Protein AF-A0A8X7X235-F1 (afdb_monomer_lite)

Organism: Polypterus senegalus (NCBI:txid55291)

InterPro domains:
  IPR032013 Domain of unknown function DUF4795 [PF16043] (378-542)

Foldseek 3Di:
DDDDDDLVVLVCVQQVDPDHPDGDVVSVVVSVVVVCVVVVCVPVDDPPDPPPVPPPPDPDDDDCPVVVVVVVVVVVVVVVVVVVVPQDDPVVLVVCVVPDDPPDDSVVSVVVVVVVVVVVVVVVVVVVVVVVVVVVVVVVVVVVVVVVVVVVVVVVVVVVVVVVPPPVVVVVVVVVVVVVVVVVVVVVVVVVVVVVVVVPDDDPVVVVVPDDVVVVVVVVVVVVVVVVVVVVVVVVVPPPPPDDDDDDDDDDDDDDDDDDDDDDDDDDDDDDDDDDDDDDDDDDDDDDDDDDDYDDDDDDDDDDDDDDDDDPPDVVPPVVVVVVVVVVVVVVVVVVVVVVVVVVVVVVVVVVVVDPPVVVVVVVVVVVVVVVVVVVVVVVVVVVVVVVVVVVVVVVVVVVVVVVVVVVVVVVVVVVVVVVVVVVVVVVVCVVPDDDPVVVVVVCCVVVPVVVVCVVCVVVVVVVVVVVVVVVVVVVVVVVVVVVVVVVVVVVVVVVVVVVCVVPPPPPVVVVVVVVVVVVVVVVVVVVPDDDDDDDDDDDDD

pLDDT: mean 71.97, std 21.66, range [25.14, 98.19]

Radius of gyration: 76.47 Å; chains: 1; bounding box: 161×83×245 Å

Sequence (542 aa):
MPAPVSLSDLLRLSIGTPEVGSVNFGALRALLHGILSHLQIQEVTAELRDEDSDLHDRGAHPQPATFHYMERKVADIEKQVAALSGLPSAAELLERSKTASPGDSPVNDMWQLIVMKKKIEANEDGVSKAMALLQEMLCEINELKKSTKRLEQESQRISGQLSQIDLMELKDKLAGVDKCLKQVDGLGTSLNSLQDRMGRYPSPEELDGFINWDVLQETLVNESNKLHEKLKLSTQQTSETQLRAQSSESEASTKGPAPSNETSAIQQQQLPSPPPRPETWESVGQAEVSVSSPFKPQSPLVPSRPVSSAASSGMERYPETVDALRHIGQLKERHESLEERVKRLEDIAADFAEFDTAAVLQQLAKLKEQLKTINDEKHKDGEFLGRIRRDIQQLQAECERLNTTGKRMMDERDQQEQRLKHIYEAVQKLEEKKADKVHVEMEIDVKADKDALEGKVSRMQFDATTEQLNGMFQDLMSKISGQEQDWQKVVEKISNEMECKLNRIELEPVKRQLEERWNAIRKKLQETTVPYNSDDAAGIRK

Secondary structure (DSSP, 8-state):
------HHHHHHHHH--SSTT---HHHHHHHHHHHHHHT-GGG---------GGGSS-SS---HHHHHHHHHHHHHHHHHHHHHHTPPPHHHHHHHTTT--TT--HHHHHHHHHHHHHHHHHHHHHHHHHHHHHHHHHHHHHHHHHHHHHHHHHHHHHHHHHHHS-HHHHHHHHHHHHHHHHHHHHHHHHHHHHHHHHHTSPPHHHHHHH--HHHHHHHHHHHHHHHHHHHHHHHHGGGSS-S-----------------------------PPPP--------------------------------------TTT-HHHHHHHHHHHHHHHHHHHHHHHHHHHHHHHHHHHHS-HHHHHHHHHHHHHHHHHHHHHHHHHHHHHHHHHHHHHHHHHHHHHHHHHHHHHHHHHHHHHHHHHHHHHHHHHHHTT---HHHHHHHHHHHH-SHHHHTTS-HHHHHHHHHHHHHHHHHHHHHHHHHHHHHHHHHHHHHHHHHHHIIIIIHHHHHHHHHHHHHHHHHHHHHH--------------

Structure (mmCIF, N/CA/C/O backbone):
data_AF-A0A8X7X235-F1
#
_entry.id   AF-A0A8X7X235-F1
#
loop_
_atom_site.group_PDB
_atom_site.id
_atom_site.type_symbol
_atom_site.label_atom_id
_atom_site.label_alt_id
_atom_site.label_comp_id
_atom_site.label_asym_id
_atom_site.label_entity_id
_atom_site.label_seq_id
_atom_site.pdbx_PDB_ins_code
_atom_site.Cartn_x
_atom_site.Cartn_y
_atom_site.Cartn_z
_atom_site.occupancy
_atom_site.B_iso_or_equiv
_atom_site.auth_seq_id
_atom_site.auth_comp_id
_atom_site.auth_asym_id
_atom_site.auth_atom_id
_atom_site.pdbx_PDB_model_num
ATOM 1 N N . MET A 1 1 ? -63.347 27.228 9.772 1.00 37.88 1 MET A N 1
ATOM 2 C CA . MET A 1 1 ? -63.192 26.401 8.558 1.00 37.88 1 MET A CA 1
ATOM 3 C C . MET A 1 1 ? -61.997 25.485 8.760 1.00 37.88 1 MET A C 1
ATOM 5 O O . MET A 1 1 ? -60.932 26.028 9.035 1.00 37.88 1 MET A O 1
ATOM 9 N N . PRO A 1 2 ? -62.137 24.152 8.692 1.00 50.38 2 PRO A N 1
ATOM 10 C CA . PRO A 1 2 ? -60.978 23.268 8.582 1.00 50.38 2 PRO A CA 1
ATOM 11 C C . PRO A 1 2 ? -60.320 23.467 7.208 1.00 50.38 2 PRO A C 1
ATOM 13 O O . PRO A 1 2 ? -61.020 23.608 6.205 1.00 50.38 2 PRO A O 1
ATOM 16 N N . ALA A 1 3 ? -58.989 23.511 7.158 1.00 51.84 3 ALA A N 1
ATOM 17 C CA . ALA A 1 3 ? -58.256 23.565 5.895 1.00 51.84 3 ALA A CA 1
ATOM 18 C C . ALA A 1 3 ? -58.160 22.156 5.272 1.00 51.84 3 ALA A C 1
ATOM 20 O O . ALA A 1 3 ? -58.014 21.186 6.018 1.00 51.84 3 ALA A O 1
ATOM 21 N N . PRO A 1 4 ? -58.213 22.015 3.934 1.00 61.31 4 PRO A N 1
ATOM 22 C CA . PRO A 1 4 ? -57.966 20.736 3.276 1.00 61.31 4 PRO A CA 1
ATOM 23 C C . PRO A 1 4 ? -56.475 20.377 3.376 1.00 61.31 4 PRO A C 1
ATOM 25 O O . PRO A 1 4 ? -55.636 20.971 2.702 1.00 61.31 4 PRO A O 1
ATOM 28 N N . VAL A 1 5 ? -56.150 19.408 4.232 1.00 69.88 5 VAL A N 1
ATOM 29 C CA . VAL A 1 5 ? -54.802 18.835 4.389 1.00 69.88 5 VAL A CA 1
ATOM 30 C C . VAL A 1 5 ? -54.692 17.591 3.504 1.00 69.88 5 VAL A C 1
ATOM 32 O O . VAL A 1 5 ? -55.632 16.795 3.458 1.00 69.88 5 VAL A O 1
ATOM 35 N N . SER A 1 6 ? -53.577 17.404 2.789 1.00 77.31 6 SER A N 1
ATOM 36 C CA . SER A 1 6 ? -53.419 16.228 1.923 1.00 77.31 6 SER A CA 1
ATOM 37 C C . SER A 1 6 ? -53.117 14.956 2.728 1.00 77.31 6 SER A C 1
ATOM 39 O O . SER A 1 6 ? -52.574 15.013 3.833 1.00 77.31 6 SER A O 1
ATOM 41 N N . LEU A 1 7 ? -53.410 13.781 2.156 1.00 75.00 7 LEU A N 1
ATOM 42 C CA . LEU A 1 7 ? -53.035 12.496 2.766 1.00 75.00 7 LEU A CA 1
ATOM 43 C C . LEU A 1 7 ? -51.507 12.377 2.942 1.00 75.00 7 LEU A C 1
ATOM 45 O O . LEU A 1 7 ? -51.044 11.837 3.942 1.00 75.00 7 LEU A O 1
ATOM 49 N N . SER A 1 8 ? -50.714 12.951 2.033 1.00 74.44 8 SER A N 1
ATOM 50 C CA . SER A 1 8 ? -49.249 13.001 2.146 1.00 74.44 8 SER A CA 1
ATOM 51 C C . SER A 1 8 ? -48.779 13.820 3.354 1.00 74.44 8 SER A C 1
ATOM 53 O O . SER A 1 8 ? -47.802 13.454 4.009 1.00 74.44 8 SER A O 1
ATOM 55 N N . ASP A 1 9 ? -49.483 14.906 3.677 1.00 77.38 9 ASP A N 1
ATOM 56 C CA . ASP A 1 9 ? -49.179 15.745 4.839 1.00 77.38 9 ASP A CA 1
ATOM 57 C C . ASP A 1 9 ? -49.662 15.092 6.139 1.00 77.38 9 ASP A C 1
ATOM 59 O O . ASP A 1 9 ? -48.952 15.139 7.139 1.00 77.38 9 ASP A O 1
ATOM 63 N N . LEU A 1 10 ? -50.809 14.400 6.122 1.00 77.44 10 LEU A N 1
ATOM 64 C CA . LEU A 1 10 ? -51.266 13.578 7.248 1.00 77.44 10 LEU A CA 1
ATOM 65 C C . LEU A 1 10 ? -50.300 12.425 7.552 1.00 77.44 10 LEU A C 1
ATOM 67 O O . LEU A 1 10 ? -50.001 12.188 8.719 1.00 77.44 10 LEU A O 1
ATOM 71 N N . LEU A 1 11 ? -49.753 11.748 6.537 1.00 75.06 11 LEU A N 1
ATOM 72 C CA . LEU A 1 11 ? -48.720 10.719 6.714 1.00 75.06 11 LEU A CA 1
ATOM 73 C C . LEU A 1 11 ? -47.455 11.302 7.362 1.00 75.06 11 LEU A C 1
ATOM 75 O O . LEU A 1 11 ? -46.932 10.739 8.325 1.00 75.06 11 LEU A O 1
ATOM 79 N N . ARG A 1 12 ? -47.005 12.471 6.893 1.00 75.19 12 ARG A N 1
ATOM 80 C CA . ARG A 1 12 ? -45.878 13.201 7.495 1.00 75.19 12 ARG A CA 1
ATOM 81 C C . ARG A 1 12 ? -46.173 13.656 8.924 1.00 75.19 12 ARG A C 1
ATOM 83 O O . ARG A 1 12 ? -45.293 13.554 9.765 1.00 75.19 12 ARG A O 1
ATOM 90 N N . LEU A 1 13 ? -47.398 14.077 9.232 1.00 77.88 13 LEU A N 1
ATOM 91 C CA . LEU A 1 13 ? -47.818 14.439 10.590 1.00 77.88 13 LEU A CA 1
ATOM 92 C C . LEU A 1 13 ? -47.969 13.214 11.515 1.00 77.88 13 LEU A C 1
ATOM 94 O O . LEU A 1 13 ? -47.874 13.353 12.730 1.00 77.88 13 LEU A O 1
ATOM 98 N N . SER A 1 14 ? -48.194 12.025 10.945 1.00 76.75 14 SER A N 1
ATOM 99 C CA . SER A 1 14 ? -48.341 10.756 11.674 1.00 76.75 14 SER A CA 1
ATOM 100 C C . SER A 1 14 ? -47.006 10.176 12.139 1.00 76.75 14 SER A C 1
ATOM 102 O O . SER A 1 14 ? -46.938 9.638 13.239 1.00 76.75 14 SER A O 1
ATOM 104 N N . ILE A 1 15 ? -45.971 10.267 11.295 1.00 74.06 15 ILE A N 1
ATOM 105 C CA . ILE A 1 15 ? -44.674 9.581 11.472 1.00 74.06 15 ILE A CA 1
ATOM 106 C C . ILE A 1 15 ? -43.515 10.576 11.698 1.00 74.06 15 ILE A C 1
ATOM 108 O O . ILE A 1 15 ? -42.482 10.222 12.251 1.00 74.06 15 ILE A O 1
ATOM 112 N N . GLY A 1 16 ? -43.662 11.831 11.264 1.00 61.91 16 GLY A N 1
ATOM 113 C CA . GLY A 1 16 ? -42.590 12.829 11.176 1.00 61.91 16 GLY A CA 1
ATOM 114 C C . GLY A 1 16 ? -42.401 13.728 12.399 1.00 61.91 16 GLY A C 1
ATOM 115 O O . GLY A 1 16 ? -42.052 14.897 12.234 1.00 61.91 16 GLY A O 1
ATOM 116 N N . THR A 1 17 ? -42.623 13.227 13.614 1.00 56.44 17 THR A N 1
ATOM 117 C CA . THR A 1 17 ? -42.091 13.877 14.825 1.00 56.44 17 THR A CA 1
ATOM 118 C C . THR A 1 17 ? -40.588 13.592 14.966 1.00 56.44 17 THR A C 1
ATOM 120 O O . THR A 1 17 ? -40.146 12.508 14.592 1.00 56.44 17 THR A O 1
ATOM 123 N N . PRO A 1 18 ? -39.774 14.523 15.503 1.00 54.91 18 PRO A N 1
ATOM 124 C CA . PRO A 1 18 ? -38.314 14.370 15.555 1.00 54.91 18 PRO A CA 1
ATOM 125 C C . PRO A 1 18 ? -37.814 13.329 16.575 1.00 54.91 18 PRO A C 1
ATOM 127 O O . PRO A 1 18 ? -36.618 13.048 16.616 1.00 54.91 18 PRO A O 1
ATOM 130 N N . GLU A 1 19 ? -38.701 12.758 17.393 1.00 52.44 19 GLU A N 1
ATOM 131 C CA . GLU A 1 19 ? -38.388 11.691 18.346 1.00 52.44 19 GLU A CA 1
ATOM 132 C C . GLU A 1 19 ? -38.700 10.318 17.736 1.00 52.44 19 GLU A C 1
ATOM 134 O O . GLU A 1 19 ? -39.846 10.012 17.395 1.00 52.44 19 GLU A O 1
ATOM 139 N N . VAL A 1 20 ? -37.666 9.483 17.603 1.00 50.34 20 VAL A N 1
ATOM 140 C CA . VAL A 1 20 ? -37.760 8.149 16.993 1.00 50.34 20 VAL A CA 1
ATOM 141 C C . VAL A 1 20 ? -38.675 7.251 17.829 1.00 50.34 20 VAL A C 1
ATOM 143 O O . VAL A 1 20 ? -38.355 6.921 18.967 1.00 50.34 20 VAL A O 1
ATOM 146 N N . GLY A 1 21 ? -39.800 6.835 17.243 1.00 61.19 21 GLY A N 1
ATOM 147 C CA . GLY A 1 21 ? -40.791 5.952 17.872 1.00 61.19 21 GLY A CA 1
ATOM 148 C C . GLY A 1 21 ? -42.072 6.649 18.342 1.00 61.19 21 GLY A C 1
ATOM 149 O O . GLY A 1 21 ? -43.048 5.962 18.636 1.00 61.19 21 GLY A O 1
ATOM 150 N N . SER A 1 22 ? -42.123 7.985 18.357 1.00 60.81 22 SER A N 1
ATOM 151 C CA . SER A 1 22 ? -43.374 8.709 18.609 1.00 60.81 22 SER A CA 1
ATOM 152 C C . SER A 1 22 ? -44.245 8.717 17.347 1.00 60.81 22 SER A C 1
ATOM 154 O O . SER A 1 22 ? -43.786 9.101 16.272 1.00 60.81 22 SER A O 1
ATOM 156 N N . VAL A 1 23 ? -45.497 8.263 17.464 1.00 73.94 23 VAL A N 1
ATOM 157 C CA . VAL A 1 23 ? -46.468 8.186 16.359 1.00 73.94 23 VAL A CA 1
ATOM 158 C C . VAL A 1 23 ? -47.721 8.960 16.744 1.00 73.94 23 VAL A C 1
ATOM 160 O O . VAL A 1 23 ? -48.367 8.673 17.753 1.00 73.94 23 VAL A O 1
ATOM 163 N N . ASN A 1 24 ? -48.113 9.933 15.922 1.00 75.06 24 ASN A N 1
ATOM 164 C CA . ASN A 1 24 ? -49.330 10.700 16.161 1.00 75.06 24 ASN A CA 1
ATOM 165 C C . ASN A 1 24 ? -50.556 9.890 15.713 1.00 75.06 24 ASN A C 1
ATOM 167 O O . ASN A 1 24 ? -51.030 10.014 14.582 1.00 75.06 24 ASN A O 1
ATOM 171 N N . PHE A 1 25 ? -51.093 9.073 16.622 1.00 76.81 25 PHE A N 1
ATOM 172 C CA . PHE A 1 25 ? -52.275 8.239 16.379 1.00 76.81 25 PHE A CA 1
ATOM 173 C C . PHE A 1 25 ? -53.517 9.027 15.927 1.00 76.81 25 PHE A C 1
ATOM 175 O O . PHE A 1 25 ? -54.360 8.474 15.224 1.00 76.81 25 PHE A O 1
ATOM 182 N N . GLY A 1 26 ? -53.632 10.316 16.272 1.00 76.94 26 GLY A N 1
ATOM 183 C CA . GLY A 1 26 ? -54.704 11.184 15.776 1.00 76.94 26 GLY A CA 1
ATOM 184 C C . GLY A 1 26 ? -54.573 11.461 14.276 1.00 76.94 26 GLY A C 1
ATOM 185 O O . GLY A 1 26 ? -55.526 11.262 13.522 1.00 76.94 26 GLY A O 1
ATOM 186 N N . ALA A 1 27 ? -53.372 11.845 13.834 1.00 78.56 27 ALA A N 1
ATOM 187 C CA . ALA A 1 27 ? -53.058 12.015 12.416 1.00 78.56 27 ALA A CA 1
ATOM 188 C C . ALA A 1 27 ? -53.126 10.681 11.651 1.00 78.56 27 ALA A C 1
ATOM 190 O O . ALA A 1 27 ? -53.699 10.636 10.563 1.00 78.56 27 ALA A O 1
ATOM 191 N N . LEU A 1 28 ? -52.640 9.584 12.247 1.00 81.44 28 LEU A N 1
ATOM 192 C CA . LEU A 1 28 ? -52.645 8.256 11.627 1.00 81.44 28 LEU A CA 1
ATOM 193 C C . LEU A 1 28 ? -54.070 7.724 11.441 1.00 81.44 28 LEU A C 1
ATOM 195 O O . LEU A 1 28 ? -54.404 7.202 10.379 1.00 81.44 28 LEU A O 1
ATOM 199 N N . ARG A 1 29 ? -54.947 7.908 12.436 1.00 79.44 29 ARG A N 1
ATOM 200 C CA . ARG A 1 29 ? -56.369 7.560 12.321 1.00 79.44 29 ARG A CA 1
ATOM 201 C C . ARG A 1 29 ? -57.066 8.401 11.252 1.00 79.44 29 ARG A C 1
ATOM 203 O O . ARG A 1 29 ? -57.872 7.854 10.505 1.00 79.44 29 ARG A O 1
ATOM 210 N N . ALA A 1 30 ? -56.749 9.693 11.142 1.00 80.44 30 ALA A N 1
ATOM 211 C CA . ALA A 1 30 ? -57.287 10.553 10.088 1.00 80.44 30 ALA A CA 1
ATOM 212 C C . ALA A 1 30 ? -56.787 10.145 8.687 1.00 80.44 30 ALA A C 1
ATOM 214 O O . ALA A 1 30 ? -57.579 10.112 7.747 1.00 80.44 30 ALA A O 1
ATOM 215 N N . LEU A 1 31 ? -55.511 9.764 8.556 1.00 82.31 31 LEU A N 1
ATOM 216 C CA . LEU A 1 31 ? -54.937 9.209 7.329 1.00 82.31 31 LEU A CA 1
ATOM 217 C C . LEU A 1 31 ? -55.649 7.916 6.913 1.00 82.31 31 LEU A C 1
ATOM 219 O O . LEU A 1 31 ? -56.139 7.821 5.790 1.00 82.31 31 LEU A O 1
ATOM 223 N N . LEU A 1 32 ? -55.723 6.936 7.818 1.00 80.56 32 LEU A N 1
ATOM 224 C CA . LEU A 1 32 ? -56.350 5.639 7.562 1.00 80.56 32 LEU A CA 1
ATOM 225 C C . LEU A 1 32 ? -57.831 5.800 7.215 1.00 80.56 32 LEU A C 1
ATOM 227 O O . LEU A 1 32 ? -58.289 5.221 6.235 1.00 80.56 32 LEU A O 1
ATOM 231 N N . HIS A 1 33 ? -58.565 6.647 7.941 1.00 78.75 33 HIS A N 1
ATOM 232 C CA . HIS A 1 33 ? -59.956 6.955 7.612 1.00 78.75 33 HIS A CA 1
ATOM 233 C C . HIS A 1 33 ? -60.083 7.620 6.234 1.00 78.75 33 HIS A C 1
ATOM 235 O O . HIS A 1 33 ? -60.983 7.272 5.478 1.00 78.75 33 HIS A O 1
ATOM 241 N N . GLY A 1 34 ? -59.169 8.524 5.866 1.00 80.88 34 GLY A N 1
ATOM 242 C CA . GLY A 1 34 ? -59.121 9.120 4.530 1.00 80.88 34 GLY A CA 1
ATOM 243 C C . GLY A 1 34 ? -58.856 8.098 3.419 1.00 80.88 34 GLY A C 1
ATOM 244 O O . GLY A 1 34 ? -59.498 8.158 2.372 1.00 80.88 34 GLY A O 1
ATOM 245 N N . ILE A 1 35 ? -57.974 7.122 3.657 1.00 80.75 35 ILE A N 1
ATOM 246 C CA . ILE A 1 35 ? -57.683 6.021 2.724 1.00 80.75 35 ILE A CA 1
ATOM 247 C C . ILE A 1 35 ? -58.899 5.091 2.579 1.00 80.75 35 ILE A C 1
ATOM 249 O O . ILE A 1 35 ? -59.326 4.830 1.456 1.00 80.75 35 ILE A O 1
ATOM 253 N N . LEU A 1 36 ? -59.507 4.656 3.691 1.00 78.94 36 LEU A N 1
ATOM 254 C CA . LEU A 1 36 ? -60.738 3.851 3.697 1.00 78.94 36 LEU A CA 1
ATOM 255 C C . LEU A 1 36 ? -61.888 4.566 2.965 1.00 78.94 36 LEU A C 1
ATOM 257 O O . LEU A 1 36 ? -62.606 3.944 2.181 1.00 78.94 36 LEU A O 1
ATOM 261 N N . SER A 1 37 ? -62.039 5.880 3.170 1.00 76.88 37 SER A N 1
ATOM 262 C CA . SER A 1 37 ? -63.034 6.696 2.469 1.00 76.88 37 SER A CA 1
ATOM 263 C C . SER A 1 37 ? -62.749 6.809 0.968 1.00 76.88 37 SER A C 1
ATOM 265 O O . SER A 1 37 ? -63.666 6.640 0.167 1.00 76.88 37 SER A O 1
ATOM 267 N N . HIS A 1 38 ? -61.498 7.058 0.565 1.00 74.38 38 HIS A N 1
ATOM 268 C CA . HIS A 1 38 ? -61.144 7.251 -0.847 1.00 74.38 38 HIS A CA 1
ATOM 269 C C . HIS A 1 38 ? -61.181 5.943 -1.659 1.00 74.38 38 HIS A C 1
ATOM 271 O O . HIS A 1 38 ? -61.515 5.974 -2.844 1.00 74.38 38 HIS A O 1
ATOM 277 N N . LEU A 1 39 ? -60.876 4.803 -1.029 1.00 78.38 39 LEU A N 1
ATOM 278 C CA . LEU A 1 39 ? -60.936 3.468 -1.638 1.00 78.38 39 LEU A CA 1
ATOM 279 C C . LEU A 1 39 ? -62.310 2.785 -1.497 1.00 78.38 39 LEU A C 1
ATOM 281 O O . LEU A 1 39 ? -62.488 1.683 -2.003 1.00 78.38 39 LEU A O 1
ATOM 285 N N . GLN A 1 40 ? -63.271 3.409 -0.805 1.00 73.94 40 GLN A N 1
ATOM 286 C CA . GLN A 1 40 ? -64.632 2.903 -0.549 1.00 73.94 40 GLN A CA 1
ATOM 287 C C . GLN A 1 40 ? -64.741 1.554 0.199 1.00 73.94 40 GLN A C 1
ATOM 289 O O . GLN A 1 40 ? -65.845 1.071 0.431 1.00 73.94 40 GLN A O 1
ATOM 294 N N . ILE A 1 41 ? -63.636 0.998 0.699 1.00 74.50 41 ILE A N 1
ATOM 295 C CA . ILE A 1 41 ? -63.557 -0.279 1.442 1.00 74.50 41 ILE A CA 1
ATOM 296 C C . ILE A 1 41 ? -64.066 -0.206 2.901 1.00 74.50 41 ILE A C 1
ATOM 298 O O . ILE A 1 41 ? -63.612 -0.949 3.764 1.00 74.50 41 ILE A O 1
ATOM 302 N N . GLN A 1 42 ? -65.004 0.697 3.198 1.00 71.94 42 GLN A N 1
ATOM 303 C CA . GLN A 1 42 ? -65.507 0.964 4.557 1.00 71.94 42 GLN A CA 1
ATOM 304 C C . GLN A 1 42 ? -66.357 -0.178 5.138 1.00 71.94 42 GLN A C 1
ATOM 306 O O . GLN A 1 42 ? -66.396 -0.340 6.353 1.00 71.94 42 GLN A O 1
ATOM 311 N N . GLU A 1 43 ? -67.009 -0.969 4.282 1.00 63.47 43 GLU A N 1
ATOM 312 C CA . GLU A 1 43 ? -67.876 -2.094 4.676 1.00 63.47 43 GLU A CA 1
ATOM 313 C C . GLU A 1 43 ? -67.221 -3.469 4.428 1.00 63.47 43 GLU A C 1
ATOM 315 O O . GLU A 1 43 ? -67.873 -4.506 4.534 1.00 63.47 43 GLU A O 1
ATOM 320 N N . VAL A 1 44 ? -65.921 -3.506 4.105 1.00 58.81 44 VAL A N 1
ATOM 321 C CA . VAL A 1 44 ? -65.184 -4.764 3.904 1.00 58.81 44 VAL A CA 1
ATOM 322 C C . VAL A 1 44 ? -64.816 -5.353 5.265 1.00 58.81 44 VAL A C 1
ATOM 324 O O . VAL A 1 44 ? -63.832 -4.955 5.888 1.00 58.81 44 VAL A O 1
ATOM 327 N N . THR A 1 45 ? -65.605 -6.319 5.733 1.00 53.66 45 THR A N 1
ATOM 328 C CA . THR A 1 45 ? -65.309 -7.078 6.952 1.00 53.66 45 THR A CA 1
ATOM 329 C C . THR A 1 45 ? -64.091 -7.970 6.742 1.00 53.66 45 THR A C 1
ATOM 331 O O . THR A 1 45 ? -64.160 -8.967 6.024 1.00 53.66 45 THR A O 1
ATOM 334 N N . ALA A 1 46 ? -62.981 -7.631 7.392 1.00 51.22 46 ALA A N 1
ATOM 335 C CA . ALA A 1 46 ? -61.853 -8.539 7.529 1.00 51.22 46 ALA A CA 1
ATOM 336 C C . ALA A 1 46 ? -62.208 -9.642 8.538 1.00 51.22 46 ALA A C 1
ATOM 338 O O . ALA A 1 46 ? -62.432 -9.357 9.715 1.00 51.22 46 ALA A O 1
ATOM 339 N N . GLU A 1 47 ? -62.242 -10.895 8.084 1.00 42.72 47 GLU A N 1
ATOM 340 C CA . GLU A 1 47 ? -62.311 -12.056 8.971 1.00 42.72 47 GLU A CA 1
ATOM 341 C C . GLU A 1 47 ? -60.978 -12.180 9.724 1.00 42.72 47 GLU A C 1
ATOM 343 O O . GLU A 1 47 ? -59.993 -12.714 9.208 1.00 42.72 47 GLU A O 1
ATOM 348 N N . LEU A 1 48 ? -60.935 -11.650 10.950 1.00 45.91 48 LEU A N 1
ATOM 349 C CA . LEU A 1 48 ? -59.885 -11.979 11.909 1.00 45.91 48 LEU A CA 1
ATOM 350 C C . LEU A 1 48 ? -60.050 -13.455 12.271 1.00 45.91 48 LEU A C 1
ATOM 352 O O . LEU A 1 48 ? -60.965 -13.837 12.993 1.00 45.91 48 LEU A O 1
ATOM 356 N N . ARG A 1 49 ? -59.197 -14.292 11.684 1.00 35.75 49 ARG A N 1
ATOM 357 C CA . ARG A 1 49 ? -59.224 -15.738 11.877 1.00 35.75 49 ARG A CA 1
ATOM 358 C C . ARG A 1 49 ? -58.600 -16.077 13.231 1.00 35.75 49 ARG A C 1
ATOM 360 O O . ARG A 1 49 ? -57.380 -16.030 13.369 1.00 35.75 49 ARG A O 1
ATOM 367 N N . ASP A 1 50 ? -59.447 -16.423 14.197 1.00 43.97 50 ASP A N 1
ATOM 368 C CA . ASP A 1 50 ? -59.080 -16.820 15.562 1.00 43.97 50 ASP A CA 1
ATOM 369 C C . ASP A 1 50 ? -58.312 -18.164 15.598 1.00 43.97 50 ASP A C 1
ATOM 371 O O . ASP A 1 50 ? -58.857 -19.207 15.947 1.00 43.97 50 ASP A O 1
ATOM 375 N N . GLU A 1 51 ? -57.028 -18.147 15.225 1.00 44.59 51 GLU A N 1
ATOM 376 C CA . GLU A 1 51 ? -56.094 -19.290 15.344 1.00 44.59 51 GLU A CA 1
ATOM 377 C C . GLU A 1 51 ? -55.010 -19.044 16.421 1.00 44.59 51 GLU A C 1
ATOM 379 O O . GLU A 1 51 ? -54.009 -19.749 16.466 1.00 44.59 51 GLU A O 1
ATOM 384 N N . ASP A 1 52 ? -55.233 -18.070 17.315 1.00 40.25 52 ASP A N 1
ATOM 385 C CA . ASP A 1 52 ? -54.396 -17.746 18.491 1.00 40.25 52 ASP A CA 1
ATOM 386 C C . ASP A 1 52 ? -55.239 -17.675 19.795 1.00 40.25 52 ASP A C 1
ATOM 388 O O . ASP A 1 52 ? -54.948 -16.937 20.741 1.00 40.25 52 ASP A O 1
ATOM 392 N N . SER A 1 53 ? -56.332 -18.448 19.876 1.00 41.84 53 SER A N 1
ATOM 393 C CA . SER A 1 53 ? -57.257 -18.427 21.028 1.00 41.84 53 SER A CA 1
ATOM 394 C C . SER A 1 53 ? -56.697 -19.017 22.337 1.00 41.84 53 SER A C 1
ATOM 396 O O . SER A 1 53 ? -57.345 -18.887 23.374 1.00 41.84 53 SER A O 1
ATOM 398 N N . ASP A 1 54 ? -55.493 -19.600 22.333 1.00 42.72 54 ASP A N 1
ATOM 399 C CA . ASP A 1 54 ? -54.834 -20.175 23.523 1.00 42.72 54 ASP A CA 1
ATOM 400 C C . ASP A 1 54 ? -54.172 -19.125 24.451 1.00 42.72 54 ASP A C 1
ATOM 402 O O . ASP A 1 54 ? -53.535 -19.472 25.447 1.00 42.72 54 ASP A O 1
ATOM 406 N N . LEU A 1 55 ? -54.344 -17.823 24.175 1.00 39.31 55 LEU A N 1
ATOM 407 C CA . LEU A 1 55 ? -53.809 -16.716 24.989 1.00 39.31 55 LEU A CA 1
ATOM 408 C C . LEU A 1 55 ? -54.863 -15.943 25.811 1.00 39.31 55 LEU A C 1
ATOM 410 O O . LEU A 1 55 ? -54.574 -14.854 26.306 1.00 39.31 55 LEU A O 1
ATOM 414 N N . HIS A 1 56 ? -56.066 -16.499 26.006 1.00 44.59 56 HIS A N 1
ATOM 415 C CA . HIS A 1 56 ? -57.185 -15.816 26.681 1.00 44.59 56 HIS A CA 1
ATOM 416 C C . HIS A 1 56 ? -57.704 -16.451 27.993 1.00 44.59 56 HIS A C 1
ATOM 418 O O . HIS A 1 56 ? -58.855 -16.232 28.364 1.00 44.59 56 HIS A O 1
ATOM 424 N N . ASP A 1 57 ? -56.843 -17.113 28.780 1.00 42.28 57 ASP A N 1
ATOM 425 C CA . ASP A 1 57 ? -56.996 -17.101 30.252 1.00 42.28 57 ASP A CA 1
ATOM 426 C C . ASP A 1 57 ? -55.662 -17.181 31.020 1.00 42.28 57 ASP A C 1
ATOM 428 O O . ASP A 1 57 ? -55.204 -18.258 31.410 1.00 42.28 57 ASP A O 1
ATOM 432 N N . ARG A 1 58 ? -55.062 -16.012 31.303 1.00 36.72 58 ARG A N 1
ATOM 433 C CA . ARG A 1 58 ? -54.355 -15.790 32.585 1.00 36.72 58 ARG A CA 1
ATOM 434 C C . ARG A 1 58 ? -54.155 -14.333 33.012 1.00 36.72 58 ARG A C 1
ATOM 436 O O . ARG A 1 58 ? -53.259 -14.022 33.795 1.00 36.72 58 ARG A O 1
ATOM 443 N N . GLY A 1 59 ? -55.035 -13.439 32.565 1.00 40.72 59 GLY A N 1
ATOM 444 C CA . GLY A 1 59 ? -55.022 -12.008 32.902 1.00 40.72 59 GLY A CA 1
ATOM 445 C C . GLY A 1 59 ? -55.398 -11.651 34.352 1.00 40.72 59 GLY A C 1
ATOM 446 O O . GLY A 1 59 ? -55.792 -10.515 34.594 1.00 40.72 59 GLY A O 1
ATOM 447 N N . ALA A 1 60 ? -55.314 -12.584 35.311 1.00 46.69 60 ALA A N 1
ATOM 448 C CA . ALA A 1 60 ? -55.523 -12.330 36.739 1.00 46.69 60 ALA A CA 1
ATOM 449 C C . ALA A 1 60 ? -54.835 -13.394 37.628 1.00 46.69 60 ALA A C 1
ATOM 451 O O . ALA A 1 60 ? -55.123 -14.580 37.515 1.00 46.69 60 ALA A O 1
ATOM 452 N N . HIS A 1 61 ? -54.002 -12.930 38.573 1.00 36.28 61 HIS A N 1
ATOM 453 C CA . HIS A 1 61 ? -53.246 -13.661 39.617 1.00 36.28 61 HIS A CA 1
ATOM 454 C C . HIS A 1 61 ? -51.858 -14.251 39.271 1.00 36.28 61 HIS A C 1
ATOM 456 O O . HIS A 1 61 ? -51.739 -15.404 38.851 1.00 36.28 61 HIS A O 1
ATOM 462 N N . PRO A 1 62 ? -50.774 -13.548 39.664 1.00 42.31 62 PRO A N 1
ATOM 463 C CA . PRO A 1 62 ? -49.510 -14.186 40.032 1.00 42.31 62 PRO A CA 1
ATOM 464 C C . PRO A 1 62 ? -49.720 -15.126 41.231 1.00 42.31 62 PRO A C 1
ATOM 466 O O . PRO A 1 62 ? -50.343 -14.746 42.224 1.00 42.31 62 PRO A O 1
ATOM 469 N N . GLN A 1 63 ? -49.191 -16.351 41.172 1.00 44.34 63 GLN A N 1
ATOM 470 C CA . GLN A 1 63 ? -49.290 -17.294 42.293 1.00 44.34 63 GLN A CA 1
ATOM 471 C C . GLN A 1 63 ? -48.340 -16.894 43.446 1.00 44.34 63 GLN A C 1
ATOM 473 O O . GLN A 1 63 ? -47.173 -16.592 43.179 1.00 44.34 63 GLN A O 1
ATOM 478 N N . PRO A 1 64 ? -48.765 -16.959 44.730 1.00 54.91 64 PRO A N 1
ATOM 479 C CA . PRO A 1 64 ? -47.957 -16.480 45.864 1.00 54.91 64 PRO A CA 1
ATOM 480 C C . PRO A 1 64 ? -46.580 -17.140 46.028 1.00 54.91 64 PRO A C 1
ATOM 482 O O . PRO A 1 64 ? -45.669 -16.535 46.588 1.00 54.91 64 PRO A O 1
ATOM 485 N N . ALA A 1 65 ? -46.401 -18.371 45.536 1.00 57.84 65 ALA A N 1
ATOM 486 C CA . ALA A 1 65 ? -45.174 -19.149 45.716 1.00 57.84 65 ALA A CA 1
ATOM 487 C C . ALA A 1 65 ? -43.919 -18.453 45.153 1.00 57.84 65 ALA A C 1
ATOM 489 O O . ALA A 1 65 ? -42.872 -18.455 45.803 1.00 57.84 65 ALA A O 1
ATOM 490 N N . THR A 1 66 ? -44.023 -17.823 43.979 1.00 54.44 66 THR A N 1
ATOM 491 C CA . THR A 1 66 ? -42.899 -17.113 43.346 1.00 54.44 66 THR A CA 1
ATOM 492 C C . THR A 1 66 ? -42.542 -15.844 44.117 1.00 54.44 66 THR A C 1
ATOM 494 O O . THR A 1 66 ? -41.362 -15.545 44.307 1.00 54.44 66 THR A O 1
ATOM 497 N N . PHE A 1 67 ? -43.554 -15.132 44.625 1.00 54.16 67 PHE A N 1
ATOM 498 C CA . PHE A 1 67 ? -43.353 -13.912 45.402 1.00 54.16 67 PHE A CA 1
ATOM 499 C C . PHE A 1 67 ? -42.696 -14.221 46.750 1.00 54.16 67 PHE A C 1
ATOM 501 O O . PHE A 1 67 ? -41.639 -13.676 47.046 1.00 54.16 67 PHE A O 1
ATOM 508 N N . HIS A 1 68 ? -43.210 -15.209 47.492 1.00 67.56 68 HIS A N 1
ATOM 509 C CA . HIS A 1 68 ? -42.617 -15.675 48.751 1.00 67.56 68 HIS A CA 1
ATOM 510 C C . HIS A 1 68 ? -41.198 -16.258 48.607 1.00 67.56 68 HIS A C 1
ATOM 512 O O . HIS A 1 68 ? -40.485 -16.380 49.605 1.00 67.56 68 HIS A O 1
ATOM 518 N N . TYR A 1 69 ? -40.759 -16.648 47.404 1.00 72.38 69 TYR A N 1
ATOM 519 C CA . TYR A 1 69 ? -39.357 -17.005 47.161 1.00 72.38 69 TYR A CA 1
ATOM 520 C C . TYR A 1 69 ? -38.466 -15.759 47.072 1.00 72.38 69 TYR A C 1
ATOM 522 O O . TYR A 1 69 ? -37.413 -15.719 47.707 1.00 72.38 69 TYR A O 1
ATOM 530 N N . MET A 1 70 ? -38.895 -14.733 46.330 1.00 66.88 70 MET A N 1
ATOM 531 C CA . MET A 1 70 ? -38.154 -13.474 46.185 1.00 66.88 70 MET A CA 1
ATOM 532 C C . MET A 1 70 ? -38.162 -12.657 47.480 1.00 66.88 70 MET A C 1
ATOM 534 O O . MET A 1 70 ? -37.103 -12.249 47.934 1.00 66.88 70 MET A O 1
ATOM 538 N N . GLU A 1 71 ? -39.319 -12.514 48.123 1.00 79.31 71 GLU A N 1
ATOM 539 C CA . GLU A 1 71 ? -39.519 -11.877 49.430 1.00 79.31 71 GLU A CA 1
ATOM 540 C C . GLU A 1 71 ? -38.631 -12.509 50.514 1.00 79.31 71 GLU A C 1
ATOM 542 O O . GLU A 1 71 ? -37.909 -11.806 51.219 1.00 79.31 71 GLU A O 1
ATOM 547 N N . ARG A 1 72 ? -38.582 -13.848 50.586 1.00 84.62 72 ARG A N 1
ATOM 548 C CA . ARG A 1 72 ? -37.676 -14.563 51.499 1.00 84.62 72 ARG A CA 1
ATOM 549 C C . ARG A 1 72 ? -36.205 -14.332 51.150 1.00 84.62 72 ARG A C 1
ATOM 551 O O . ARG A 1 72 ? -35.413 -14.105 52.056 1.00 84.62 72 ARG A O 1
ATOM 558 N N . LYS A 1 73 ? -35.841 -14.311 49.861 1.00 80.62 73 LYS A N 1
ATOM 559 C CA . LYS A 1 73 ? -34.480 -13.959 49.421 1.00 80.62 73 LYS A CA 1
ATOM 560 C C . LYS A 1 73 ? -34.095 -12.522 49.775 1.00 80.62 73 LYS A C 1
ATOM 562 O O . LYS A 1 73 ? -32.950 -12.293 50.143 1.00 80.62 73 LYS A O 1
ATOM 567 N N . VAL A 1 74 ? -35.023 -11.572 49.663 1.00 81.56 74 VAL A N 1
ATOM 568 C CA . VAL A 1 74 ? -34.810 -10.171 50.046 1.00 81.56 74 VAL A CA 1
ATOM 569 C C . VAL A 1 74 ? -34.630 -10.071 51.557 1.00 81.56 74 VAL A C 1
ATOM 571 O O . VAL A 1 74 ? -33.643 -9.485 51.978 1.00 81.56 74 VAL A O 1
ATOM 574 N N . ALA A 1 75 ? -35.465 -10.735 52.360 1.00 85.12 75 ALA A N 1
ATOM 575 C CA . ALA A 1 75 ? -35.292 -10.800 53.813 1.00 85.12 75 ALA A CA 1
ATOM 576 C C . ALA A 1 75 ? -33.968 -11.481 54.231 1.00 85.12 75 ALA A C 1
ATOM 578 O O . ALA A 1 75 ? -33.310 -11.035 55.169 1.00 85.12 75 ALA A O 1
ATOM 579 N N . ASP A 1 76 ? -33.529 -12.529 53.524 1.00 81.75 76 ASP A N 1
ATOM 580 C CA . ASP A 1 76 ? -32.227 -13.173 53.756 1.00 81.75 76 ASP A CA 1
ATOM 581 C C . ASP A 1 76 ? -31.046 -12.255 53.377 1.00 81.75 76 ASP A C 1
ATOM 583 O O . ASP A 1 76 ? -30.024 -12.256 54.067 1.00 81.75 76 ASP A O 1
ATOM 587 N N . ILE A 1 77 ? -31.173 -11.450 52.313 1.00 78.94 77 ILE A N 1
ATOM 588 C CA . ILE A 1 77 ? -30.174 -10.444 51.905 1.00 78.94 77 ILE A CA 1
ATOM 589 C C . ILE A 1 77 ? -30.158 -9.264 52.883 1.00 78.94 77 ILE A C 1
ATOM 591 O O . ILE A 1 77 ? -29.087 -8.861 53.322 1.00 78.94 77 ILE A O 1
ATOM 595 N N . GLU A 1 78 ? -31.317 -8.742 53.275 1.00 81.62 78 GLU A N 1
ATOM 596 C CA . GLU A 1 78 ? -31.468 -7.672 54.266 1.00 81.62 78 GLU A CA 1
ATOM 597 C C . GLU A 1 78 ? -30.855 -8.089 55.606 1.00 81.62 78 GLU A C 1
ATOM 599 O O . GLU A 1 78 ? -30.062 -7.352 56.185 1.00 81.62 78 GLU A O 1
ATOM 604 N N . LYS A 1 79 ? -31.108 -9.325 56.047 1.00 78.81 79 LYS A N 1
ATOM 605 C CA . LYS A 1 79 ? -30.489 -9.917 57.238 1.00 78.81 79 LYS A CA 1
ATOM 606 C C . LYS A 1 79 ? -28.968 -10.066 57.111 1.00 78.81 79 LYS A C 1
ATOM 608 O O . LYS A 1 79 ? -28.262 -9.883 58.103 1.00 78.81 79 LYS A O 1
ATOM 613 N N . GLN A 1 80 ? -28.445 -10.366 55.919 1.00 79.94 80 GLN A N 1
ATOM 614 C CA . GLN A 1 80 ? -26.999 -10.366 55.662 1.00 79.94 80 GLN A CA 1
ATOM 615 C C . GLN A 1 80 ? -26.417 -8.946 55.686 1.00 79.94 80 GLN A C 1
ATOM 617 O O . GLN A 1 80 ? -25.384 -8.736 56.315 1.00 79.94 80 GLN A O 1
ATOM 622 N N . VAL A 1 81 ? -27.079 -7.959 55.078 1.00 73.94 81 VAL A N 1
ATOM 623 C CA . VAL A 1 81 ? -26.652 -6.549 55.097 1.00 73.94 81 VAL A CA 1
ATOM 624 C C . VAL A 1 81 ? -26.687 -5.984 56.519 1.00 73.94 81 VAL A C 1
ATOM 626 O O . VAL A 1 81 ? -25.710 -5.373 56.945 1.00 73.94 81 VAL A O 1
ATOM 629 N N . ALA A 1 82 ? -27.737 -6.268 57.292 1.00 72.75 82 ALA A N 1
ATOM 630 C CA . ALA A 1 82 ? -27.839 -5.895 58.700 1.00 72.75 82 ALA A CA 1
ATOM 631 C C . ALA A 1 82 ? -26.685 -6.490 59.530 1.00 72.75 82 ALA A C 1
ATOM 633 O O . ALA A 1 82 ? -26.035 -5.771 60.291 1.00 72.75 82 ALA A O 1
ATOM 634 N N . ALA A 1 83 ? -26.363 -7.774 59.328 1.00 63.88 83 ALA A N 1
ATOM 635 C CA . ALA A 1 83 ? -25.224 -8.425 59.979 1.00 63.88 83 ALA A CA 1
ATOM 636 C C . ALA A 1 83 ? -23.865 -7.826 59.560 1.00 63.88 83 ALA A C 1
ATOM 638 O O . ALA A 1 83 ? -22.973 -7.710 60.396 1.00 63.88 83 ALA A O 1
ATOM 639 N N . LEU A 1 84 ? -23.713 -7.396 58.302 1.00 54.06 84 LEU A N 1
ATOM 640 C CA . LEU A 1 84 ? -22.515 -6.699 57.817 1.00 54.06 84 LEU A CA 1
ATOM 641 C C . LEU A 1 84 ? -22.385 -5.285 58.406 1.00 54.06 84 LEU A C 1
ATOM 643 O O . LEU A 1 84 ? -21.279 -4.871 58.744 1.00 54.06 84 LEU A O 1
ATOM 647 N N . SER A 1 85 ? -23.495 -4.561 58.584 1.00 62.44 85 SER A N 1
ATOM 648 C CA . SER A 1 85 ? -23.509 -3.253 59.258 1.00 62.44 85 SER A CA 1
ATOM 649 C C . SER A 1 85 ? -23.330 -3.334 60.780 1.00 62.44 85 SER A C 1
ATOM 651 O O . SER A 1 85 ? -22.988 -2.336 61.404 1.00 62.44 85 SER A O 1
ATOM 653 N N . GLY A 1 86 ? -23.538 -4.514 61.373 1.00 58.34 86 GLY A N 1
ATOM 654 C CA . GLY A 1 86 ? -23.343 -4.794 62.799 1.00 58.34 86 GLY A CA 1
ATOM 655 C C . GLY A 1 86 ? -21.959 -5.347 63.162 1.00 58.34 86 GLY A C 1
ATOM 656 O O . GLY A 1 86 ? -21.791 -5.856 64.271 1.00 58.34 86 GLY A O 1
ATOM 657 N N . LEU A 1 87 ? -20.983 -5.305 62.246 1.00 56.91 87 LEU A N 1
ATOM 658 C CA . LEU A 1 87 ? -19.614 -5.745 62.525 1.00 56.91 87 LEU A CA 1
ATOM 659 C C . LEU A 1 87 ? -18.933 -4.790 63.526 1.00 56.91 87 LEU A C 1
ATOM 661 O O . LEU A 1 87 ? -18.854 -3.592 63.247 1.00 56.91 87 LEU A O 1
ATOM 665 N N . PRO A 1 88 ? -18.411 -5.290 64.664 1.00 54.41 88 PRO A N 1
ATOM 666 C CA . PRO A 1 88 ? -17.804 -4.442 65.683 1.00 54.41 88 PRO A CA 1
ATOM 667 C C . PRO A 1 88 ? -16.517 -3.782 65.179 1.00 54.41 88 PRO A C 1
ATOM 669 O O . PRO A 1 88 ? -15.689 -4.396 64.499 1.00 54.41 88 PRO A O 1
ATOM 672 N N . SER A 1 89 ? -16.326 -2.526 65.569 1.00 58.41 89 SER A N 1
ATOM 673 C CA . SER A 1 89 ? -15.124 -1.748 65.292 1.00 58.41 89 SER A CA 1
ATOM 674 C C . SER A 1 89 ? -13.876 -2.412 65.885 1.00 58.41 89 SER A C 1
ATOM 676 O O . SER A 1 89 ? -13.920 -3.072 66.926 1.00 58.41 89 SER A O 1
ATOM 678 N N . ALA A 1 90 ? -12.712 -2.170 65.274 1.00 48.97 90 ALA A N 1
ATOM 679 C CA . ALA A 1 90 ? -11.429 -2.652 65.790 1.00 48.97 90 ALA A CA 1
ATOM 680 C C . ALA A 1 90 ? -11.135 -2.158 67.226 1.00 48.97 90 ALA A C 1
ATOM 682 O O . ALA A 1 90 ? -10.420 -2.829 67.970 1.00 48.97 90 ALA A O 1
ATOM 683 N N . ALA A 1 91 ? -11.716 -1.023 67.636 1.00 57.66 91 ALA A N 1
ATOM 684 C CA . ALA A 1 91 ? -11.680 -0.553 69.022 1.00 57.66 91 ALA A CA 1
ATOM 685 C C . ALA A 1 91 ? -12.551 -1.420 69.956 1.00 57.66 91 ALA A C 1
ATOM 687 O O . ALA A 1 91 ? -12.092 -1.855 71.009 1.00 57.66 91 ALA A O 1
ATOM 688 N N . GLU A 1 92 ? -13.780 -1.732 69.540 1.00 60.88 92 GLU A N 1
ATOM 689 C CA . GLU A 1 92 ? -14.768 -2.492 70.319 1.00 60.88 92 GLU A CA 1
ATOM 690 C C . GLU A 1 92 ? -14.343 -3.957 70.514 1.00 60.88 92 GLU A C 1
ATOM 692 O O . GLU A 1 92 ? -14.559 -4.536 71.580 1.00 60.88 92 GLU A O 1
ATOM 697 N N . LEU A 1 93 ? -13.661 -4.553 69.527 1.00 57.31 93 LEU A N 1
ATOM 698 C CA . LEU A 1 93 ? -13.058 -5.885 69.658 1.00 57.31 93 LEU A CA 1
ATOM 699 C C . LEU A 1 93 ? -11.910 -5.922 70.683 1.00 57.31 93 LEU A C 1
ATOM 701 O O . LEU A 1 93 ? -11.816 -6.880 71.453 1.00 57.31 93 LEU A O 1
ATOM 705 N N . LEU A 1 94 ? -11.078 -4.874 70.749 1.00 61.09 94 LEU A N 1
ATOM 706 C CA . LEU A 1 94 ? -10.011 -4.733 71.755 1.00 61.09 94 LEU A CA 1
ATOM 707 C C . LEU A 1 94 ? -10.542 -4.433 73.169 1.00 61.09 94 LEU A C 1
ATOM 709 O O . LEU A 1 94 ? -9.829 -4.633 74.155 1.00 61.09 94 LEU A O 1
ATOM 713 N N . GLU A 1 95 ? -11.774 -3.941 73.282 1.00 61.12 95 GLU A N 1
ATOM 714 C CA . GLU A 1 95 ? -12.479 -3.737 74.551 1.00 61.12 95 GLU A CA 1
ATOM 715 C C . GLU A 1 95 ? -13.154 -5.041 75.020 1.00 61.12 95 GLU A C 1
ATOM 717 O O . GLU A 1 95 ? -12.999 -5.456 76.174 1.00 61.12 95 GLU A O 1
ATOM 722 N N . ARG A 1 96 ? -13.795 -5.772 74.095 1.00 59.06 96 ARG A N 1
ATOM 723 C CA . ARG A 1 96 ? -14.331 -7.125 74.329 1.00 59.06 96 ARG A CA 1
ATOM 724 C C . ARG A 1 96 ? -13.251 -8.127 74.738 1.00 59.06 96 ARG A C 1
ATOM 726 O O . ARG A 1 96 ? -13.457 -8.892 75.677 1.00 59.06 96 ARG A O 1
ATOM 733 N N . SER A 1 97 ? -12.066 -8.099 74.122 1.00 57.22 97 SER A N 1
ATOM 734 C CA . SER A 1 97 ? -10.980 -9.030 74.477 1.00 57.22 97 SER A CA 1
ATOM 735 C C . SER A 1 97 ? -10.413 -8.826 75.891 1.00 57.22 97 SER A C 1
ATOM 737 O O . SER A 1 97 ? -9.693 -9.691 76.380 1.00 57.22 97 SER A O 1
ATOM 739 N N . LYS A 1 98 ? -10.716 -7.699 76.554 1.00 57.59 98 LYS A N 1
ATOM 740 C CA . LYS A 1 98 ? -10.341 -7.421 77.956 1.00 57.59 98 LYS A CA 1
ATOM 741 C C . LYS A 1 98 ? -11.423 -7.821 78.967 1.00 57.59 98 LYS A C 1
ATOM 743 O O . LYS A 1 98 ? -11.168 -7.762 80.166 1.00 57.59 98 LYS A O 1
ATOM 748 N N . THR A 1 99 ? -12.623 -8.170 78.502 1.00 56.84 99 THR A N 1
ATOM 749 C CA . THR A 1 99 ? -13.832 -8.314 79.337 1.00 56.84 99 THR A CA 1
ATOM 750 C C . THR A 1 99 ? -14.556 -9.658 79.172 1.00 56.84 99 THR A C 1
ATOM 752 O O . THR A 1 99 ? -15.449 -9.966 79.959 1.00 56.84 99 THR A O 1
ATOM 755 N N . ALA A 1 100 ? -14.173 -10.479 78.189 1.00 50.31 100 ALA A N 1
ATOM 756 C CA . ALA A 1 100 ? -14.840 -11.741 77.871 1.00 50.31 100 ALA A CA 1
ATOM 757 C C . ALA A 1 100 ? -14.618 -12.869 78.904 1.00 50.31 100 ALA A C 1
ATOM 759 O O . ALA A 1 100 ? -13.516 -13.086 79.410 1.00 50.31 100 ALA A O 1
ATOM 760 N N . SER A 1 101 ? -15.678 -13.648 79.145 1.00 53.28 101 SER A N 1
ATOM 761 C CA . SER A 1 101 ? -15.615 -14.972 79.788 1.00 53.28 101 SER A CA 1
ATOM 762 C C . SER A 1 101 ? -15.276 -16.078 78.766 1.00 53.28 101 SER A C 1
ATOM 764 O O . SER A 1 101 ? -15.369 -15.823 77.566 1.00 53.28 101 SER A O 1
ATOM 766 N N . PRO A 1 102 ? -14.917 -17.314 79.186 1.00 50.38 102 PRO A N 1
ATOM 767 C CA . PRO A 1 102 ? -14.248 -18.317 78.332 1.00 50.38 102 PRO A CA 1
ATOM 768 C C . PRO A 1 102 ? -15.026 -18.926 77.140 1.00 50.38 102 PRO A C 1
ATOM 770 O O . PRO A 1 102 ? -14.615 -19.972 76.643 1.00 50.38 102 PRO A O 1
ATOM 773 N N . GLY A 1 103 ? -16.152 -18.342 76.713 1.00 54.69 103 GLY A N 1
ATOM 774 C CA . GLY A 1 103 ? -17.019 -18.868 75.647 1.00 54.69 103 GLY A CA 1
ATOM 775 C C . GLY A 1 103 ? -16.992 -18.080 74.332 1.00 54.69 103 GLY A C 1
ATOM 776 O O . GLY A 1 103 ? -16.998 -18.690 73.264 1.00 54.69 103 GLY A O 1
ATOM 777 N N . ASP A 1 104 ? -16.926 -16.746 74.390 1.00 54.03 104 ASP A N 1
ATOM 778 C CA . ASP A 1 104 ? -16.955 -15.892 73.196 1.00 54.03 104 ASP A CA 1
ATOM 779 C C . ASP A 1 104 ? -15.537 -15.685 72.643 1.00 54.03 104 ASP A C 1
ATOM 781 O O . ASP A 1 104 ? -14.638 -15.234 73.354 1.00 54.03 104 ASP A O 1
ATOM 785 N N . SER A 1 105 ? -15.323 -16.013 71.364 1.00 61.22 105 SER A N 1
ATOM 786 C CA . SER A 1 105 ? -13.988 -16.040 70.747 1.00 61.22 105 SER A CA 1
ATOM 787 C C . SER A 1 105 ? -13.744 -14.845 69.808 1.00 61.22 105 SER A C 1
ATOM 789 O O . SER A 1 105 ? -14.081 -14.926 68.622 1.00 61.22 105 SER A O 1
ATOM 791 N N . PRO A 1 106 ? -13.089 -13.753 70.263 1.00 63.19 106 PRO A N 1
ATOM 792 C CA . PRO A 1 106 ? -12.813 -12.574 69.426 1.00 63.19 106 PRO A CA 1
ATOM 793 C C . PRO A 1 106 ? -11.855 -12.852 68.250 1.00 63.19 106 PRO A C 1
ATOM 795 O O . PRO A 1 106 ? -11.711 -12.024 67.351 1.00 63.19 106 PRO A O 1
ATOM 798 N N . VAL A 1 107 ? -11.214 -14.028 68.217 1.00 64.94 107 VAL A N 1
ATOM 799 C CA . VAL A 1 107 ? -10.380 -14.482 67.092 1.00 64.94 107 VAL A CA 1
ATOM 800 C C . VAL A 1 107 ? -11.217 -14.697 65.825 1.00 64.94 107 VAL A C 1
ATOM 802 O O . VAL A 1 107 ? -10.735 -14.415 64.729 1.00 64.94 107 VAL A O 1
ATOM 805 N N . ASN A 1 108 ? -12.470 -15.150 65.958 1.00 71.56 108 ASN A N 1
ATOM 806 C CA . ASN A 1 108 ? -13.377 -15.346 64.824 1.00 71.56 108 ASN A CA 1
ATOM 807 C C . ASN A 1 108 ? -13.693 -14.019 64.116 1.00 71.56 108 ASN A C 1
ATOM 809 O O . ASN A 1 108 ? -13.603 -13.928 62.893 1.00 71.56 108 ASN A O 1
ATOM 813 N N . ASP A 1 109 ? -14.002 -12.981 64.887 1.00 71.38 109 ASP A N 1
ATOM 814 C CA . ASP A 1 109 ? -14.412 -11.679 64.356 1.00 71.38 109 ASP A CA 1
ATOM 815 C C . ASP A 1 109 ? -13.219 -10.960 63.709 1.00 71.38 109 ASP A C 1
ATOM 817 O O . ASP A 1 109 ? -13.331 -10.411 62.611 1.00 71.38 109 ASP A O 1
ATOM 821 N N . MET A 1 110 ? -12.031 -11.067 64.319 1.00 73.56 110 MET A N 1
ATOM 822 C CA . MET A 1 110 ? -10.778 -10.602 63.716 1.00 73.56 110 MET A CA 1
ATOM 823 C C . MET A 1 110 ? -10.446 -11.352 62.413 1.00 73.56 110 MET A C 1
ATOM 825 O O . MET A 1 110 ? -9.981 -10.736 61.452 1.00 73.56 110 MET A O 1
ATOM 829 N N . TRP A 1 111 ? -10.721 -12.659 62.333 1.00 74.62 111 TRP A N 1
ATOM 830 C CA . TRP A 1 111 ? -10.567 -13.425 61.093 1.00 74.62 111 TRP A CA 1
ATOM 831 C C . TRP A 1 111 ? -11.563 -12.983 60.013 1.00 74.62 111 TRP A C 1
ATOM 833 O O . TRP A 1 111 ? -11.163 -12.797 58.861 1.00 74.62 111 TRP A O 1
ATOM 843 N N . GLN A 1 112 ? -12.830 -12.733 60.365 1.00 79.38 112 GLN A N 1
ATOM 844 C CA . GLN A 1 112 ? -13.799 -12.177 59.416 1.00 79.38 112 GLN A CA 1
ATOM 845 C C . GLN A 1 112 ? -13.373 -10.795 58.911 1.00 79.38 112 GLN A C 1
ATOM 847 O O . GLN A 1 112 ? -13.424 -10.566 57.705 1.00 79.38 112 GLN A O 1
ATOM 852 N N . LEU A 1 113 ? -12.869 -9.911 59.778 1.00 78.94 113 LEU A N 1
ATOM 853 C CA . LEU A 1 113 ? -12.354 -8.600 59.372 1.00 78.94 113 LEU A CA 1
ATOM 854 C C . LEU A 1 113 ? -11.178 -8.719 58.383 1.00 78.94 113 LEU A C 1
ATOM 856 O O . LEU A 1 113 ? -11.136 -7.993 57.391 1.00 78.94 113 LEU A O 1
ATOM 860 N N . ILE A 1 114 ? -10.261 -9.671 58.595 1.00 77.19 114 ILE A N 1
ATOM 861 C CA . ILE A 1 114 ? -9.151 -9.955 57.666 1.00 77.19 114 ILE A CA 1
ATOM 862 C C . ILE A 1 114 ? -9.673 -10.481 56.317 1.00 77.19 114 ILE A C 1
ATOM 864 O O . ILE A 1 114 ? -9.204 -10.044 55.265 1.00 77.19 114 ILE A O 1
ATOM 868 N N . VAL A 1 115 ? -10.668 -11.375 56.319 1.00 81.69 115 VAL A N 1
ATOM 869 C CA . VAL A 1 115 ? -11.293 -11.895 55.088 1.00 81.69 115 VAL A CA 1
ATOM 870 C C . VAL A 1 115 ? -12.066 -10.802 54.339 1.00 81.69 115 VAL A C 1
ATOM 872 O O . VAL A 1 115 ? -11.970 -10.729 53.113 1.00 81.69 115 VAL A O 1
ATOM 875 N N . MET A 1 116 ? -12.783 -9.924 55.048 1.00 81.12 116 MET A N 1
ATOM 876 C CA . MET A 1 116 ? -13.455 -8.755 54.466 1.00 81.12 116 MET A CA 1
ATOM 877 C C . MET A 1 116 ? -12.442 -7.795 53.846 1.00 81.12 116 MET A C 1
ATOM 879 O O . MET A 1 116 ? -12.571 -7.458 52.672 1.00 81.12 116 MET A O 1
ATOM 883 N N . LYS A 1 117 ? -11.389 -7.424 54.585 1.00 80.75 117 LYS A N 1
ATOM 884 C CA . LYS A 1 117 ? -10.321 -6.546 54.090 1.00 80.75 117 LYS A CA 1
ATOM 885 C C . LYS A 1 117 ? -9.664 -7.118 52.832 1.00 80.75 117 LYS A C 1
ATOM 887 O O . LYS A 1 117 ? -9.548 -6.405 51.845 1.00 80.75 117 LYS A O 1
ATOM 892 N N . LYS A 1 118 ? -9.351 -8.418 52.813 1.00 85.69 118 LYS A N 1
ATOM 893 C CA . LYS A 1 118 ? -8.761 -9.085 51.642 1.00 85.69 118 LYS A CA 1
ATOM 894 C C . LYS A 1 118 ? -9.710 -9.172 50.436 1.00 85.69 118 LYS A C 1
ATOM 896 O O . LYS A 1 118 ? -9.249 -9.153 49.297 1.00 85.69 118 LYS A O 1
ATOM 901 N N . LYS A 1 119 ? -11.030 -9.242 50.656 1.00 82.69 119 LYS A N 1
ATOM 902 C CA . LYS A 1 119 ? -12.034 -9.104 49.583 1.00 82.69 119 LYS A CA 1
ATOM 903 C C . LYS A 1 119 ? -12.132 -7.668 49.062 1.00 82.69 119 LYS A C 1
ATOM 905 O O . LYS A 1 119 ? -12.273 -7.487 47.859 1.00 82.69 119 LYS A O 1
ATOM 910 N N . ILE A 1 120 ? -12.048 -6.669 49.940 1.00 86.69 120 ILE A N 1
ATOM 911 C CA . ILE A 1 120 ? -12.050 -5.248 49.560 1.00 86.69 120 ILE A CA 1
ATOM 912 C C . ILE A 1 120 ? -10.800 -4.929 48.732 1.00 86.69 120 ILE A C 1
ATOM 914 O O . ILE A 1 120 ? -10.940 -4.403 47.636 1.00 86.69 120 ILE A O 1
ATOM 918 N N . GLU A 1 121 ? -9.617 -5.355 49.185 1.00 88.12 121 GLU A N 1
ATOM 919 C CA . GLU A 1 121 ? -8.353 -5.247 48.441 1.00 88.12 121 GLU A CA 1
ATOM 920 C C . GLU A 1 121 ? -8.463 -5.890 47.049 1.00 88.12 121 GLU A C 1
ATOM 922 O O . GLU A 1 121 ? -8.141 -5.257 46.050 1.00 88.12 121 GLU A O 1
ATOM 927 N N . ALA A 1 122 ? -8.990 -7.117 46.947 1.00 89.25 122 ALA A N 1
ATOM 928 C CA . ALA A 1 122 ? -9.181 -7.788 45.658 1.00 89.25 122 ALA A CA 1
ATOM 929 C C . ALA A 1 122 ? -10.202 -7.082 44.738 1.00 89.25 122 ALA A C 1
ATOM 931 O O . ALA A 1 122 ? -10.037 -7.094 43.517 1.00 89.25 122 ALA A O 1
ATOM 932 N N . ASN A 1 123 ? -11.238 -6.455 45.304 1.00 89.88 123 ASN A N 1
ATOM 933 C CA . ASN A 1 123 ? -12.203 -5.656 44.548 1.00 89.88 123 ASN A CA 1
ATOM 934 C C . ASN A 1 123 ? -11.594 -4.329 44.069 1.00 89.88 123 ASN A C 1
ATOM 936 O O . ASN A 1 123 ? -11.822 -3.950 42.926 1.00 89.88 123 ASN A O 1
ATOM 940 N N . GLU A 1 124 ? -10.809 -3.641 44.899 1.00 92.62 124 GLU A N 1
ATOM 941 C CA . GLU A 1 124 ? -10.089 -2.409 44.544 1.00 92.62 124 GLU A CA 1
ATOM 942 C C . GLU A 1 124 ? -9.073 -2.666 43.419 1.00 92.62 124 GLU A C 1
ATOM 944 O O . GLU A 1 124 ? -9.015 -1.927 42.433 1.00 92.62 124 GLU A O 1
ATOM 949 N N . ASP A 1 125 ? -8.357 -3.787 43.501 1.00 93.56 125 ASP A N 1
ATOM 950 C CA . ASP A 1 125 ? -7.421 -4.274 42.484 1.00 93.56 125 ASP A CA 1
ATOM 951 C C . ASP A 1 125 ? -8.142 -4.653 41.168 1.00 93.56 125 ASP A C 1
ATOM 953 O O . ASP A 1 125 ? -7.617 -4.454 40.069 1.00 93.56 125 ASP A O 1
ATOM 957 N N . GLY A 1 126 ? -9.377 -5.163 41.258 1.00 94.06 126 GLY A N 1
ATOM 958 C CA . GLY A 1 126 ? -10.256 -5.443 40.117 1.00 94.06 126 GLY A CA 1
ATOM 959 C C . GLY A 1 126 ? -10.824 -4.181 39.457 1.00 94.06 126 GLY A C 1
ATOM 960 O O . GLY A 1 126 ? -10.759 -4.042 38.235 1.00 94.06 126 GLY A O 1
ATOM 961 N N . VAL A 1 127 ? -11.318 -3.229 40.254 1.00 95.31 127 VAL A N 1
ATOM 962 C CA . VAL A 1 127 ? -11.809 -1.918 39.791 1.00 95.31 127 VAL A CA 1
ATOM 963 C C . VAL A 1 127 ? -10.681 -1.119 39.140 1.00 95.31 127 VAL A C 1
ATOM 965 O O . VAL A 1 127 ? -10.892 -0.525 38.086 1.00 95.31 127 VAL A O 1
ATOM 968 N N . SER A 1 128 ? -9.468 -1.169 39.692 1.00 96.88 128 SER A N 1
ATOM 969 C CA . SER A 1 128 ? -8.286 -0.516 39.113 1.00 96.88 128 SER A CA 1
ATOM 970 C C . SER A 1 128 ? -7.942 -1.066 37.723 1.00 96.88 128 SER A C 1
ATOM 972 O O . SER A 1 128 ? -7.647 -0.296 36.809 1.00 96.88 128 SER A O 1
ATOM 974 N N . LYS A 1 129 ? -8.050 -2.387 37.520 1.00 96.94 129 LYS A N 1
ATOM 975 C CA . LYS A 1 129 ? -7.850 -3.028 36.206 1.00 96.94 129 LYS A CA 1
ATOM 976 C C . LYS A 1 129 ? -8.973 -2.691 35.224 1.00 96.94 129 LYS A C 1
ATOM 978 O O . LYS A 1 129 ? -8.689 -2.393 34.069 1.00 96.94 129 LYS A O 1
ATOM 983 N N . ALA A 1 130 ? -10.227 -2.671 35.678 1.00 93.81 130 ALA A N 1
ATOM 984 C CA . ALA A 1 130 ? -11.356 -2.238 34.855 1.00 93.81 130 ALA A CA 1
ATOM 985 C C . ALA A 1 130 ? -11.219 -0.765 34.422 1.00 93.81 130 ALA A C 1
ATOM 987 O O . ALA A 1 130 ? -11.441 -0.444 33.258 1.00 93.81 130 ALA A O 1
ATOM 988 N N . MET A 1 131 ? -10.779 0.116 35.326 1.00 93.44 131 MET A N 1
ATOM 989 C CA . MET A 1 131 ? -10.502 1.523 35.025 1.00 93.44 131 MET A CA 1
ATOM 990 C C . MET A 1 131 ? -9.350 1.678 34.021 1.00 93.44 131 MET A C 1
ATOM 992 O O . MET A 1 131 ? -9.455 2.485 33.102 1.00 93.44 131 MET A O 1
ATOM 996 N N . ALA A 1 132 ? -8.281 0.883 34.144 1.00 95.62 132 ALA A N 1
ATOM 997 C CA . ALA A 1 132 ? -7.181 0.881 33.179 1.00 95.62 132 ALA A CA 1
ATOM 998 C C . ALA A 1 132 ? -7.642 0.462 31.769 1.00 95.62 132 ALA A C 1
ATOM 1000 O O . ALA A 1 132 ? -7.328 1.152 30.802 1.00 95.62 132 ALA A O 1
ATOM 1001 N N . LEU A 1 133 ? -8.451 -0.598 31.657 1.00 97.06 133 LEU A N 1
ATOM 1002 C CA . LEU A 1 133 ? -9.021 -1.049 30.379 1.00 97.06 133 LEU A CA 1
ATOM 1003 C C . LEU A 1 133 ? -9.987 -0.015 29.774 1.00 97.06 133 LEU A C 1
ATOM 1005 O O . LEU A 1 133 ? -9.953 0.230 28.571 1.00 97.06 133 LEU A O 1
ATOM 1009 N N . LEU A 1 134 ? -10.811 0.650 30.593 1.00 95.88 134 LEU A N 1
ATOM 1010 C CA . LEU A 1 134 ? -11.657 1.760 30.136 1.00 95.88 134 LEU A CA 1
ATOM 1011 C C . LEU A 1 134 ? -10.819 2.941 29.624 1.00 95.88 134 LEU A C 1
ATOM 1013 O O . LEU A 1 134 ? -11.155 3.536 28.600 1.00 95.88 134 LEU A O 1
ATOM 1017 N N . GLN A 1 135 ? -9.714 3.265 30.301 1.00 96.69 135 GLN A N 1
ATOM 1018 C CA . GLN A 1 135 ? -8.782 4.308 29.875 1.00 96.69 135 GLN A CA 1
ATOM 1019 C C . GLN A 1 135 ? -8.111 3.951 28.534 1.00 96.69 135 GLN A C 1
ATOM 1021 O O . GLN A 1 135 ? -7.996 4.812 27.663 1.00 96.69 135 GLN A O 1
ATOM 1026 N N . GLU A 1 136 ? -7.725 2.687 28.348 1.00 97.00 136 GLU A N 1
ATOM 1027 C CA . GLU A 1 136 ? -7.144 2.154 27.109 1.00 97.00 136 GLU A CA 1
ATOM 1028 C C . GLU A 1 136 ? -8.146 2.214 25.943 1.00 97.00 136 GLU A C 1
ATOM 1030 O O . GLU A 1 136 ? -7.850 2.826 24.914 1.00 97.00 136 GLU A O 1
ATOM 1035 N N . MET A 1 137 ? -9.379 1.730 26.135 1.00 96.25 137 MET A N 1
ATOM 1036 C CA . MET A 1 137 ? -10.456 1.844 25.138 1.00 96.25 137 MET A CA 1
ATOM 1037 C C . MET A 1 137 ? -10.769 3.304 24.767 1.00 96.25 137 MET A C 1
ATOM 1039 O O . MET A 1 137 ? -10.988 3.616 23.596 1.00 96.25 137 MET A O 1
ATOM 1043 N N . LEU A 1 138 ? -10.770 4.230 25.734 1.00 94.81 138 LEU A N 1
ATOM 1044 C CA . LEU A 1 138 ? -10.969 5.661 25.466 1.00 94.81 138 LEU A CA 1
ATOM 1045 C C . LEU A 1 138 ? -9.820 6.268 24.642 1.00 94.81 138 LEU A C 1
ATOM 1047 O O . LEU A 1 138 ? -10.062 7.139 23.798 1.00 94.81 138 LEU A O 1
ATOM 1051 N N . CYS A 1 139 ? -8.585 5.797 24.837 1.00 95.94 139 CYS A N 1
ATOM 1052 C CA . CYS A 1 139 ? -7.445 6.154 23.996 1.00 95.94 139 CYS A CA 1
ATOM 1053 C C . CYS A 1 139 ? -7.598 5.603 22.567 1.00 95.94 139 CYS A C 1
ATOM 1055 O O . CYS A 1 139 ? -7.459 6.374 21.613 1.00 95.94 139 CYS A O 1
ATOM 1057 N N . GLU A 1 140 ? -7.954 4.324 22.404 1.00 96.12 140 GLU A N 1
ATOM 1058 C CA . GLU A 1 140 ? -8.193 3.710 21.088 1.00 96.12 140 GLU A CA 1
ATOM 1059 C C . GLU A 1 140 ? -9.304 4.425 20.310 1.00 96.12 140 GLU A C 1
ATOM 1061 O O . GLU A 1 140 ? -9.105 4.800 19.155 1.00 96.12 140 GLU A O 1
ATOM 1066 N N . ILE A 1 141 ? -10.447 4.705 20.948 1.00 95.88 141 ILE A N 1
ATOM 1067 C CA . ILE A 1 141 ? -11.566 5.447 20.343 1.00 95.88 141 ILE A CA 1
ATOM 1068 C C . ILE A 1 141 ? -11.110 6.829 19.846 1.00 95.88 141 ILE A C 1
ATOM 1070 O O . ILE A 1 141 ? -11.547 7.288 18.786 1.00 95.88 141 ILE A O 1
ATOM 1074 N N . ASN A 1 142 ? -10.210 7.501 20.570 1.00 94.44 142 ASN A N 1
ATOM 1075 C CA . ASN A 1 142 ? -9.688 8.806 20.172 1.00 94.44 142 ASN A CA 1
ATOM 1076 C C . ASN A 1 142 ? -8.696 8.717 18.993 1.00 94.44 142 ASN A C 1
ATOM 1078 O O . ASN A 1 142 ? -8.742 9.561 18.095 1.00 94.44 142 ASN A O 1
ATOM 1082 N N . GLU A 1 143 ? -7.836 7.694 18.939 1.00 95.94 143 GLU A N 1
ATOM 1083 C CA . GLU A 1 143 ? -6.955 7.461 17.782 1.00 95.94 143 GLU A CA 1
ATOM 1084 C C . GLU A 1 143 ? -7.721 6.989 16.542 1.00 95.94 143 GLU A C 1
ATOM 1086 O O . GLU A 1 143 ? -7.464 7.484 15.440 1.00 95.94 143 GLU A O 1
ATOM 1091 N N . LEU A 1 144 ? -8.739 6.140 16.709 1.00 96.12 144 LEU A N 1
ATOM 1092 C CA . LEU A 1 144 ? -9.682 5.789 15.648 1.00 96.12 144 LEU A CA 1
ATOM 1093 C C . LEU A 1 144 ? -10.359 7.053 15.103 1.00 96.12 144 LEU A C 1
ATOM 1095 O O . LEU A 1 144 ? -10.283 7.308 13.903 1.00 96.12 144 LEU A O 1
ATOM 1099 N N . LYS A 1 145 ? -10.888 7.923 15.972 1.00 96.19 145 LYS A N 1
ATOM 1100 C CA . LYS A 1 145 ? -11.504 9.209 15.591 1.00 96.19 145 LYS A CA 1
ATOM 1101 C C . LYS A 1 145 ? -10.539 10.163 14.870 1.00 96.19 145 LYS A C 1
ATOM 1103 O O . LYS A 1 145 ? -10.962 10.900 13.978 1.00 96.19 145 LYS A O 1
ATOM 1108 N N . LYS A 1 146 ? -9.241 10.145 15.202 1.00 95.88 146 LYS A N 1
ATOM 1109 C CA . LYS A 1 146 ? -8.190 10.855 14.443 1.00 95.88 146 LYS A CA 1
ATOM 1110 C C . LYS A 1 146 ? -7.924 10.199 13.083 1.00 95.88 146 LYS A C 1
ATOM 1112 O O . LYS A 1 146 ? -7.712 10.912 12.104 1.00 95.88 146 LYS A O 1
ATOM 1117 N N . SER A 1 147 ? -7.946 8.869 13.000 1.00 96.19 147 SER A N 1
ATOM 1118 C CA . SER A 1 147 ? -7.747 8.128 11.748 1.00 96.19 147 SER A CA 1
ATOM 1119 C C . SER A 1 147 ? -8.898 8.336 10.755 1.00 96.19 147 SER A C 1
ATOM 1121 O O . SER A 1 147 ? -8.628 8.637 9.595 1.00 96.19 147 SER A O 1
ATOM 1123 N N . THR A 1 148 ? -10.156 8.319 11.217 1.00 91.25 148 THR A N 1
ATOM 1124 C CA . THR A 1 148 ? -11.342 8.618 10.398 1.00 91.25 148 THR A CA 1
ATOM 1125 C C . THR A 1 148 ? -11.242 10.011 9.782 1.00 91.25 148 THR A C 1
ATOM 1127 O O . THR A 1 148 ? -11.430 10.152 8.580 1.00 91.25 148 THR A O 1
ATOM 1130 N N . LYS A 1 149 ? -10.844 11.026 10.565 1.00 96.50 149 LYS A N 1
ATOM 1131 C CA . LYS A 1 149 ? -10.634 12.391 10.054 1.00 96.50 149 LYS A CA 1
ATOM 1132 C C . LYS A 1 149 ? -9.539 12.482 8.988 1.00 96.50 149 LYS A C 1
ATOM 1134 O O . LYS A 1 149 ? -9.699 13.230 8.030 1.00 96.50 149 LYS A O 1
ATOM 1139 N N . ARG A 1 150 ? -8.441 11.724 9.120 1.00 97.38 150 ARG A N 1
ATOM 1140 C CA . ARG A 1 150 ? -7.395 11.658 8.079 1.00 97.38 150 ARG A CA 1
ATOM 1141 C C . ARG A 1 150 ? -7.908 10.989 6.800 1.00 97.38 150 ARG A C 1
ATOM 1143 O O . ARG A 1 150 ? -7.624 11.476 5.712 1.00 97.38 150 ARG A O 1
ATOM 1150 N N . LEU A 1 151 ? -8.684 9.911 6.925 1.00 95.50 151 LEU A N 1
ATOM 1151 C CA . LEU A 1 151 ? -9.289 9.222 5.781 1.00 95.50 151 LEU A CA 1
ATOM 1152 C C . LEU A 1 151 ? -10.325 10.104 5.064 1.00 95.50 151 LEU A C 1
ATOM 1154 O O . LEU A 1 151 ? -10.358 10.139 3.839 1.00 95.50 151 LEU A O 1
ATOM 1158 N N . GLU A 1 152 ? -11.126 10.856 5.817 1.00 95.12 152 GLU A N 1
ATOM 1159 C CA . GLU A 1 152 ? -12.083 11.834 5.291 1.00 95.12 152 GLU A CA 1
ATOM 1160 C C . GLU A 1 152 ? -11.374 12.966 4.524 1.00 95.12 152 GLU A C 1
ATOM 1162 O O . GLU A 1 152 ? -11.783 13.308 3.414 1.00 95.12 152 GLU A O 1
ATOM 1167 N N . GLN A 1 153 ? -10.259 13.483 5.053 1.00 96.25 153 GLN A N 1
ATOM 1168 C CA . GLN A 1 153 ? -9.416 14.475 4.374 1.00 96.25 153 GLN A CA 1
ATOM 1169 C C . GLN A 1 153 ? -8.802 13.940 3.072 1.00 96.25 153 GLN A C 1
ATOM 1171 O O . GLN A 1 153 ? -8.868 14.620 2.049 1.00 96.25 153 GLN A O 1
ATOM 1176 N N . GLU A 1 154 ? -8.257 12.720 3.065 1.00 95.38 154 GLU A N 1
ATOM 1177 C CA . GLU A 1 154 ? -7.730 12.111 1.835 1.00 95.38 154 GLU A CA 1
ATOM 1178 C C . GLU A 1 154 ? -8.846 11.755 0.837 1.00 95.38 154 GLU A C 1
ATOM 1180 O O . GLU A 1 154 ? -8.663 11.920 -0.366 1.00 95.38 154 GLU A O 1
ATOM 1185 N N . SER A 1 155 ? -10.043 11.377 1.296 1.00 91.06 155 SER A N 1
ATOM 1186 C CA . SER A 1 155 ? -11.207 11.191 0.418 1.00 91.06 155 SER A CA 1
ATOM 1187 C C . SER A 1 155 ? -11.632 12.505 -0.250 1.00 91.06 155 SER A C 1
ATOM 1189 O O . SER A 1 155 ? -11.908 12.527 -1.450 1.00 91.06 155 SER A O 1
ATOM 1191 N N . GLN A 1 156 ? -11.650 13.617 0.494 1.00 93.12 156 GLN A N 1
ATOM 1192 C CA . GLN A 1 156 ? -11.913 14.954 -0.056 1.00 93.12 156 GLN A CA 1
ATOM 1193 C C . GLN A 1 156 ? -10.808 15.387 -1.030 1.00 93.12 156 GLN A C 1
ATOM 1195 O O . GLN A 1 156 ? -11.106 15.914 -2.102 1.00 93.12 156 GLN A O 1
ATOM 1200 N N . ARG A 1 157 ? -9.540 15.100 -0.710 1.00 94.81 157 ARG A N 1
ATOM 1201 C CA . ARG A 1 157 ? -8.391 15.339 -1.593 1.00 94.81 157 ARG A CA 1
ATOM 1202 C C . ARG A 1 157 ? -8.520 14.571 -2.910 1.00 94.81 157 ARG A C 1
ATOM 1204 O O . ARG A 1 157 ? -8.401 15.177 -3.972 1.00 94.81 157 ARG A O 1
ATOM 1211 N N . ILE A 1 158 ? -8.791 13.266 -2.855 1.00 90.94 158 ILE A N 1
ATOM 1212 C CA . ILE A 1 158 ? -8.966 12.408 -4.035 1.00 90.94 158 ILE A CA 1
ATOM 1213 C C . ILE A 1 158 ? -10.168 12.876 -4.862 1.00 90.94 158 ILE A C 1
ATOM 1215 O O . ILE A 1 158 ? -10.055 12.968 -6.080 1.00 90.94 158 ILE A O 1
ATOM 1219 N N . SER A 1 159 ? -11.280 13.259 -4.223 1.00 88.88 159 SER A N 1
ATOM 1220 C CA . SER A 1 159 ? -12.428 13.863 -4.913 1.00 88.88 159 SER A CA 1
ATOM 1221 C C . SER A 1 159 ? -12.053 15.172 -5.620 1.00 88.88 159 SER A C 1
ATOM 1223 O O . SER A 1 159 ? -12.466 15.394 -6.757 1.00 88.88 159 SER A O 1
ATOM 1225 N N . GLY A 1 160 ? -11.243 16.023 -4.982 1.00 89.44 160 GLY A N 1
ATOM 1226 C CA . GLY A 1 160 ? -10.712 17.249 -5.580 1.00 89.44 160 GLY A CA 1
ATOM 1227 C C . GLY A 1 160 ? -9.808 16.970 -6.783 1.00 89.44 160 GLY A C 1
ATOM 1228 O O . GLY A 1 160 ? -9.988 17.571 -7.840 1.00 89.44 160 GLY A O 1
ATOM 1229 N N . GLN A 1 161 ? -8.896 16.002 -6.665 1.00 86.44 161 GLN A N 1
ATOM 1230 C CA . GLN A 1 161 ? -8.034 15.563 -7.768 1.00 86.44 161 GLN A CA 1
ATOM 1231 C C . GLN A 1 161 ? -8.848 14.962 -8.925 1.00 86.44 161 GLN A C 1
ATOM 1233 O O . GLN A 1 161 ? -8.588 15.293 -10.075 1.00 86.44 161 GLN A O 1
ATOM 1238 N N . LEU A 1 162 ? -9.873 14.152 -8.640 1.00 79.00 162 LEU A N 1
ATOM 1239 C CA . LEU A 1 162 ? -10.774 13.597 -9.654 1.00 79.00 162 LEU A CA 1
ATOM 1240 C C . LEU A 1 162 ? -11.579 14.695 -10.367 1.00 79.00 162 LEU A C 1
ATOM 1242 O O . LEU A 1 162 ? -11.763 14.614 -11.575 1.00 79.00 162 LEU A O 1
ATOM 1246 N N . SER A 1 163 ? -11.986 15.755 -9.658 1.00 78.25 163 SER A N 1
ATOM 1247 C CA . SER A 1 163 ? -12.635 16.928 -10.269 1.00 78.25 163 SER A CA 1
ATOM 1248 C C . SER A 1 163 ? -11.690 17.824 -11.087 1.00 78.25 163 SER A C 1
ATOM 1250 O O . SER A 1 163 ? -12.163 18.644 -11.868 1.00 78.25 163 SER A O 1
ATOM 1252 N N . GLN A 1 164 ? -10.368 17.665 -10.932 1.00 77.88 164 GLN A N 1
ATOM 1253 C CA . GLN A 1 164 ? -9.347 18.313 -11.768 1.00 77.88 164 GLN A CA 1
ATOM 1254 C C . GLN A 1 164 ? -8.931 17.470 -12.984 1.00 77.88 164 GLN A C 1
ATOM 1256 O O . GLN A 1 164 ? -8.250 17.991 -13.865 1.00 77.88 164 GLN A O 1
ATOM 1261 N N . ILE A 1 165 ? -9.321 16.191 -13.062 1.00 79.06 165 ILE A N 1
ATOM 1262 C CA . ILE A 1 165 ? -9.135 15.395 -14.280 1.00 79.06 165 ILE A CA 1
ATOM 1263 C C . ILE A 1 165 ? -10.163 15.879 -15.299 1.00 79.06 165 ILE A C 1
ATOM 1265 O O . ILE A 1 165 ? -11.343 15.536 -15.220 1.00 79.06 165 ILE A O 1
ATOM 1269 N N . ASP A 1 166 ? -9.709 16.678 -16.264 1.00 75.81 166 ASP A N 1
ATOM 1270 C CA . ASP A 1 166 ? -10.568 17.136 -17.345 1.00 75.81 166 ASP A CA 1
ATOM 1271 C C . ASP A 1 166 ? -10.991 15.948 -18.227 1.00 75.81 166 ASP A C 1
ATOM 1273 O O . ASP A 1 166 ? -10.206 15.372 -18.990 1.00 75.81 166 ASP A O 1
ATOM 1277 N N . LEU A 1 167 ? -12.270 15.584 -18.115 1.00 76.06 167 LEU A N 1
ATOM 1278 C CA . LEU A 1 167 ? -12.905 14.555 -18.935 1.00 76.06 167 LEU A CA 1
ATOM 1279 C C . LEU A 1 167 ? -12.830 14.882 -20.434 1.00 76.06 167 LEU A C 1
ATOM 1281 O O . LEU A 1 167 ? -12.866 13.957 -21.244 1.00 76.06 167 LEU A O 1
ATOM 1285 N N . MET A 1 168 ? -12.718 16.161 -20.807 1.00 70.38 168 MET A N 1
ATOM 1286 C CA . MET A 1 168 ? -12.517 16.608 -22.185 1.00 70.38 168 MET A CA 1
ATOM 1287 C C . MET A 1 168 ? -11.129 16.190 -22.687 1.00 70.38 168 MET A C 1
ATOM 1289 O O . MET A 1 168 ? -11.027 15.497 -23.696 1.00 70.38 168 MET A O 1
ATOM 1293 N N . GLU A 1 169 ? -10.065 16.501 -21.940 1.00 79.69 169 GLU A N 1
ATOM 1294 C CA . GLU A 1 169 ? -8.686 16.160 -22.317 1.00 79.69 169 GLU A CA 1
ATOM 1295 C C . GLU A 1 169 ? -8.469 14.635 -22.394 1.00 79.69 169 GLU A C 1
ATOM 1297 O O . GLU A 1 169 ? -7.801 14.132 -23.301 1.00 79.69 169 GLU A O 1
ATOM 1302 N N . LEU A 1 170 ? -9.075 13.871 -21.477 1.00 80.50 170 LEU A N 1
ATOM 1303 C CA . LEU A 1 170 ? -8.991 12.407 -21.476 1.00 80.50 170 LEU A CA 1
ATOM 1304 C C . LEU A 1 170 ? -9.785 11.782 -22.641 1.00 80.50 170 LEU A C 1
ATOM 1306 O O . LEU A 1 170 ? -9.326 10.816 -23.258 1.00 80.50 170 LEU A O 1
ATOM 1310 N N . LYS A 1 171 ? -10.932 12.369 -23.003 1.00 82.62 171 LYS A N 1
ATOM 1311 C CA . LYS A 1 171 ? -11.730 11.997 -24.182 1.00 82.62 171 LYS A CA 1
ATOM 1312 C C . LYS A 1 171 ? -11.013 12.323 -25.497 1.00 82.62 171 LYS A C 1
ATOM 1314 O O . LYS A 1 171 ? -11.042 11.502 -26.412 1.00 82.62 171 LYS A O 1
ATOM 1319 N N . ASP A 1 172 ? -10.334 13.462 -25.585 1.00 85.50 172 ASP A N 1
ATOM 1320 C CA . ASP A 1 172 ? -9.578 13.858 -26.777 1.00 85.50 172 ASP A CA 1
ATOM 1321 C C . ASP A 1 172 ? -8.324 12.985 -26.962 1.00 85.50 172 ASP A C 1
ATOM 1323 O O . ASP A 1 172 ? -8.027 12.549 -28.078 1.00 85.50 172 ASP A O 1
ATOM 1327 N N . LYS A 1 173 ? -7.646 12.610 -25.866 1.00 86.44 173 LYS A N 1
ATOM 1328 C CA . LYS A 1 173 ? -6.584 11.586 -25.877 1.00 86.44 173 LYS A CA 1
ATOM 1329 C C . LYS A 1 173 ? -7.104 10.233 -26.370 1.00 86.44 173 LYS A C 1
ATOM 1331 O O . LYS A 1 173 ? -6.462 9.615 -27.221 1.00 86.44 173 LYS A O 1
ATOM 1336 N N . LEU A 1 174 ? -8.278 9.796 -25.905 1.00 89.81 174 LEU A N 1
ATOM 1337 C CA . LEU A 1 174 ? -8.918 8.561 -26.372 1.00 89.81 174 LEU A CA 1
ATOM 1338 C C . LEU A 1 174 ? -9.257 8.623 -27.873 1.00 89.81 174 LEU A C 1
ATOM 1340 O O . LEU A 1 174 ? -8.939 7.687 -28.602 1.00 89.81 174 LEU A O 1
ATOM 1344 N N . ALA A 1 175 ? -9.813 9.736 -28.360 1.00 88.62 175 ALA A N 1
ATOM 1345 C CA . ALA A 1 175 ? -10.078 9.946 -29.786 1.00 88.62 175 ALA A CA 1
ATOM 1346 C C . ALA A 1 175 ? -8.789 9.958 -30.637 1.00 88.62 175 ALA A C 1
ATOM 1348 O O . ALA A 1 175 ? -8.789 9.489 -31.778 1.00 88.62 175 ALA A O 1
ATOM 1349 N N . GLY A 1 176 ? -7.672 10.439 -30.081 1.00 92.38 176 GLY A N 1
ATOM 1350 C CA . GLY A 1 176 ? -6.344 10.343 -30.692 1.00 92.38 176 GLY A CA 1
ATOM 1351 C C . GLY A 1 176 ? -5.843 8.901 -30.836 1.00 92.38 176 GLY A C 1
ATOM 1352 O O . GLY A 1 176 ? -5.351 8.527 -31.902 1.00 92.38 176 GLY A O 1
ATOM 1353 N N . VAL A 1 177 ? -6.018 8.068 -29.803 1.00 91.50 177 VAL A N 1
ATOM 1354 C CA . VAL A 1 177 ? -5.698 6.626 -29.854 1.00 91.50 177 VAL A CA 1
ATOM 1355 C C . VAL A 1 177 ? -6.590 5.904 -30.866 1.00 91.50 177 VAL A C 1
ATOM 1357 O O . VAL A 1 177 ? -6.093 5.138 -31.688 1.00 91.50 177 VAL A O 1
ATOM 1360 N N . ASP A 1 178 ? -7.886 6.203 -30.871 1.00 91.75 178 ASP A N 1
ATOM 1361 C CA . ASP A 1 178 ? -8.871 5.615 -31.783 1.00 91.75 178 ASP A CA 1
ATOM 1362 C C . ASP A 1 178 ? -8.580 5.957 -33.263 1.00 91.75 178 ASP A C 1
ATOM 1364 O O . ASP A 1 178 ? -8.757 5.133 -34.164 1.00 91.75 178 ASP A O 1
ATOM 1368 N N . LYS A 1 179 ? -8.032 7.153 -33.523 1.00 92.69 179 LYS A N 1
ATOM 1369 C CA . LYS A 1 179 ? -7.489 7.550 -34.833 1.00 92.69 179 LYS A CA 1
ATOM 1370 C C . LYS A 1 179 ? -6.208 6.788 -35.196 1.00 92.69 179 LYS A C 1
ATOM 1372 O O . LYS A 1 179 ? -6.042 6.429 -36.359 1.00 92.69 179 LYS A O 1
ATOM 1377 N N . CYS A 1 180 ? -5.328 6.528 -34.228 1.00 88.94 180 CYS A N 1
ATOM 1378 C CA . CYS A 1 180 ? -4.101 5.752 -34.432 1.00 88.94 180 CYS A CA 1
ATOM 1379 C C . CYS A 1 180 ? -4.411 4.287 -34.792 1.00 88.94 180 CYS A C 1
ATOM 1381 O O . CYS A 1 180 ? -3.866 3.772 -35.766 1.00 88.94 180 CYS A O 1
ATOM 1383 N N . LEU A 1 181 ? -5.359 3.647 -34.094 1.00 88.62 181 LEU A N 1
ATOM 1384 C CA . LEU A 1 181 ? -5.824 2.289 -34.414 1.00 88.62 181 LEU A CA 1
ATOM 1385 C C . LEU A 1 181 ? -6.307 2.187 -35.870 1.00 88.62 181 LEU A C 1
ATOM 1387 O O . LEU A 1 181 ? -5.819 1.350 -36.623 1.00 88.62 181 LEU A O 1
ATOM 1391 N N . LYS A 1 182 ? -7.137 3.136 -36.320 1.00 90.19 182 LYS A N 1
ATOM 1392 C CA . LYS A 1 182 ? -7.613 3.207 -37.716 1.00 90.19 182 LYS A CA 1
ATOM 1393 C C . LYS A 1 182 ? -6.488 3.403 -38.744 1.00 90.19 182 LYS A C 1
ATOM 1395 O O . LYS A 1 182 ? -6.631 2.988 -39.893 1.00 90.19 182 LYS A O 1
ATOM 1400 N N . GLN A 1 183 ? -5.360 4.007 -38.360 1.00 92.00 183 GLN A N 1
ATOM 1401 C CA . GLN A 1 183 ? -4.163 4.079 -39.209 1.00 92.00 183 GLN A CA 1
ATOM 1402 C C . GLN A 1 183 ? -3.398 2.747 -39.239 1.00 92.00 183 GLN A C 1
ATOM 1404 O O . GLN A 1 183 ? -2.898 2.369 -40.298 1.00 92.00 183 GLN A O 1
ATOM 1409 N N . VAL A 1 184 ? -3.352 2.007 -38.126 1.00 90.94 184 VAL A N 1
ATOM 1410 C CA . VAL A 1 184 ? -2.786 0.647 -38.068 1.00 90.94 184 VAL A CA 1
ATOM 1411 C C . VAL A 1 184 ? -3.624 -0.337 -38.895 1.00 90.94 184 VAL A C 1
ATOM 1413 O O . VAL A 1 184 ? -3.050 -1.112 -39.654 1.00 90.94 184 VAL A O 1
ATOM 1416 N N . ASP A 1 185 ? -4.956 -0.244 -38.871 1.00 89.88 185 ASP A N 1
ATOM 1417 C CA . ASP A 1 185 ? -5.843 -1.035 -39.743 1.00 89.88 185 ASP A CA 1
ATOM 1418 C C . ASP A 1 185 ? -5.638 -0.697 -41.237 1.00 89.88 185 ASP A C 1
ATOM 1420 O O . ASP A 1 185 ? -5.602 -1.579 -42.104 1.00 89.88 185 ASP A O 1
ATOM 1424 N N . GLY A 1 186 ? -5.432 0.588 -41.552 1.00 89.75 186 GLY A N 1
ATOM 1425 C CA . GLY A 1 186 ? -5.051 1.056 -42.891 1.00 89.75 186 GLY A CA 1
ATOM 1426 C C . GLY A 1 186 ? -3.691 0.516 -43.359 1.00 89.75 186 GLY A C 1
ATOM 1427 O O . GLY A 1 186 ? -3.519 0.168 -44.530 1.00 89.75 186 GLY A O 1
ATOM 1428 N N . LEU A 1 187 ? -2.729 0.378 -42.444 1.00 89.69 187 LEU A N 1
ATOM 1429 C CA . LEU A 1 187 ? -1.444 -0.271 -42.711 1.00 89.69 187 LEU A CA 1
ATOM 1430 C C . LEU A 1 187 ? -1.594 -1.791 -42.866 1.00 89.69 187 LEU A C 1
ATOM 1432 O O . LEU A 1 187 ? -0.996 -2.355 -43.778 1.00 89.69 187 LEU A O 1
ATOM 1436 N N . GLY A 1 188 ? -2.429 -2.451 -42.059 1.00 90.00 188 GLY A N 1
ATOM 1437 C CA . GLY A 1 188 ? -2.709 -3.887 -42.165 1.00 90.00 188 GLY A CA 1
ATOM 1438 C C . GLY A 1 188 ? -3.385 -4.267 -43.486 1.00 90.00 188 GLY A C 1
ATOM 1439 O O . GLY A 1 188 ? -2.965 -5.206 -44.157 1.00 90.00 188 GLY A O 1
ATOM 1440 N N . THR A 1 189 ? -4.375 -3.490 -43.930 1.00 89.19 189 THR A N 1
ATOM 1441 C CA . THR A 1 189 ? -4.998 -3.665 -45.257 1.00 89.19 189 THR A CA 1
ATOM 1442 C C . THR A 1 189 ? -4.016 -3.390 -46.403 1.00 89.19 189 THR A C 1
ATOM 1444 O O . THR A 1 189 ? -4.011 -4.126 -47.393 1.00 89.19 189 THR A O 1
ATOM 1447 N N . SER A 1 190 ? -3.123 -2.407 -46.250 1.00 88.12 190 SER A N 1
ATOM 1448 C CA . SER A 1 190 ? -2.036 -2.146 -47.207 1.00 88.12 190 SER A CA 1
ATOM 1449 C C . SER A 1 190 ? -1.009 -3.286 -47.260 1.00 88.12 190 SER A C 1
ATOM 1451 O O . SER A 1 190 ? -0.574 -3.669 -48.346 1.00 88.12 190 SER A O 1
ATOM 1453 N N . LEU A 1 191 ? -0.658 -3.870 -46.109 1.00 88.94 191 LEU A N 1
ATOM 1454 C CA . LEU A 1 191 ? 0.251 -5.013 -45.996 1.00 88.94 191 LEU A CA 1
ATOM 1455 C C . LEU A 1 191 ? -0.362 -6.277 -46.610 1.00 88.94 191 LEU A C 1
ATOM 1457 O O . LEU A 1 191 ? 0.303 -6.949 -47.390 1.00 88.94 191 LEU A O 1
ATOM 1461 N N . ASN A 1 192 ? -1.642 -6.553 -46.352 1.00 87.88 192 ASN A N 1
ATOM 1462 C CA . ASN A 1 192 ? -2.360 -7.673 -46.967 1.00 87.88 192 ASN A CA 1
ATOM 1463 C C . ASN A 1 192 ? -2.456 -7.518 -48.497 1.00 87.88 192 ASN A C 1
ATOM 1465 O O . ASN A 1 192 ? -2.287 -8.491 -49.226 1.00 87.88 192 ASN A O 1
ATOM 1469 N N . SER A 1 193 ? -2.656 -6.293 -48.999 1.00 85.88 193 SER A N 1
ATOM 1470 C CA . SER A 1 193 ? -2.614 -5.985 -50.438 1.00 85.88 193 SER A CA 1
ATOM 1471 C C . SER A 1 193 ? -1.215 -6.196 -51.037 1.00 85.88 193 SER A C 1
ATOM 1473 O O 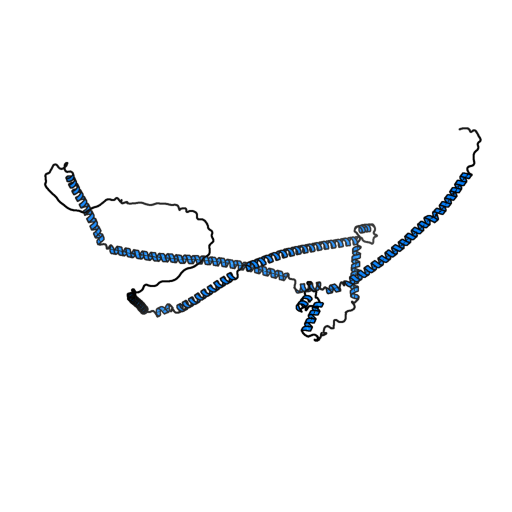. SER A 1 193 ? -1.072 -6.769 -52.120 1.00 85.88 193 SER A O 1
ATOM 1475 N N . LEU A 1 194 ? -0.159 -5.804 -50.314 1.00 85.00 194 LEU A N 1
ATOM 1476 C CA . LEU A 1 194 ? 1.222 -6.101 -50.698 1.00 85.00 194 LEU A CA 1
ATOM 1477 C C . LEU A 1 194 ? 1.504 -7.613 -50.681 1.00 85.00 194 LEU A C 1
ATOM 1479 O O . LEU A 1 194 ? 2.221 -8.093 -51.554 1.00 85.00 194 LEU A O 1
ATOM 1483 N N . GLN A 1 195 ? 0.924 -8.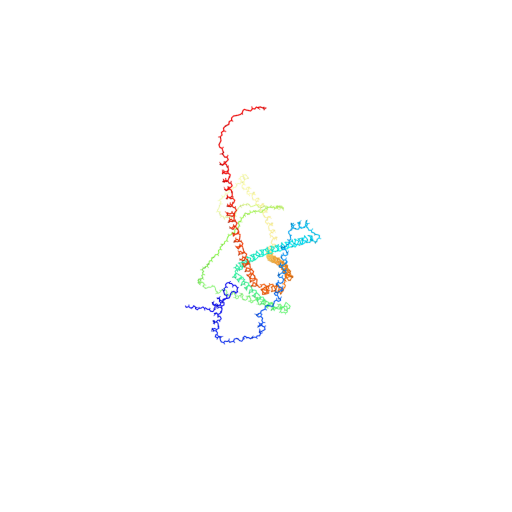360 -49.739 1.00 86.25 195 GLN A N 1
ATOM 1484 C CA . GLN A 1 195 ? 1.133 -9.799 -49.596 1.00 86.25 195 GLN A CA 1
ATOM 1485 C C . GLN A 1 195 ? 0.346 -10.634 -50.620 1.00 86.25 195 GLN A C 1
ATOM 1487 O O . GLN A 1 195 ? 0.919 -11.595 -51.125 1.00 86.25 195 GLN A O 1
ATOM 1492 N N . ASP A 1 196 ? -0.875 -10.251 -51.031 1.00 85.31 196 ASP A N 1
ATOM 1493 C CA . ASP A 1 196 ? -1.521 -10.854 -52.219 1.00 85.31 196 ASP A CA 1
ATOM 1494 C C . ASP A 1 196 ? -0.652 -10.611 -53.455 1.00 85.31 196 ASP A C 1
ATOM 1496 O O . ASP A 1 196 ? -0.301 -11.549 -54.162 1.00 85.31 196 ASP A O 1
ATOM 1500 N N . ARG A 1 197 ? -0.194 -9.368 -53.666 1.00 85.00 197 ARG A N 1
ATOM 1501 C CA . ARG A 1 197 ? 0.721 -9.038 -54.771 1.00 85.00 197 ARG A CA 1
ATOM 1502 C C . ARG A 1 197 ? 2.043 -9.803 -54.716 1.00 85.00 197 ARG A C 1
ATOM 1504 O O . ARG A 1 197 ? 2.600 -10.075 -55.773 1.00 85.00 197 ARG A O 1
ATOM 1511 N N . MET A 1 198 ? 2.546 -10.138 -53.528 1.00 74.62 198 MET A N 1
ATOM 1512 C CA . MET A 1 198 ? 3.770 -10.923 -53.345 1.00 74.62 198 MET A CA 1
ATOM 1513 C C . MET A 1 198 ? 3.526 -12.413 -53.613 1.00 74.62 198 MET A C 1
ATOM 1515 O O . MET A 1 198 ? 4.302 -13.025 -54.335 1.00 74.62 198 MET A O 1
ATOM 1519 N N . GLY A 1 199 ? 2.404 -12.969 -53.143 1.00 73.62 199 GLY A N 1
ATOM 1520 C CA . GLY A 1 199 ? 1.966 -14.341 -53.436 1.00 73.62 199 GLY A CA 1
ATOM 1521 C C . GLY A 1 199 ? 1.540 -14.586 -54.890 1.00 73.62 199 GLY A C 1
ATOM 1522 O O . GLY A 1 199 ? 1.217 -15.713 -55.250 1.00 73.62 199 GLY A O 1
ATOM 1523 N N . ARG A 1 200 ? 1.538 -13.544 -55.734 1.00 74.44 200 ARG A N 1
ATOM 1524 C CA . ARG A 1 200 ? 1.342 -13.633 -57.193 1.00 74.44 200 ARG A CA 1
ATOM 1525 C C . ARG A 1 200 ? 2.651 -13.793 -57.967 1.00 74.44 200 ARG A C 1
ATOM 1527 O O . ARG A 1 200 ? 2.595 -14.015 -59.175 1.00 74.44 200 ARG A O 1
ATOM 1534 N N . TYR A 1 201 ? 3.805 -13.649 -57.314 1.00 65.44 201 TYR A N 1
ATOM 1535 C CA . TYR A 1 201 ? 5.086 -14.005 -57.920 1.00 65.44 201 TYR A CA 1
ATOM 1536 C C . TYR A 1 201 ? 5.290 -15.521 -57.806 1.00 65.44 201 TYR A C 1
ATOM 1538 O O . TYR A 1 201 ? 5.084 -16.062 -56.718 1.00 65.44 201 TYR A O 1
ATOM 1546 N N . PRO A 1 202 ? 5.704 -16.206 -58.888 1.00 64.31 202 PRO A N 1
ATOM 1547 C CA . PRO A 1 202 ? 6.148 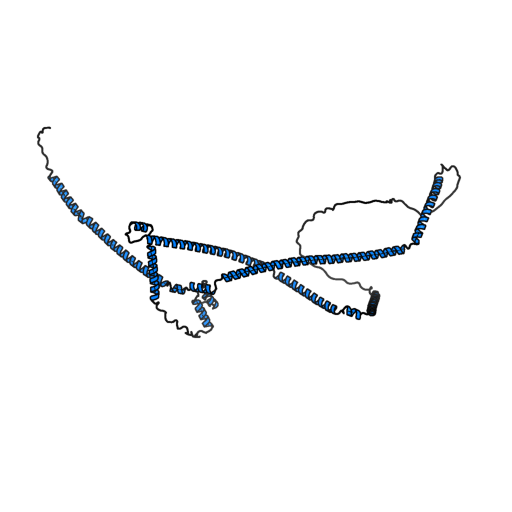-17.591 -58.801 1.00 64.31 202 PRO A CA 1
ATOM 1548 C C . PRO A 1 202 ? 7.331 -17.725 -57.841 1.00 64.31 202 PRO A C 1
ATOM 1550 O O . PRO A 1 202 ? 8.090 -16.774 -57.621 1.00 64.31 202 PRO A O 1
ATOM 1553 N N . SER A 1 203 ? 7.515 -18.922 -57.296 1.00 62.56 203 SER A N 1
ATOM 1554 C CA . SER A 1 203 ? 8.713 -19.255 -56.530 1.00 62.56 203 SER A CA 1
ATOM 1555 C C . SER A 1 203 ? 9.982 -19.127 -57.397 1.00 62.56 203 SER A C 1
ATOM 1557 O O . SER A 1 203 ? 9.903 -19.237 -58.624 1.00 62.56 203 SER A O 1
ATOM 1559 N N . PRO A 1 204 ? 11.175 -18.925 -56.800 1.00 58.62 204 PRO A N 1
ATOM 1560 C CA . PRO A 1 204 ? 12.422 -18.819 -57.565 1.00 58.62 204 PRO A CA 1
ATOM 1561 C C . PRO A 1 204 ? 12.713 -20.035 -58.460 1.00 58.62 204 PRO A C 1
ATOM 1563 O O . PRO A 1 204 ? 13.338 -19.886 -59.504 1.00 58.62 204 PRO A O 1
ATOM 1566 N N . GLU A 1 205 ? 12.229 -21.215 -58.066 1.00 60.31 205 GLU A N 1
ATOM 1567 C CA . GLU A 1 205 ? 12.382 -22.483 -58.792 1.00 60.31 205 GLU A CA 1
ATOM 1568 C C . GLU A 1 205 ? 11.428 -22.584 -59.999 1.00 60.31 205 GLU A C 1
ATOM 1570 O O . GLU A 1 205 ? 11.783 -23.154 -61.027 1.00 60.31 205 GLU A O 1
ATOM 1575 N N . GLU A 1 206 ? 10.241 -21.973 -59.926 1.00 61.09 206 GLU A N 1
ATOM 1576 C CA . GLU A 1 206 ? 9.330 -21.837 -61.074 1.00 61.09 206 GLU A CA 1
ATOM 1577 C C . GLU A 1 206 ? 9.801 -20.744 -62.046 1.00 61.09 206 GLU A C 1
ATOM 1579 O O . GLU A 1 206 ? 9.601 -20.858 -63.256 1.00 61.09 206 GLU A O 1
ATOM 1584 N N . LEU A 1 207 ? 10.442 -19.688 -61.534 1.00 59.31 207 LEU A N 1
ATOM 1585 C CA . LEU A 1 207 ? 10.917 -18.556 -62.334 1.00 59.31 207 LEU A CA 1
ATOM 1586 C C . LEU A 1 207 ? 11.957 -18.980 -63.389 1.00 59.31 207 LEU A C 1
ATOM 1588 O O . LEU A 1 207 ? 11.893 -18.518 -64.527 1.00 59.31 207 LEU A O 1
ATOM 1592 N N . ASP A 1 208 ? 12.857 -19.897 -63.025 1.00 58.00 208 ASP A N 1
ATOM 1593 C CA . ASP A 1 208 ? 13.875 -20.484 -63.913 1.00 58.00 208 ASP A CA 1
ATOM 1594 C C . ASP A 1 208 ? 13.240 -21.300 -65.060 1.00 58.00 208 ASP A C 1
ATOM 1596 O O . ASP A 1 208 ? 13.670 -21.227 -66.208 1.00 58.00 208 ASP A O 1
ATOM 1600 N N . GLY A 1 209 ? 12.137 -22.008 -64.779 1.00 61.62 209 GLY A N 1
ATOM 1601 C CA . GLY A 1 209 ? 11.414 -22.821 -65.765 1.00 61.62 209 GLY A CA 1
ATOM 1602 C C . GLY A 1 209 ? 10.537 -22.039 -66.754 1.00 61.62 209 GLY A C 1
ATOM 1603 O O . GLY A 1 209 ? 10.181 -22.579 -67.802 1.00 61.62 209 GLY A O 1
ATOM 1604 N N . PHE A 1 210 ? 10.180 -20.785 -66.449 1.00 56.94 210 PHE A N 1
ATOM 1605 C CA . PHE A 1 210 ? 9.345 -19.940 -67.318 1.00 56.94 210 PHE A CA 1
ATOM 1606 C C . PHE A 1 210 ? 10.115 -18.840 -68.067 1.00 56.94 210 PHE A C 1
ATOM 1608 O O . PHE A 1 210 ? 9.602 -18.326 -69.064 1.00 56.94 210 PHE A O 1
ATOM 1615 N N . ILE A 1 211 ? 11.323 -18.471 -67.629 1.00 59.06 211 ILE A N 1
ATOM 1616 C CA . ILE A 1 211 ? 12.107 -17.379 -68.226 1.00 59.06 211 ILE A CA 1
ATOM 1617 C C . ILE A 1 211 ? 13.298 -17.937 -69.017 1.00 59.06 211 ILE A C 1
ATOM 1619 O O . ILE A 1 211 ? 14.454 -17.834 -68.609 1.00 59.06 211 ILE A O 1
ATOM 1623 N N . ASN A 1 212 ? 13.028 -18.445 -70.225 1.00 63.19 212 ASN A N 1
ATOM 1624 C CA . ASN A 1 212 ? 14.089 -18.569 -71.228 1.00 63.19 212 ASN A CA 1
ATOM 1625 C C . ASN A 1 212 ? 14.679 -17.177 -71.504 1.00 63.19 212 ASN A C 1
ATOM 1627 O O . ASN A 1 212 ? 13.939 -16.230 -71.796 1.00 63.19 212 ASN A O 1
ATOM 1631 N N . TRP A 1 213 ? 16.010 -17.068 -71.461 1.00 66.75 213 TRP A N 1
ATOM 1632 C CA . TRP A 1 213 ? 16.730 -15.804 -71.648 1.00 66.75 213 TRP A CA 1
ATOM 1633 C C . TRP A 1 213 ? 16.324 -15.072 -72.936 1.00 66.75 213 TRP A C 1
ATOM 1635 O O . TRP A 1 213 ? 16.162 -13.855 -72.919 1.00 66.75 213 TRP A O 1
ATOM 1645 N N . ASP A 1 214 ? 16.065 -15.803 -74.023 1.00 67.56 214 ASP A N 1
ATOM 1646 C CA . ASP A 1 214 ? 15.626 -15.241 -75.305 1.00 67.56 214 ASP A CA 1
ATOM 1647 C C . ASP A 1 214 ? 14.313 -14.448 -75.196 1.00 67.56 214 ASP A C 1
ATOM 1649 O O . ASP A 1 214 ? 14.182 -13.389 -75.805 1.00 67.56 214 ASP A O 1
ATOM 1653 N N . VAL A 1 215 ? 13.362 -14.909 -74.372 1.00 67.50 215 VAL A N 1
ATOM 1654 C CA . VAL A 1 215 ? 12.060 -14.248 -74.164 1.00 67.50 215 VAL A CA 1
ATOM 1655 C C . VAL A 1 215 ? 12.221 -12.998 -73.298 1.00 67.50 215 VAL A C 1
ATOM 1657 O O . VAL A 1 215 ? 11.600 -11.967 -73.568 1.00 67.50 215 VAL A O 1
ATOM 1660 N N . LEU A 1 216 ? 13.090 -13.048 -72.283 1.00 67.62 216 LEU A N 1
ATOM 1661 C CA . LEU A 1 216 ? 13.432 -11.873 -71.478 1.00 67.62 216 LEU A CA 1
ATOM 1662 C C . LEU A 1 216 ? 14.168 -10.821 -72.323 1.00 67.62 216 LEU A C 1
ATOM 1664 O O . LEU A 1 216 ? 13.881 -9.630 -72.230 1.00 67.62 216 LEU A O 1
ATOM 1668 N N . GLN A 1 217 ? 15.077 -11.265 -73.192 1.00 67.44 217 GLN A N 1
ATOM 1669 C CA . GLN A 1 217 ? 15.820 -10.411 -74.109 1.00 67.44 217 GLN A CA 1
ATOM 1670 C C . GLN A 1 217 ? 14.893 -9.786 -75.160 1.00 67.44 217 GLN A C 1
ATOM 1672 O O . GLN A 1 217 ? 14.951 -8.576 -75.363 1.00 67.44 217 GLN A O 1
ATOM 1677 N N . GLU A 1 218 ? 14.000 -10.557 -75.786 1.00 70.38 218 GLU A N 1
ATOM 1678 C CA . GLU A 1 218 ? 13.033 -10.035 -76.759 1.00 70.38 218 GLU A CA 1
ATOM 1679 C C . GLU A 1 218 ? 12.055 -9.043 -76.111 1.00 70.38 218 GLU A C 1
ATOM 1681 O O . GLU A 1 218 ? 11.790 -7.983 -76.680 1.00 70.38 218 GLU A O 1
ATOM 1686 N N . THR A 1 219 ? 11.555 -9.325 -74.904 1.00 65.56 219 THR A N 1
ATOM 1687 C CA . THR A 1 219 ? 10.639 -8.411 -74.201 1.00 65.56 219 THR A CA 1
ATOM 1688 C C . THR A 1 219 ? 11.330 -7.133 -73.721 1.00 65.56 219 THR A C 1
ATOM 1690 O O . THR A 1 219 ? 10.785 -6.054 -73.949 1.00 65.56 219 THR A O 1
ATOM 1693 N N . LEU A 1 220 ? 12.544 -7.203 -73.158 1.00 70.94 220 LEU A N 1
ATOM 1694 C CA . LEU A 1 220 ? 13.323 -6.016 -72.771 1.00 70.94 220 LEU A CA 1
ATOM 1695 C C . LEU A 1 220 ? 13.773 -5.184 -73.978 1.00 70.94 220 LEU A C 1
ATOM 1697 O O . LEU A 1 220 ? 13.723 -3.955 -73.925 1.00 70.94 220 LEU A O 1
ATOM 1701 N N . VAL A 1 221 ? 14.177 -5.818 -75.084 1.00 73.81 221 VAL A N 1
ATOM 1702 C CA . VAL A 1 221 ? 14.523 -5.110 -76.327 1.00 73.81 221 VAL A CA 1
ATOM 1703 C C . VAL A 1 221 ? 13.278 -4.469 -76.942 1.00 73.81 221 VAL A C 1
ATOM 1705 O O . VAL A 1 221 ? 13.340 -3.312 -77.356 1.00 73.81 221 VAL A O 1
ATOM 1708 N N . ASN A 1 222 ? 12.125 -5.144 -76.935 1.00 72.81 222 ASN A N 1
ATOM 1709 C CA . ASN A 1 222 ? 10.872 -4.560 -77.413 1.00 72.81 222 ASN A CA 1
ATOM 1710 C C . ASN A 1 222 ? 10.363 -3.424 -76.510 1.00 72.81 222 ASN A C 1
ATOM 1712 O O . ASN A 1 222 ? 9.924 -2.408 -77.042 1.00 72.81 222 ASN A O 1
ATOM 1716 N N . GLU A 1 223 ? 10.463 -3.521 -75.181 1.00 68.25 223 GLU A N 1
ATOM 1717 C CA . GLU A 1 223 ? 10.185 -2.403 -74.261 1.00 68.25 223 GLU A CA 1
ATOM 1718 C C . GLU A 1 223 ? 11.144 -1.229 -74.505 1.00 68.25 223 GLU A C 1
ATOM 1720 O O . GLU A 1 223 ? 10.690 -0.097 -74.667 1.00 68.25 223 GLU A O 1
ATOM 1725 N N . SER A 1 224 ? 12.450 -1.484 -74.630 1.00 67.88 224 SER A N 1
ATOM 1726 C CA . SER A 1 224 ? 13.465 -0.460 -74.923 1.00 67.88 224 SER A CA 1
ATOM 1727 C C . SER A 1 224 ? 13.198 0.254 -76.255 1.00 67.88 224 SER A C 1
ATOM 1729 O O . SER A 1 224 ? 13.172 1.485 -76.306 1.00 67.88 224 SER A O 1
ATOM 1731 N N . ASN A 1 225 ? 12.886 -0.496 -77.317 1.00 71.00 225 ASN A N 1
ATOM 1732 C CA . ASN A 1 225 ? 12.502 0.046 -78.624 1.00 71.00 225 ASN A CA 1
ATOM 1733 C C . ASN A 1 225 ? 11.195 0.854 -78.552 1.00 71.00 225 ASN A C 1
ATOM 1735 O O . ASN A 1 225 ? 11.089 1.926 -79.144 1.00 71.00 225 ASN A O 1
ATOM 1739 N N . LYS A 1 226 ? 10.203 0.381 -77.790 1.00 72.00 226 LYS A N 1
ATOM 1740 C CA . LYS A 1 226 ? 8.892 1.026 -77.601 1.00 72.00 226 LYS A CA 1
ATOM 1741 C C . LYS A 1 226 ? 8.979 2.288 -76.734 1.00 72.00 226 LYS A C 1
ATOM 1743 O O . LYS A 1 226 ? 8.207 3.225 -76.941 1.00 72.00 226 LYS A O 1
ATOM 1748 N N . LEU A 1 227 ? 9.939 2.348 -75.811 1.00 69.88 227 LEU A N 1
ATOM 1749 C CA . LEU A 1 227 ? 10.329 3.561 -75.091 1.00 69.88 227 LEU A CA 1
ATOM 1750 C C . LEU A 1 227 ? 11.090 4.529 -76.007 1.00 69.88 227 LEU A C 1
ATOM 1752 O O . LEU A 1 227 ? 10.782 5.717 -75.990 1.00 69.88 227 LEU A O 1
ATOM 1756 N N . HIS A 1 228 ? 11.993 4.042 -76.865 1.00 61.59 228 HIS A N 1
ATOM 1757 C CA . HIS A 1 228 ? 12.673 4.858 -77.879 1.00 61.59 228 HIS A CA 1
ATOM 1758 C C . HIS A 1 228 ? 11.692 5.493 -78.877 1.00 61.59 228 HIS A C 1
ATOM 1760 O O . HIS A 1 228 ? 11.798 6.684 -79.162 1.00 61.59 228 HIS A O 1
ATOM 1766 N N . GLU A 1 229 ? 10.703 4.742 -79.371 1.00 70.25 229 GLU A N 1
ATOM 1767 C CA . GLU A 1 229 ? 9.645 5.277 -80.239 1.00 70.25 229 GLU A CA 1
ATOM 1768 C C . GLU A 1 229 ? 8.750 6.284 -79.506 1.00 70.25 229 GLU A C 1
ATOM 1770 O O . GLU A 1 229 ? 8.473 7.355 -80.043 1.00 70.25 229 GLU A O 1
ATOM 1775 N N . LYS A 1 230 ? 8.374 6.025 -78.244 1.00 69.31 230 LYS A N 1
ATOM 1776 C CA . LYS A 1 230 ? 7.693 7.036 -77.414 1.00 69.31 230 LYS A CA 1
ATOM 1777 C C . LYS A 1 230 ? 8.534 8.306 -77.245 1.00 69.31 230 LYS A C 1
ATOM 1779 O O . LYS A 1 230 ? 7.972 9.398 -77.293 1.00 69.31 230 LYS A O 1
ATOM 1784 N N . LEU A 1 231 ? 9.855 8.188 -77.097 1.00 62.72 231 LEU A N 1
ATOM 1785 C CA . LEU A 1 231 ? 10.758 9.337 -77.005 1.00 62.72 231 LEU A CA 1
ATOM 1786 C C . LEU A 1 231 ? 10.818 10.121 -78.325 1.00 62.72 231 LEU A C 1
ATOM 1788 O O . LEU A 1 231 ? 10.709 11.346 -78.302 1.00 62.72 231 LEU A O 1
ATOM 1792 N N . LYS A 1 232 ? 10.911 9.442 -79.479 1.00 63.28 232 LYS A N 1
ATOM 1793 C CA . LYS A 1 232 ? 10.865 10.086 -80.808 1.00 63.28 232 LYS A CA 1
ATOM 1794 C C . LYS A 1 232 ? 9.544 10.819 -81.043 1.00 63.28 232 LYS A C 1
ATOM 1796 O O . LYS A 1 232 ? 9.562 11.996 -81.397 1.00 63.28 232 LYS A O 1
ATOM 1801 N N . LEU A 1 233 ? 8.412 10.157 -80.792 1.00 60.53 233 LEU A N 1
ATOM 1802 C CA . LEU A 1 233 ? 7.075 10.748 -80.922 1.00 60.53 233 LEU A CA 1
ATOM 1803 C C . LEU A 1 233 ? 6.917 11.971 -80.005 1.00 60.53 233 LEU A C 1
ATOM 1805 O O . LEU A 1 233 ? 6.476 13.028 -80.452 1.00 60.53 233 LEU A O 1
ATOM 1809 N N . SER A 1 234 ? 7.380 11.870 -78.754 1.00 51.22 234 SER A N 1
ATOM 1810 C CA . SER A 1 234 ? 7.393 12.990 -77.806 1.00 51.22 234 SER A CA 1
ATOM 1811 C C . SER A 1 234 ? 8.360 14.121 -78.187 1.00 51.22 234 SER A C 1
ATOM 1813 O O . SER A 1 234 ? 8.202 15.225 -77.672 1.00 51.22 234 SER A O 1
ATOM 1815 N N . THR A 1 235 ? 9.337 13.870 -79.067 1.00 49.97 235 THR A N 1
ATOM 1816 C CA . THR A 1 235 ? 10.292 14.876 -79.573 1.00 49.97 235 THR A CA 1
ATOM 1817 C C . THR A 1 235 ? 9.754 15.604 -80.810 1.00 49.97 235 THR A C 1
ATOM 1819 O O . THR A 1 235 ? 10.056 16.776 -81.008 1.00 49.97 235 THR A O 1
ATOM 1822 N N . GLN A 1 236 ? 8.915 14.956 -81.628 1.00 48.59 236 GLN A N 1
ATOM 1823 C CA . GLN A 1 236 ? 8.275 15.601 -82.786 1.00 48.59 236 GLN A CA 1
ATOM 1824 C C . GLN A 1 236 ? 7.050 16.455 -82.420 1.00 48.59 236 GLN A C 1
ATOM 1826 O O . GLN A 1 236 ? 6.719 17.380 -83.154 1.00 48.59 236 GLN A O 1
ATOM 1831 N N . GLN A 1 237 ? 6.392 16.204 -81.283 1.00 48.25 237 GLN A N 1
ATOM 1832 C CA . GLN A 1 237 ? 5.248 17.018 -80.840 1.00 48.25 237 GLN A CA 1
ATOM 1833 C C . GLN A 1 237 ? 5.638 18.336 -80.143 1.00 48.25 237 GLN A C 1
ATOM 1835 O O . GLN A 1 237 ? 4.777 19.188 -79.935 1.00 48.25 237 GLN A O 1
ATOM 1840 N N . THR A 1 238 ? 6.909 18.545 -79.780 1.00 42.44 238 THR A N 1
ATOM 1841 C CA . THR A 1 238 ? 7.331 19.744 -79.025 1.00 42.44 238 THR A CA 1
ATOM 1842 C C . THR A 1 238 ? 7.511 20.998 -79.896 1.00 42.44 238 THR A C 1
ATOM 1844 O O . THR A 1 238 ? 7.652 22.093 -79.357 1.00 42.44 238 THR A O 1
ATOM 1847 N N . SER A 1 239 ? 7.501 20.874 -81.228 1.00 46.22 239 SER A N 1
ATOM 1848 C CA . SER A 1 239 ? 7.860 21.958 -82.159 1.00 46.22 239 SER A CA 1
ATOM 1849 C C . SER A 1 239 ? 6.702 22.812 -82.703 1.00 46.22 239 SER A C 1
ATOM 1851 O O . SER A 1 239 ? 6.977 23.780 -83.406 1.00 46.22 239 SER A O 1
ATOM 1853 N N . GLU A 1 240 ? 5.432 22.518 -82.384 1.00 45.22 240 GLU A N 1
ATOM 1854 C CA . GLU A 1 240 ? 4.268 23.220 -82.979 1.00 45.22 240 GLU A CA 1
ATOM 1855 C C . GLU A 1 240 ? 3.333 23.958 -81.991 1.00 45.22 240 GLU A C 1
ATOM 1857 O O . GLU A 1 240 ? 2.308 24.493 -82.409 1.00 45.22 240 GLU A O 1
ATOM 1862 N N . THR A 1 241 ? 3.680 24.080 -80.698 1.00 37.44 241 THR A N 1
ATOM 1863 C CA . THR A 1 241 ? 2.778 24.705 -79.691 1.00 37.44 241 THR A CA 1
ATOM 1864 C C . THR A 1 241 ? 3.409 25.841 -78.867 1.00 37.44 241 THR A C 1
ATOM 1866 O O . THR A 1 241 ? 2.933 26.174 -77.785 1.00 37.44 241 THR A O 1
ATOM 1869 N N . GLN A 1 242 ? 4.444 26.511 -79.385 1.00 40.94 242 GLN A N 1
ATOM 1870 C CA . GLN A 1 242 ? 4.921 27.799 -78.851 1.00 40.94 242 GLN A CA 1
ATOM 1871 C C . GLN A 1 242 ? 4.643 28.956 -79.825 1.00 40.94 242 GLN A C 1
ATOM 1873 O O . GLN A 1 242 ? 5.582 29.482 -80.414 1.00 40.94 242 GLN A O 1
ATOM 1878 N N . LEU A 1 243 ? 3.375 29.381 -79.994 1.00 47.34 243 LEU A N 1
ATOM 1879 C CA . LEU A 1 243 ? 3.070 30.680 -80.639 1.00 47.34 243 LEU A CA 1
ATOM 1880 C C . LEU A 1 243 ? 1.646 31.270 -80.423 1.00 47.34 243 LEU A C 1
ATOM 1882 O O . LEU A 1 243 ? 1.104 31.905 -81.330 1.00 47.34 243 LEU A O 1
ATOM 1886 N N . ARG A 1 244 ? 1.009 31.138 -79.240 1.00 33.66 244 ARG A N 1
ATOM 1887 C CA . ARG A 1 244 ? -0.201 31.945 -78.920 1.00 33.66 244 ARG A CA 1
ATOM 1888 C C . ARG A 1 244 ? -0.517 32.092 -77.420 1.00 33.66 244 ARG A C 1
ATOM 1890 O O . ARG A 1 244 ? -0.601 31.071 -76.757 1.00 33.66 244 ARG A O 1
ATOM 1897 N N . ALA A 1 245 ? -0.805 33.334 -76.979 1.00 28.92 245 ALA A N 1
ATOM 1898 C CA . ALA A 1 245 ? -1.383 33.752 -75.674 1.00 28.92 245 ALA A CA 1
ATOM 1899 C C . ALA A 1 245 ? -0.576 33.360 -74.402 1.00 28.92 245 ALA A C 1
ATOM 1901 O O . ALA A 1 245 ? -0.182 32.215 -74.249 1.00 28.92 245 ALA A O 1
ATOM 1902 N N . GLN A 1 246 ? -0.241 34.206 -73.415 1.00 34.81 246 GLN A N 1
ATOM 1903 C CA . GLN A 1 246 ? -0.549 35.607 -73.046 1.00 34.81 246 GLN A CA 1
ATOM 1904 C C . GLN A 1 246 ? -2.018 35.972 -72.737 1.00 34.81 246 GLN A C 1
ATOM 1906 O O . GLN A 1 246 ? -2.908 35.689 -73.532 1.00 34.81 246 GLN A O 1
ATOM 1911 N N . SER A 1 247 ? -2.203 36.677 -71.602 1.00 32.22 247 SER A N 1
ATOM 1912 C CA . SER A 1 247 ? -3.470 37.032 -70.912 1.00 32.22 247 SER A CA 1
ATOM 1913 C C . SER A 1 247 ? -4.183 35.821 -70.256 1.00 32.22 247 SER A C 1
ATOM 1915 O O . SER A 1 247 ? -4.232 34.753 -70.853 1.00 32.22 247 SER A O 1
ATOM 1917 N N . SER A 1 248 ? -4.737 35.870 -69.030 1.00 31.52 248 SER A N 1
ATOM 1918 C CA . SER A 1 248 ? -5.040 36.996 -68.105 1.00 31.52 248 SER A CA 1
ATOM 1919 C C . SER A 1 248 ? -4.817 36.615 -66.612 1.00 31.52 248 SER A C 1
ATOM 1921 O O . SER A 1 248 ? -4.314 35.531 -66.333 1.00 31.52 248 SER A O 1
ATOM 1923 N N . GLU A 1 249 ? -5.159 37.504 -65.666 1.00 28.66 249 GLU A N 1
ATOM 1924 C CA . GLU A 1 249 ? -4.716 37.514 -64.248 1.00 28.66 249 GLU A CA 1
ATOM 1925 C C . GLU A 1 249 ? -5.754 37.020 -63.194 1.00 28.66 249 GLU A C 1
ATOM 1927 O O . GLU A 1 249 ? -6.893 36.709 -63.541 1.00 28.66 249 GLU A O 1
ATOM 1932 N N . SER A 1 250 ? -5.358 37.081 -61.901 1.00 31.05 250 SER A N 1
ATOM 1933 C CA . SER A 1 250 ? -6.190 37.076 -60.661 1.00 31.05 250 SER A CA 1
ATOM 1934 C C . SER A 1 250 ? -6.783 35.724 -60.196 1.00 31.05 250 SER A C 1
ATOM 1936 O O . SER A 1 250 ? -7.030 34.845 -61.011 1.00 31.05 250 SER A O 1
ATOM 1938 N N . GLU A 1 251 ? -7.037 35.432 -58.905 1.00 29.05 251 GLU A N 1
ATOM 1939 C CA . GLU A 1 251 ? -6.824 36.103 -57.587 1.00 29.05 251 GLU A CA 1
ATOM 1940 C C . GLU A 1 251 ? -6.747 34.994 -56.471 1.00 29.05 251 GLU A C 1
ATOM 1942 O O . GLU A 1 251 ? -6.766 33.820 -56.834 1.00 29.05 251 GLU A O 1
ATOM 1947 N N . ALA A 1 252 ? -6.650 35.149 -55.132 1.00 26.36 252 ALA A N 1
ATOM 1948 C CA . ALA A 1 252 ? -6.668 36.248 -54.137 1.00 26.36 252 ALA A CA 1
ATOM 1949 C C . ALA A 1 252 ? -5.888 35.835 -52.848 1.00 26.36 252 ALA A C 1
ATOM 1951 O O . ALA A 1 252 ? -5.581 34.657 -52.666 1.00 26.36 252 ALA A O 1
ATOM 1952 N N . SER A 1 253 ? -5.613 36.764 -51.911 1.00 29.94 253 SER A N 1
ATOM 1953 C CA . SER A 1 253 ? -5.013 36.507 -50.568 1.00 29.94 253 SER A CA 1
ATOM 1954 C C . SER A 1 253 ? -5.237 37.733 -49.631 1.00 29.94 253 SER A C 1
ATOM 1956 O O . SER A 1 253 ? -5.606 38.787 -50.133 1.00 29.94 253 SER A O 1
ATOM 1958 N N . THR A 1 254 ? -5.078 37.784 -48.292 1.00 35.16 254 THR A N 1
ATOM 1959 C CA . THR A 1 254 ? -4.446 36.934 -47.243 1.00 35.16 254 THR A CA 1
ATOM 1960 C C . THR A 1 254 ? -5.079 37.248 -45.861 1.00 35.16 254 THR A C 1
ATOM 1962 O O . THR A 1 254 ? -5.477 38.400 -45.674 1.00 35.16 254 THR A O 1
ATOM 1965 N N . LYS A 1 255 ? -5.087 36.342 -44.851 1.00 31.70 255 LYS A N 1
ATOM 1966 C CA . LYS A 1 255 ? -5.186 36.721 -43.404 1.00 31.70 255 LYS A CA 1
ATOM 1967 C C . LYS A 1 255 ? -4.856 35.610 -42.379 1.00 31.70 255 LYS A C 1
ATOM 1969 O O . LYS A 1 255 ? -5.220 34.459 -42.582 1.00 31.70 255 LYS A O 1
ATOM 1974 N N . GLY A 1 256 ? -4.223 36.002 -41.262 1.00 29.48 256 GLY A N 1
ATOM 1975 C CA . GLY A 1 256 ? -4.111 35.251 -39.987 1.00 29.48 256 GLY A CA 1
ATOM 1976 C C . GLY A 1 256 ? -5.068 35.800 -38.905 1.00 29.48 256 GLY A C 1
ATOM 1977 O O . GLY A 1 256 ? -5.923 36.622 -39.254 1.00 29.48 256 GLY A O 1
ATOM 1978 N N . PRO A 1 257 ? -4.945 35.404 -37.613 1.00 44.16 257 PRO A N 1
ATOM 1979 C CA . PRO A 1 257 ? -3.881 35.961 -36.748 1.00 44.16 257 PRO A CA 1
ATOM 1980 C C . PRO A 1 257 ? -3.292 34.999 -35.670 1.00 44.16 257 PRO A C 1
ATOM 1982 O O . PRO A 1 257 ? -3.676 33.838 -35.581 1.00 44.16 257 PRO A O 1
ATOM 1985 N N . ALA A 1 258 ? -2.354 35.506 -34.848 1.00 28.36 258 ALA A N 1
ATOM 1986 C CA . ALA A 1 258 ? -1.733 34.835 -33.683 1.00 28.36 258 ALA A CA 1
ATOM 1987 C C . ALA A 1 258 ? -2.544 35.022 -32.372 1.00 28.36 258 ALA A C 1
ATOM 1989 O O . ALA A 1 258 ? -3.473 35.837 -32.363 1.00 28.36 258 ALA A O 1
ATOM 1990 N N . PRO A 1 259 ? -2.260 34.259 -31.290 1.00 43.53 259 PRO A N 1
ATOM 1991 C CA . PRO A 1 259 ? -1.205 34.573 -30.281 1.00 43.53 259 PRO A CA 1
ATOM 1992 C C . PRO A 1 259 ? -0.194 33.401 -30.079 1.00 43.53 259 PRO A C 1
ATOM 1994 O O . PRO A 1 259 ? -0.316 32.409 -30.788 1.00 43.53 259 PRO A O 1
ATOM 1997 N N . SER A 1 260 ? 0.813 33.363 -29.178 1.00 29.64 260 SER A N 1
ATOM 1998 C CA . SER A 1 260 ? 1.484 34.314 -28.245 1.00 29.64 260 SER A CA 1
ATOM 1999 C C . SER A 1 260 ? 2.863 33.738 -27.810 1.00 29.64 260 SER A C 1
ATOM 2001 O O . SER A 1 260 ? 3.179 32.607 -28.168 1.00 29.64 260 SER A O 1
ATOM 2003 N N . ASN A 1 261 ? 3.651 34.466 -26.997 1.00 32.88 261 ASN A N 1
ATOM 2004 C CA . ASN A 1 261 ? 4.903 33.998 -26.361 1.00 32.88 261 ASN A CA 1
ATOM 2005 C C . ASN A 1 261 ? 4.832 34.083 -24.826 1.00 32.88 261 ASN A C 1
ATOM 2007 O O . ASN A 1 261 ? 4.188 34.996 -24.315 1.00 32.88 261 ASN A O 1
ATOM 2011 N N . GLU A 1 262 ? 5.633 33.277 -24.117 1.00 27.56 262 GLU A N 1
ATOM 2012 C CA . GLU A 1 262 ? 6.409 33.798 -22.977 1.00 27.56 262 GLU A CA 1
ATOM 2013 C C . GLU A 1 262 ? 7.734 33.035 -22.754 1.00 27.56 262 GLU A C 1
ATOM 2015 O O . GLU A 1 262 ? 8.052 32.101 -23.490 1.00 27.56 262 GLU A O 1
ATOM 2020 N N . THR A 1 263 ? 8.577 33.534 -21.838 1.00 28.61 263 THR A N 1
ATOM 2021 C CA . THR A 1 263 ? 9.986 33.804 -22.185 1.00 28.61 263 THR A CA 1
ATOM 2022 C C . THR A 1 263 ? 10.952 33.758 -20.983 1.00 28.61 263 THR A C 1
ATOM 2024 O O . THR A 1 263 ? 10.842 34.611 -20.105 1.00 28.61 263 THR A O 1
ATOM 2027 N N . SER A 1 264 ? 11.954 32.854 -20.974 1.00 29.41 264 SER A N 1
ATOM 2028 C CA . SER A 1 264 ? 13.266 32.986 -20.266 1.00 29.41 264 SER A CA 1
ATOM 2029 C C . SER A 1 264 ? 14.205 31.805 -20.613 1.00 29.41 264 SER A C 1
ATOM 2031 O O . SER A 1 264 ? 13.780 30.665 -20.485 1.00 29.41 264 SER A O 1
ATOM 2033 N N . ALA A 1 265 ? 15.419 31.922 -21.176 1.00 27.92 265 ALA A N 1
ATOM 2034 C CA . ALA A 1 265 ? 16.599 32.777 -20.935 1.00 27.92 265 ALA A CA 1
ATOM 2035 C C . ALA A 1 265 ? 17.663 32.119 -20.023 1.00 27.92 265 ALA A C 1
ATOM 2037 O O . ALA A 1 265 ? 17.441 31.992 -18.828 1.00 27.92 265 ALA A O 1
ATOM 2038 N N . ILE A 1 266 ? 18.844 31.796 -20.586 1.00 29.11 266 ILE A N 1
ATOM 2039 C CA . ILE A 1 266 ? 20.152 31.728 -19.896 1.00 29.11 266 ILE A CA 1
ATOM 2040 C C . ILE A 1 266 ? 21.280 32.097 -20.889 1.00 29.11 266 ILE A C 1
ATOM 2042 O O . ILE A 1 266 ? 21.532 31.430 -21.887 1.00 29.11 266 ILE A O 1
ATOM 2046 N N . GLN A 1 267 ? 21.884 33.245 -20.594 1.00 29.98 267 GLN A N 1
ATOM 2047 C CA . GLN A 1 267 ? 23.270 33.695 -20.778 1.00 29.98 267 GLN A CA 1
ATOM 2048 C C . GLN A 1 267 ? 24.270 32.848 -21.608 1.00 29.98 267 GLN A C 1
ATOM 2050 O O . GLN A 1 267 ? 24.607 31.722 -21.253 1.00 29.98 267 GLN A O 1
ATOM 2055 N N . GLN A 1 268 ? 24.883 33.477 -22.621 1.00 30.27 268 GLN A N 1
ATOM 2056 C CA . GLN A 1 268 ? 26.172 33.058 -23.202 1.00 30.27 268 GLN A CA 1
ATOM 2057 C C . GLN A 1 268 ? 27.350 33.727 -22.461 1.00 30.27 268 GLN A C 1
ATOM 2059 O O . GLN A 1 268 ? 27.226 34.863 -22.001 1.00 30.27 268 GLN A O 1
ATOM 2064 N N . GLN A 1 269 ? 28.506 33.055 -22.401 1.00 32.09 269 GLN A N 1
ATOM 2065 C CA . GLN A 1 269 ? 29.811 33.630 -22.028 1.00 32.09 269 GLN A CA 1
ATOM 2066 C C . GLN A 1 269 ? 30.913 33.159 -22.999 1.00 32.09 269 GLN A C 1
ATOM 2068 O O . GLN A 1 269 ? 30.675 32.288 -23.835 1.00 32.09 269 GLN A O 1
ATOM 2073 N N . GLN A 1 270 ? 32.088 33.796 -22.942 1.00 32.41 270 GLN A N 1
ATOM 2074 C CA . GLN A 1 270 ? 33.093 33.744 -24.009 1.00 32.41 270 GLN A CA 1
ATOM 2075 C C . GLN A 1 270 ? 33.763 32.388 -24.295 1.00 32.41 270 GLN A C 1
ATOM 2077 O O . GLN A 1 270 ? 34.031 31.562 -23.426 1.00 32.41 270 GLN A O 1
ATOM 2082 N N . LEU A 1 271 ? 34.163 32.292 -25.565 1.00 38.34 271 LEU A N 1
ATOM 2083 C CA . LEU A 1 271 ? 35.242 31.481 -26.125 1.00 38.34 271 LEU A CA 1
ATOM 2084 C C . LEU A 1 271 ? 36.540 31.515 -25.284 1.00 38.34 271 LEU A C 1
ATOM 2086 O O . LEU A 1 271 ? 36.982 32.594 -24.884 1.00 38.34 271 LEU A O 1
ATOM 2090 N N . PRO A 1 272 ? 37.236 30.372 -25.171 1.00 33.81 272 PRO A N 1
ATOM 2091 C CA . PRO A 1 272 ? 38.696 30.369 -25.278 1.00 33.81 272 PRO A CA 1
ATOM 2092 C C . PRO A 1 272 ? 39.217 29.401 -26.360 1.00 33.81 272 PRO A C 1
ATOM 2094 O O . PRO A 1 272 ? 38.592 28.396 -26.696 1.00 33.81 272 PRO A O 1
ATOM 2097 N N . SER A 1 273 ? 40.390 29.715 -26.912 1.00 42.09 273 SER A N 1
ATOM 2098 C CA . SER A 1 273 ? 41.082 28.955 -27.965 1.00 42.09 273 SER A CA 1
ATOM 2099 C C . SER A 1 273 ? 41.904 27.763 -27.432 1.00 42.09 273 SER A C 1
ATOM 2101 O O . SER A 1 273 ? 42.451 27.862 -26.332 1.00 42.09 273 SER A O 1
ATOM 2103 N N . PRO A 1 274 ? 42.086 26.676 -28.212 1.00 38.97 274 PRO A N 1
ATOM 2104 C CA . PRO A 1 274 ? 42.949 25.549 -27.841 1.00 38.97 274 PRO A CA 1
ATOM 2105 C C . PRO A 1 274 ? 44.461 25.841 -28.031 1.00 38.97 274 PRO A C 1
ATOM 2107 O O . PRO A 1 274 ? 44.818 26.720 -28.818 1.00 38.97 274 PRO A O 1
ATOM 2110 N N . PRO A 1 275 ? 45.361 25.110 -27.336 1.00 41.41 275 PRO A N 1
ATOM 2111 C CA . PRO A 1 275 ? 46.814 25.340 -27.353 1.00 41.41 275 PRO A CA 1
ATOM 2112 C C . PRO A 1 275 ? 47.587 24.513 -28.414 1.00 41.41 275 PRO A C 1
ATOM 2114 O O . PRO A 1 275 ? 47.076 23.498 -28.892 1.00 41.41 275 PRO A O 1
ATOM 2117 N N . PRO A 1 276 ? 48.845 24.884 -28.744 1.00 56.09 276 PRO A N 1
ATOM 2118 C CA . PRO A 1 276 ? 49.686 24.187 -29.726 1.00 56.09 276 PRO A CA 1
ATOM 2119 C C . PRO A 1 276 ? 50.631 23.125 -29.120 1.00 56.09 276 PRO A C 1
ATOM 2121 O O . PRO A 1 276 ? 51.096 23.261 -27.985 1.00 56.09 276 PRO A O 1
ATOM 2124 N N . ARG A 1 277 ? 51.000 22.104 -29.912 1.00 30.97 277 ARG A N 1
ATOM 2125 C CA . ARG A 1 277 ? 52.169 21.214 -29.700 1.00 30.97 277 ARG A CA 1
ATOM 2126 C C . ARG A 1 277 ? 52.553 20.480 -31.016 1.00 30.97 277 ARG A C 1
ATOM 2128 O O . ARG A 1 277 ? 51.764 20.556 -31.951 1.00 30.97 277 ARG A O 1
ATOM 2135 N N . PRO A 1 278 ? 53.761 19.887 -31.157 1.00 39.81 278 PRO A N 1
ATOM 2136 C CA . PRO A 1 278 ? 54.888 20.620 -31.744 1.00 39.81 278 PRO A CA 1
ATOM 2137 C C . PRO A 1 278 ? 55.522 19.937 -32.983 1.00 39.81 278 PRO A C 1
ATOM 2139 O O . PRO A 1 278 ? 55.009 18.948 -33.494 1.00 39.81 278 PRO A O 1
ATOM 2142 N N . GLU A 1 279 ? 56.635 20.508 -33.452 1.00 31.39 279 GLU A N 1
ATOM 2143 C CA . GLU A 1 279 ? 57.330 20.242 -34.725 1.00 31.39 279 GLU A CA 1
ATOM 2144 C C . GLU A 1 279 ? 58.251 18.989 -34.767 1.00 31.39 279 GLU A C 1
ATOM 2146 O O . GLU A 1 279 ? 58.297 18.192 -33.829 1.00 31.39 279 GLU A O 1
ATOM 2151 N N . THR A 1 280 ? 59.074 18.938 -35.835 1.00 25.47 280 THR A N 1
ATOM 2152 C CA . THR A 1 280 ? 60.144 17.992 -36.248 1.00 25.47 280 THR A CA 1
ATOM 2153 C C . THR A 1 280 ? 59.651 16.829 -37.128 1.00 25.47 280 THR A C 1
ATOM 2155 O O . THR A 1 280 ? 58.660 16.193 -36.790 1.00 25.47 280 THR A O 1
ATOM 2158 N N . TRP A 1 281 ? 60.268 16.477 -38.270 1.00 29.72 281 TRP A N 1
ATOM 2159 C CA . TRP A 1 281 ? 61.459 16.961 -39.022 1.00 29.72 281 TRP A CA 1
ATOM 2160 C C . TRP A 1 281 ? 61.382 16.411 -40.481 1.00 29.72 281 TRP A C 1
ATOM 2162 O O . TRP A 1 281 ? 60.625 15.467 -40.694 1.00 29.72 281 TRP A O 1
ATOM 2172 N N . GLU A 1 282 ? 62.048 16.883 -41.551 1.00 25.14 282 GLU A N 1
ATOM 2173 C CA . GLU A 1 282 ? 63.023 17.969 -41.856 1.00 25.14 282 GLU A CA 1
ATOM 2174 C C . GLU A 1 282 ? 62.571 18.702 -43.183 1.00 25.14 282 GLU A C 1
ATOM 2176 O O . GLU A 1 282 ? 61.504 18.376 -43.698 1.00 25.14 282 GLU A O 1
ATOM 2181 N N . SER A 1 283 ? 63.121 19.828 -43.692 1.00 29.11 283 SER A N 1
ATOM 2182 C CA . SER A 1 283 ? 64.390 20.046 -44.459 1.00 29.11 283 SER A CA 1
ATOM 2183 C C . SER A 1 283 ? 64.551 19.128 -45.698 1.00 29.11 283 SER A C 1
ATOM 2185 O O . SER A 1 283 ? 64.310 17.934 -45.582 1.00 29.11 283 SER A O 1
ATOM 2187 N N . VAL A 1 284 ? 64.946 19.531 -46.922 1.00 28.70 284 VAL A N 1
ATOM 2188 C CA . VAL A 1 284 ? 65.349 20.798 -47.602 1.00 28.70 284 VAL A CA 1
ATOM 2189 C C . VAL A 1 284 ? 64.814 20.681 -49.058 1.00 28.70 284 VAL A C 1
ATOM 2191 O O . VAL A 1 284 ? 64.746 19.570 -49.570 1.00 28.70 284 VAL A O 1
ATOM 2194 N N . GLY A 1 285 ? 64.420 21.691 -49.843 1.00 29.78 285 GLY A N 1
ATOM 2195 C CA . GLY A 1 285 ? 64.481 23.150 -49.721 1.00 29.78 285 GLY A CA 1
ATOM 2196 C C . GLY A 1 285 ? 65.100 23.770 -50.990 1.00 29.78 285 GLY A C 1
ATOM 2197 O O . GLY A 1 285 ? 66.281 23.577 -51.263 1.00 29.78 285 GLY A O 1
ATOM 2198 N N . GLN A 1 286 ? 64.323 24.521 -51.776 1.00 30.05 286 GLN A N 1
ATOM 2199 C CA . GLN A 1 286 ? 64.837 25.335 -52.886 1.00 30.05 286 GLN A CA 1
ATOM 2200 C C . GLN A 1 286 ? 63.866 26.484 -53.182 1.00 30.05 286 GLN A C 1
ATOM 2202 O O . GLN A 1 286 ? 62.652 26.296 -53.124 1.00 30.05 286 GLN A O 1
ATOM 2207 N N . ALA A 1 287 ? 64.402 27.671 -53.460 1.00 29.05 287 ALA A N 1
ATOM 2208 C CA . ALA A 1 287 ? 63.631 28.875 -53.748 1.00 29.05 287 ALA A CA 1
ATOM 2209 C C . ALA A 1 287 ? 64.062 29.456 -55.098 1.00 29.05 287 ALA A C 1
ATOM 2211 O O . ALA A 1 287 ? 65.255 29.583 -55.358 1.00 29.05 287 ALA A O 1
ATOM 2212 N N . GLU A 1 288 ? 63.084 29.855 -55.907 1.00 27.44 288 GLU A N 1
ATOM 2213 C CA . GLU A 1 288 ? 63.263 30.681 -57.105 1.00 27.44 288 GLU A CA 1
ATOM 2214 C C . GLU A 1 288 ? 62.567 32.027 -56.865 1.00 27.44 288 GLU A C 1
ATOM 2216 O O . GLU A 1 288 ? 61.526 32.101 -56.204 1.00 27.44 288 GLU A O 1
ATOM 2221 N N . VAL A 1 289 ? 63.176 33.112 -57.342 1.00 30.50 289 VAL A N 1
ATOM 2222 C CA . VAL A 1 289 ? 62.876 34.472 -56.870 1.00 30.50 289 VAL A CA 1
ATOM 2223 C C . VAL A 1 289 ? 62.109 35.271 -57.921 1.00 30.50 289 VAL A C 1
ATOM 2225 O O . VAL A 1 289 ? 62.587 35.494 -59.028 1.00 30.50 289 VAL A O 1
ATOM 2228 N N . SER A 1 290 ? 60.936 35.788 -57.546 1.00 28.81 290 SER A N 1
ATOM 2229 C CA . SER A 1 290 ? 60.176 36.724 -58.384 1.00 28.81 290 SER A CA 1
ATOM 2230 C C . SER A 1 290 ? 60.729 38.151 -58.287 1.00 28.81 290 SER A C 1
ATOM 2232 O O . SER A 1 290 ? 60.518 38.823 -57.278 1.00 28.81 290 SER A O 1
ATOM 2234 N N . VAL A 1 291 ? 61.358 38.646 -59.358 1.00 29.81 291 VAL A N 1
ATOM 2235 C CA . VAL A 1 291 ? 61.565 40.086 -59.612 1.00 29.81 291 VAL A CA 1
ATOM 2236 C C . VAL A 1 291 ? 61.241 40.402 -61.079 1.00 29.81 291 VAL A C 1
ATOM 2238 O O . VAL A 1 291 ? 61.502 39.606 -61.975 1.00 29.81 291 VAL A O 1
ATOM 2241 N N . SER A 1 292 ? 60.624 41.562 -61.301 1.00 28.02 292 SER A N 1
ATOM 2242 C CA . SER A 1 292 ? 60.061 42.048 -62.571 1.00 28.02 292 SER A CA 1
ATOM 2243 C C . SER A 1 292 ? 61.096 42.480 -63.637 1.00 28.02 292 SER A C 1
ATOM 2245 O O . SER A 1 292 ? 62.298 42.465 -63.387 1.00 28.02 292 SER A O 1
ATOM 2247 N N . SER A 1 293 ? 60.570 43.027 -64.754 1.00 28.67 293 SER A N 1
ATOM 2248 C CA . SER A 1 293 ? 61.173 43.931 -65.778 1.00 28.67 293 SER A CA 1
ATOM 2249 C C . SER A 1 293 ? 61.328 43.338 -67.217 1.00 28.67 293 SER A C 1
ATOM 2251 O O . SER A 1 293 ? 61.073 42.148 -67.386 1.00 28.67 293 SER A O 1
ATOM 2253 N N . PRO A 1 294 ? 61.480 44.144 -68.308 1.00 41.91 294 PRO A N 1
ATOM 2254 C CA . PRO A 1 294 ? 60.343 44.258 -69.244 1.00 41.91 294 PRO A CA 1
ATOM 2255 C C . PRO A 1 294 ? 60.633 44.331 -70.776 1.00 41.91 294 PRO A C 1
ATOM 2257 O O . PRO A 1 294 ? 61.739 44.608 -71.224 1.00 41.91 294 PRO A O 1
ATOM 2260 N N . PHE A 1 295 ? 59.551 44.207 -71.563 1.00 26.67 295 PHE A N 1
ATOM 2261 C CA . PHE A 1 295 ? 59.262 44.824 -72.885 1.00 26.67 295 PHE A CA 1
ATOM 2262 C C . PHE A 1 295 ? 60.270 44.819 -74.064 1.00 26.67 295 PHE A C 1
ATOM 2264 O O . PHE A 1 295 ? 61.252 45.557 -74.065 1.00 26.67 295 PHE A O 1
ATOM 2271 N N . LYS A 1 296 ? 59.842 44.213 -75.192 1.00 29.56 296 LYS A N 1
ATOM 2272 C CA . LYS A 1 296 ? 59.851 44.749 -76.590 1.00 29.56 296 LYS A CA 1
ATOM 2273 C C . LYS A 1 296 ? 59.191 43.722 -77.557 1.00 29.56 296 LYS A C 1
ATOM 2275 O O . LYS A 1 296 ? 58.826 42.661 -77.054 1.00 29.56 296 LYS A O 1
ATOM 2280 N N . PRO A 1 297 ? 59.044 43.939 -78.896 1.00 46.91 297 PRO A N 1
ATOM 2281 C CA . PRO A 1 297 ? 59.322 45.123 -79.740 1.00 46.91 297 PRO A CA 1
ATOM 2282 C C . PRO A 1 297 ? 58.166 45.571 -80.682 1.00 46.91 297 PRO A C 1
ATOM 2284 O O . PRO A 1 297 ? 57.236 44.815 -80.927 1.00 46.91 297 PRO A O 1
ATOM 2287 N N . GLN A 1 298 ? 58.307 46.744 -81.328 1.00 29.03 298 GLN A N 1
ATOM 2288 C CA . GLN A 1 298 ? 57.957 46.967 -82.754 1.00 29.03 298 GLN A CA 1
ATOM 2289 C C . GLN A 1 298 ? 58.581 48.276 -83.310 1.00 29.03 298 GLN A C 1
ATOM 2291 O O . GLN A 1 298 ? 59.275 48.996 -82.589 1.00 29.03 298 GLN A O 1
ATOM 2296 N N . SER A 1 299 ? 58.456 48.522 -84.621 1.00 32.56 299 SER A N 1
ATOM 2297 C CA . SER A 1 299 ? 59.089 49.591 -85.447 1.00 32.56 299 SER A CA 1
ATOM 2298 C C . SER A 1 299 ? 58.229 49.782 -86.732 1.00 32.56 299 SER A C 1
ATOM 2300 O O . SER A 1 299 ? 57.164 49.162 -86.759 1.00 32.56 299 SER A O 1
ATOM 2302 N N . PRO A 1 300 ? 58.615 50.488 -87.833 1.00 58.31 300 PRO A N 1
ATOM 2303 C CA . PRO A 1 300 ? 59.732 51.426 -88.101 1.00 58.31 300 PRO A CA 1
ATOM 2304 C C . PRO A 1 300 ? 59.323 52.719 -88.882 1.00 58.31 300 PRO A C 1
ATOM 2306 O O . PRO A 1 300 ? 58.171 52.856 -89.274 1.00 58.31 300 PRO A O 1
ATOM 2309 N N . LEU A 1 301 ? 60.280 53.614 -89.208 1.00 30.89 301 LEU A N 1
ATOM 2310 C CA . LEU A 1 301 ? 60.502 54.163 -90.576 1.00 30.89 301 LEU A CA 1
ATOM 2311 C C .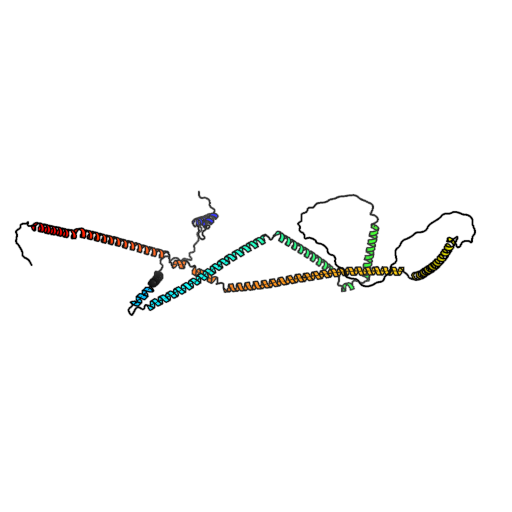 LEU A 1 301 ? 61.849 54.937 -90.691 1.00 30.89 301 LEU A C 1
ATOM 2313 O O . LEU A 1 301 ? 62.537 55.126 -89.692 1.00 30.89 301 LEU A O 1
ATOM 2317 N N . VAL A 1 302 ? 62.243 55.319 -91.916 1.00 37.16 302 VAL A N 1
ATOM 2318 C CA . VAL A 1 302 ? 63.569 55.870 -92.339 1.00 37.16 302 VAL A CA 1
ATOM 2319 C C . VAL A 1 302 ? 63.424 57.309 -92.908 1.00 37.16 302 VAL A C 1
ATOM 2321 O O . VAL A 1 302 ? 62.270 57.711 -93.075 1.00 37.16 302 VAL A O 1
ATOM 2324 N N . PRO A 1 303 ? 64.480 58.131 -93.196 1.00 56.66 303 PRO A N 1
ATOM 2325 C CA . PRO A 1 303 ? 65.836 57.853 -93.745 1.00 56.66 303 PRO A CA 1
ATOM 2326 C C . PRO A 1 303 ? 66.980 58.189 -92.727 1.00 56.66 303 PRO A C 1
ATOM 2328 O O . PRO A 1 303 ? 66.716 58.089 -91.537 1.00 56.66 303 PRO A O 1
ATOM 2331 N N . SER A 1 304 ? 68.266 58.507 -93.007 1.00 31.64 304 SER A N 1
ATOM 2332 C CA . SER A 1 304 ? 68.981 58.959 -94.225 1.00 31.64 304 SER A CA 1
ATOM 2333 C C . SER A 1 304 ? 70.526 58.722 -94.205 1.00 31.64 304 SER A C 1
ATOM 2335 O O . SER A 1 304 ? 71.013 57.799 -93.560 1.00 31.64 304 SER A O 1
ATOM 2337 N N . ARG A 1 305 ? 71.289 59.520 -94.976 1.00 33.72 305 ARG A N 1
ATOM 2338 C CA . ARG A 1 305 ? 72.738 59.469 -95.332 1.00 33.72 305 ARG A CA 1
ATOM 2339 C C . ARG A 1 305 ? 73.249 60.947 -95.507 1.00 33.72 305 ARG A C 1
ATOM 2341 O O . ARG A 1 305 ? 72.359 61.800 -95.539 1.00 33.72 305 ARG A O 1
ATOM 2348 N N . PRO A 1 306 ? 74.554 61.313 -95.721 1.00 53.41 306 PRO A N 1
ATOM 2349 C CA . PRO A 1 306 ? 75.716 60.468 -96.082 1.00 53.41 306 PRO A CA 1
ATOM 2350 C C . PRO A 1 306 ? 77.159 60.853 -95.591 1.00 53.41 306 PRO A C 1
ATOM 2352 O O . PRO A 1 306 ? 77.362 61.886 -94.973 1.00 53.41 306 PRO A O 1
ATOM 2355 N N . VAL A 1 307 ? 78.156 60.033 -96.010 1.00 33.56 307 VAL A N 1
ATOM 2356 C CA . VAL A 1 307 ? 79.646 60.239 -96.046 1.00 33.56 307 VAL A CA 1
ATOM 2357 C C . VAL A 1 307 ? 80.348 60.284 -94.661 1.00 33.56 307 VAL A C 1
ATOM 2359 O O . VAL A 1 307 ? 80.115 61.199 -93.889 1.00 33.56 307 VAL A O 1
ATOM 2362 N N . SER A 1 308 ? 81.088 59.258 -94.192 1.00 35.59 308 SER A N 1
ATOM 2363 C CA . SER A 1 308 ? 82.437 58.757 -94.606 1.00 35.59 308 SER A CA 1
ATOM 2364 C C . SER A 1 308 ? 83.595 59.729 -94.261 1.00 35.59 308 SER A C 1
ATOM 2366 O O . SER A 1 308 ? 83.427 60.928 -94.407 1.00 35.59 308 SER A O 1
ATOM 2368 N N . SER A 1 309 ? 84.809 59.328 -93.848 1.00 33.78 309 SER A N 1
ATOM 2369 C CA . SER A 1 309 ? 85.399 58.014 -93.497 1.00 33.78 309 SER A CA 1
ATOM 2370 C C . SER A 1 309 ? 86.811 58.205 -92.882 1.00 33.78 309 SER A C 1
ATOM 2372 O O . SER A 1 309 ? 87.317 59.321 -92.880 1.00 33.78 309 SER A O 1
ATOM 2374 N N . ALA A 1 310 ? 87.463 57.098 -92.491 1.00 36.31 310 ALA A N 1
ATOM 2375 C CA . ALA A 1 310 ? 88.835 56.966 -91.965 1.00 36.31 310 ALA A CA 1
ATOM 2376 C C . ALA A 1 310 ? 89.063 57.418 -90.502 1.00 36.31 310 ALA A C 1
ATOM 2378 O O . ALA A 1 310 ? 88.658 58.505 -90.121 1.00 36.31 310 ALA A O 1
ATOM 2379 N N . ALA A 1 311 ? 89.825 56.737 -89.639 1.00 31.66 311 ALA A N 1
ATOM 2380 C CA . ALA A 1 311 ? 90.194 55.328 -89.393 1.00 31.66 311 ALA A CA 1
ATOM 2381 C C . ALA A 1 311 ? 91.465 55.336 -88.508 1.00 31.66 311 ALA A C 1
ATOM 2383 O O . ALA A 1 311 ? 92.331 56.189 -88.665 1.00 31.66 311 ALA A O 1
ATOM 2384 N N . SER A 1 312 ? 91.615 54.339 -87.631 1.00 40.91 312 SER A N 1
ATOM 2385 C CA . SER A 1 312 ? 92.889 53.974 -86.979 1.00 40.91 312 SER A CA 1
ATOM 2386 C C . SER A 1 312 ? 93.600 55.014 -86.085 1.00 40.91 312 SER A C 1
ATOM 2388 O O . SER A 1 312 ? 94.811 55.213 -86.161 1.00 40.91 312 SER A O 1
ATOM 2390 N N . SER A 1 313 ? 92.881 55.557 -85.103 1.00 50.53 313 SER A N 1
ATOM 2391 C CA . SER A 1 313 ? 93.468 55.884 -83.788 1.00 50.53 313 SER A CA 1
ATOM 2392 C C . SER A 1 313 ? 92.437 55.552 -82.705 1.00 50.53 313 SER A C 1
ATOM 2394 O O . SER A 1 313 ? 91.966 56.432 -81.994 1.00 50.53 313 SER A O 1
ATOM 2396 N N . GLY A 1 314 ? 91.960 54.297 -82.718 1.00 48.34 314 GLY A N 1
ATOM 2397 C CA . GLY A 1 314 ? 90.618 53.948 -82.232 1.00 48.34 314 GLY A CA 1
ATOM 2398 C C . GLY A 1 314 ? 90.506 53.239 -80.881 1.00 48.34 314 GLY A C 1
ATOM 2399 O O . GLY A 1 314 ? 89.454 53.359 -80.267 1.00 48.34 314 GLY A O 1
ATOM 2400 N N . MET A 1 315 ? 91.545 52.549 -80.391 1.00 49.34 315 MET A N 1
ATOM 2401 C CA . MET A 1 315 ? 91.434 51.709 -79.179 1.00 49.34 315 MET A CA 1
ATOM 2402 C C . MET A 1 315 ? 91.032 52.508 -77.923 1.00 49.34 315 MET A C 1
ATOM 2404 O O . MET A 1 315 ? 90.285 52.007 -77.092 1.00 49.34 315 MET A O 1
ATOM 2408 N N . GLU A 1 316 ? 91.475 53.765 -77.827 1.00 52.94 316 GLU A N 1
ATOM 2409 C CA . GLU A 1 316 ? 91.121 54.708 -76.750 1.00 52.94 316 GLU A CA 1
ATOM 2410 C C . GLU A 1 316 ? 90.113 55.788 -77.197 1.00 52.94 316 GLU A C 1
ATOM 2412 O O . GLU A 1 316 ? 89.729 56.643 -76.404 1.00 52.94 316 GLU A O 1
ATOM 2417 N N . ARG A 1 317 ? 89.707 55.796 -78.477 1.00 57.03 317 ARG A N 1
ATOM 2418 C CA . ARG A 1 317 ? 88.963 56.912 -79.102 1.00 57.03 317 ARG A CA 1
ATOM 2419 C C . ARG A 1 317 ? 87.595 56.528 -79.677 1.00 57.03 317 ARG A C 1
ATOM 2421 O O . ARG A 1 317 ? 86.831 57.419 -80.026 1.00 57.03 317 ARG A O 1
ATOM 2428 N N . TYR A 1 318 ? 87.305 55.230 -79.774 1.00 53.69 318 TYR A N 1
ATOM 2429 C CA . TYR A 1 318 ? 85.993 54.665 -80.111 1.00 53.69 318 TYR A CA 1
ATOM 2430 C C . TYR A 1 318 ? 85.729 53.414 -79.250 1.00 53.69 318 TYR A C 1
ATOM 2432 O O . TYR A 1 318 ? 85.646 52.303 -79.795 1.00 53.69 318 TYR A O 1
ATOM 2440 N N . PRO A 1 319 ? 85.653 53.552 -77.908 1.00 70.06 319 PRO A N 1
ATOM 2441 C CA . PRO A 1 319 ? 85.408 52.423 -77.009 1.00 70.06 319 PRO A CA 1
ATOM 2442 C C . PRO A 1 319 ? 84.142 51.650 -77.398 1.00 70.06 319 PRO A C 1
ATOM 2444 O O . PRO A 1 319 ? 84.149 50.424 -77.378 1.00 70.06 319 PRO A O 1
ATOM 2447 N N . GLU A 1 320 ? 83.109 52.333 -77.899 1.00 69.94 320 GLU A N 1
ATOM 2448 C CA . GLU A 1 320 ? 81.854 51.731 -78.356 1.00 69.94 320 GLU A CA 1
ATOM 2449 C C . GLU A 1 320 ? 82.058 50.726 -79.498 1.00 69.94 320 GLU A C 1
ATOM 2451 O O . GLU A 1 320 ? 81.275 49.792 -79.634 1.00 69.94 320 GLU A O 1
ATOM 2456 N N . THR A 1 321 ? 83.107 50.873 -80.316 1.00 75.75 321 THR A N 1
ATOM 2457 C CA . THR A 1 321 ? 83.411 49.923 -81.403 1.00 75.75 321 THR A CA 1
ATOM 2458 C C . THR A 1 321 ? 84.127 48.678 -80.878 1.00 75.75 321 THR A C 1
ATOM 2460 O O . THR A 1 321 ? 83.852 47.565 -81.329 1.00 75.75 321 THR A O 1
ATOM 2463 N N . VAL A 1 322 ? 85.021 48.843 -79.898 1.00 76.12 322 VAL A N 1
ATOM 2464 C CA . VAL A 1 322 ? 85.717 47.723 -79.243 1.00 76.12 322 VAL A CA 1
ATOM 2465 C C . VAL A 1 322 ? 84.744 46.942 -78.361 1.00 76.12 322 VAL A C 1
ATOM 2467 O O . VAL A 1 322 ? 84.736 45.712 -78.395 1.00 76.12 322 VAL A O 1
ATOM 2470 N N . ASP A 1 323 ? 83.863 47.633 -77.640 1.00 77.38 323 ASP A N 1
ATOM 2471 C CA . ASP A 1 323 ? 82.822 47.001 -76.837 1.00 77.38 323 ASP A CA 1
ATOM 2472 C C . ASP A 1 323 ? 81.676 46.446 -77.696 1.00 77.38 323 ASP A C 1
ATOM 2474 O O . ASP A 1 323 ? 81.161 45.385 -77.362 1.00 77.38 323 ASP A O 1
ATOM 2478 N N . ALA A 1 324 ? 81.353 47.017 -78.865 1.00 80.44 324 ALA A N 1
ATOM 2479 C CA . ALA A 1 324 ? 80.485 46.346 -79.840 1.00 80.44 324 ALA A CA 1
ATOM 2480 C C . ALA A 1 324 ? 81.090 45.017 -80.327 1.00 80.44 324 ALA A C 1
ATOM 2482 O O . ALA A 1 324 ? 80.381 44.014 -80.390 1.00 80.44 324 ALA A O 1
ATOM 2483 N N . LEU A 1 325 ? 82.398 44.961 -80.605 1.00 81.12 325 LEU A N 1
ATOM 2484 C CA . LEU A 1 325 ? 83.086 43.707 -80.945 1.00 81.12 325 LEU A CA 1
ATOM 2485 C C . LEU A 1 325 ? 83.129 42.728 -79.758 1.00 81.12 325 LEU A C 1
ATOM 2487 O O . LEU A 1 325 ? 82.908 41.531 -79.948 1.00 81.12 325 LEU A O 1
ATOM 2491 N N . ARG A 1 326 ? 83.324 43.220 -78.527 1.00 82.12 326 ARG A N 1
ATOM 2492 C CA . ARG A 1 326 ? 83.213 42.419 -77.295 1.00 82.12 326 ARG A CA 1
ATOM 2493 C C . ARG A 1 326 ? 81.806 41.841 -77.133 1.00 82.12 326 ARG A C 1
ATOM 2495 O O . ARG A 1 326 ? 81.664 40.661 -76.825 1.00 82.12 326 ARG A O 1
ATOM 2502 N N . HIS A 1 327 ? 80.771 42.642 -77.379 1.00 81.38 327 HIS A N 1
ATOM 2503 C CA . HIS A 1 327 ? 79.379 42.211 -77.350 1.00 81.38 327 HIS A CA 1
ATOM 2504 C C . HIS A 1 327 ? 79.058 41.224 -78.473 1.00 81.38 327 HIS A C 1
ATOM 2506 O O . HIS A 1 327 ? 78.334 40.275 -78.209 1.00 81.38 327 HIS A O 1
ATOM 2512 N N . ILE A 1 328 ? 79.628 41.362 -79.675 1.00 83.81 328 ILE A N 1
ATOM 2513 C CA . ILE A 1 328 ? 79.504 40.363 -80.752 1.00 83.81 328 ILE A CA 1
ATOM 2514 C C . ILE A 1 328 ? 80.144 39.029 -80.334 1.00 83.81 328 ILE A C 1
ATOM 2516 O O . ILE A 1 328 ? 79.531 37.981 -80.521 1.00 83.81 328 ILE A O 1
ATOM 2520 N N . GLY A 1 329 ? 81.324 39.052 -79.702 1.00 84.50 329 GLY A N 1
ATOM 2521 C CA . GLY A 1 329 ? 81.959 37.850 -79.146 1.00 84.50 329 GLY A CA 1
ATOM 2522 C C . GLY A 1 329 ? 81.099 37.173 -78.072 1.00 84.50 329 GLY A C 1
ATOM 2523 O O . GLY A 1 329 ? 80.773 35.995 -78.189 1.00 84.50 329 GLY A O 1
ATOM 2524 N N . GLN A 1 330 ? 80.642 37.941 -77.081 1.00 85.81 330 GLN A N 1
ATOM 2525 C CA . GLN A 1 330 ? 79.732 37.454 -76.037 1.00 85.81 330 GLN A CA 1
ATOM 2526 C C . GLN A 1 330 ? 78.346 37.046 -76.567 1.00 85.81 330 GLN A C 1
ATOM 2528 O O . GLN A 1 330 ? 77.638 36.280 -75.916 1.00 85.81 330 GLN A O 1
ATOM 2533 N N . LEU A 1 331 ? 77.904 37.591 -77.703 1.00 87.12 331 LEU A N 1
ATOM 2534 C CA . LEU A 1 331 ? 76.655 37.209 -78.359 1.00 87.12 331 LEU A CA 1
ATOM 2535 C C . LEU A 1 331 ? 76.827 35.887 -79.109 1.00 87.12 331 LEU A C 1
ATOM 2537 O O . LEU A 1 331 ? 75.916 35.072 -79.060 1.00 87.12 331 LEU A O 1
ATOM 2541 N N . LYS A 1 332 ? 77.993 35.637 -79.722 1.00 87.44 332 LYS A N 1
ATOM 2542 C CA . LYS A 1 332 ? 78.344 34.336 -80.309 1.00 87.44 332 LYS A CA 1
ATOM 2543 C C . LYS A 1 332 ? 78.436 33.244 -79.242 1.00 87.44 332 LYS A C 1
ATOM 2545 O O . LYS A 1 332 ? 77.811 32.208 -79.403 1.00 87.44 332 LYS A O 1
ATOM 2550 N N . GLU A 1 333 ? 79.112 33.506 -78.125 1.00 88.31 333 GLU A N 1
ATOM 2551 C CA . GLU A 1 333 ? 79.192 32.579 -76.983 1.00 88.31 333 GLU A CA 1
ATOM 2552 C C . GLU A 1 333 ? 77.800 32.280 -76.387 1.00 88.31 333 GLU A C 1
ATOM 2554 O O . GLU A 1 333 ? 77.445 31.125 -76.145 1.00 88.31 333 GLU A O 1
ATOM 2559 N N . ARG A 1 334 ? 76.949 33.307 -76.231 1.00 88.81 334 ARG A N 1
ATOM 2560 C CA . ARG A 1 334 ? 75.539 33.117 -75.845 1.00 88.81 334 ARG A CA 1
ATOM 2561 C C . ARG A 1 334 ? 74.713 32.400 -76.911 1.00 88.81 334 ARG A C 1
ATOM 2563 O O . ARG A 1 334 ? 73.764 31.718 -76.542 1.00 88.81 334 ARG A O 1
ATOM 2570 N N . HIS A 1 335 ? 75.035 32.549 -78.194 1.00 90.38 335 HIS A N 1
ATOM 2571 C CA . HIS A 1 335 ? 74.351 31.855 -79.281 1.00 90.38 335 HIS A CA 1
ATOM 2572 C C . HIS A 1 335 ? 74.709 30.369 -79.289 1.00 90.38 335 HIS A C 1
ATOM 2574 O O . HIS A 1 335 ? 73.794 29.563 -79.284 1.00 90.38 335 HIS A O 1
ATOM 2580 N N . GLU A 1 336 ? 75.988 30.010 -79.164 1.00 91.75 336 GLU A N 1
ATOM 2581 C CA . GLU A 1 336 ? 76.453 28.619 -79.041 1.00 91.75 336 GLU A CA 1
ATOM 2582 C C . GLU A 1 336 ? 75.885 27.945 -77.777 1.00 91.75 336 GLU A C 1
ATOM 2584 O O . GLU A 1 336 ? 75.396 26.819 -77.829 1.00 91.75 336 GLU A O 1
ATOM 2589 N N . SER A 1 337 ? 75.841 28.660 -76.645 1.00 91.75 337 SER A N 1
ATOM 2590 C CA . SER A 1 337 ? 75.192 28.168 -75.420 1.00 91.75 337 SER A CA 1
ATOM 2591 C C . SER A 1 337 ? 73.667 28.023 -75.562 1.00 91.75 337 SER A C 1
ATOM 2593 O O . SER A 1 337 ? 73.074 27.094 -75.006 1.00 91.75 337 SER A O 1
ATOM 2595 N N . LEU A 1 338 ? 73.011 28.914 -76.315 1.00 91.69 338 LEU A N 1
ATOM 2596 C CA . LEU A 1 338 ? 71.584 28.809 -76.616 1.00 91.69 338 LEU A CA 1
ATOM 2597 C C . LEU A 1 338 ? 71.301 27.670 -77.601 1.00 91.69 338 LEU A C 1
ATOM 2599 O O . LEU A 1 338 ? 70.336 26.951 -77.394 1.00 91.69 338 LEU A O 1
ATOM 2603 N N . GLU A 1 339 ? 72.139 27.473 -78.613 1.00 92.81 339 GLU A N 1
ATOM 2604 C CA . GLU A 1 339 ? 72.062 26.396 -79.603 1.00 92.81 339 GLU A CA 1
ATOM 2605 C C . GLU A 1 339 ? 72.237 25.026 -78.932 1.00 92.81 339 GLU A C 1
ATOM 2607 O O . GLU A 1 339 ? 71.426 24.131 -79.139 1.00 92.81 339 GLU A O 1
ATOM 2612 N N . GLU A 1 340 ? 73.190 24.884 -78.006 1.00 92.25 340 GLU A N 1
ATOM 2613 C CA . GLU A 1 340 ? 73.349 23.667 -77.199 1.00 92.25 340 GLU A CA 1
ATOM 2614 C C . GLU A 1 340 ? 72.162 23.437 -76.232 1.00 92.25 340 GLU A C 1
ATOM 2616 O O . GLU A 1 340 ? 71.780 22.301 -75.942 1.00 92.25 340 GLU A O 1
ATOM 2621 N N . ARG A 1 341 ? 71.539 24.506 -75.712 1.00 93.56 341 ARG A N 1
ATOM 2622 C CA . ARG A 1 341 ? 70.291 24.408 -74.927 1.00 93.56 341 ARG A CA 1
ATOM 2623 C C . ARG A 1 341 ? 69.082 24.047 -75.787 1.00 93.56 341 ARG A C 1
ATOM 2625 O O . ARG A 1 341 ? 68.274 23.249 -75.329 1.00 93.56 341 ARG A O 1
ATOM 2632 N N . VAL A 1 342 ? 68.955 24.623 -76.981 1.00 90.62 342 VAL A N 1
ATOM 2633 C CA . VAL A 1 342 ? 67.898 24.313 -77.950 1.00 90.62 342 VAL A CA 1
ATOM 2634 C C . VAL A 1 342 ? 68.032 22.863 -78.379 1.00 90.62 342 VAL A C 1
ATOM 2636 O O . VAL A 1 342 ? 67.074 22.127 -78.207 1.00 90.62 342 VAL A O 1
ATOM 2639 N N . LYS A 1 343 ? 69.230 22.408 -78.754 1.00 91.00 343 LYS A N 1
ATOM 2640 C CA . LYS A 1 343 ? 69.467 21.011 -79.110 1.00 91.00 343 LYS A CA 1
ATOM 2641 C C . LYS A 1 343 ? 69.074 20.041 -77.992 1.00 91.00 343 LYS A C 1
ATOM 2643 O O . LYS A 1 343 ? 68.329 19.109 -78.249 1.00 91.00 343 LYS A O 1
ATOM 2648 N N . ARG A 1 344 ? 69.472 20.288 -76.735 1.00 88.25 344 ARG A N 1
ATOM 2649 C CA . ARG A 1 344 ? 69.009 19.455 -75.603 1.00 88.25 344 ARG A CA 1
ATOM 2650 C C . ARG A 1 344 ? 67.489 19.479 -75.418 1.00 88.25 344 ARG A C 1
ATOM 2652 O O . ARG A 1 344 ? 66.930 18.486 -74.973 1.00 88.25 344 ARG A O 1
ATOM 2659 N N . LEU A 1 345 ? 66.824 20.595 -75.717 1.00 85.25 345 LEU A N 1
ATOM 2660 C CA . LEU A 1 345 ? 65.361 20.685 -75.685 1.00 85.25 345 LEU A CA 1
ATOM 2661 C C . LEU A 1 345 ? 64.710 19.991 -76.889 1.00 85.25 345 LEU A C 1
ATOM 2663 O O . LEU A 1 345 ? 63.611 19.481 -76.733 1.00 85.25 345 LEU A O 1
ATOM 2667 N N . GLU A 1 346 ? 65.368 19.941 -78.048 1.00 85.56 346 GLU A N 1
ATOM 2668 C CA . GLU A 1 346 ? 64.936 19.203 -79.241 1.00 85.56 346 GLU A CA 1
ATOM 2669 C C . GLU A 1 346 ? 65.113 17.691 -79.056 1.00 85.56 346 GLU A C 1
ATOM 2671 O O . GLU A 1 346 ? 64.176 16.949 -79.329 1.00 85.56 346 GLU A O 1
ATOM 2676 N N . ASP A 1 347 ? 66.250 17.246 -78.508 1.00 84.56 347 ASP A N 1
ATOM 2677 C CA . ASP A 1 347 ? 66.504 15.852 -78.122 1.00 84.56 347 ASP A CA 1
ATOM 2678 C C . ASP A 1 347 ? 65.434 15.387 -77.101 1.00 84.56 347 ASP A C 1
ATOM 2680 O O . ASP A 1 347 ? 64.736 14.400 -77.325 1.00 84.56 347 ASP A O 1
ATOM 2684 N N . ILE A 1 348 ? 65.203 16.163 -76.030 1.00 79.19 348 ILE A N 1
ATOM 2685 C CA . ILE A 1 348 ? 64.154 15.882 -75.027 1.00 79.19 348 ILE A CA 1
ATOM 2686 C C . ILE A 1 348 ? 62.738 15.962 -75.631 1.00 79.19 348 ILE A C 1
ATOM 2688 O O . ILE A 1 348 ? 61.860 15.188 -75.253 1.00 79.19 348 ILE A O 1
ATOM 2692 N N . ALA A 1 349 ? 62.477 16.887 -76.559 1.00 75.75 349 ALA A N 1
ATOM 2693 C CA . ALA A 1 349 ? 61.179 16.982 -77.226 1.00 75.75 349 ALA A CA 1
ATOM 2694 C C . ALA A 1 349 ? 60.933 15.823 -78.201 1.00 75.75 349 ALA A C 1
ATOM 2696 O O . ALA A 1 349 ? 59.776 15.466 -78.399 1.00 75.75 349 ALA A O 1
ATOM 2697 N N . ALA A 1 350 ? 61.981 15.219 -78.772 1.00 77.19 350 ALA A N 1
ATOM 2698 C CA . ALA A 1 350 ? 61.877 13.997 -79.562 1.00 77.19 350 ALA A CA 1
ATOM 2699 C C . ALA A 1 350 ? 61.511 12.796 -78.672 1.00 77.19 350 ALA A C 1
ATOM 2701 O O . ALA A 1 350 ? 60.532 12.112 -78.970 1.00 77.19 350 ALA A O 1
ATOM 2702 N N . ASP A 1 351 ? 62.188 12.621 -77.528 1.00 74.56 351 ASP A N 1
ATOM 2703 C CA . ASP A 1 351 ? 61.835 11.601 -76.524 1.00 74.56 351 ASP A CA 1
ATOM 2704 C C . ASP A 1 351 ? 60.364 11.739 -76.064 1.00 74.56 351 ASP A C 1
ATOM 2706 O O . ASP A 1 351 ? 59.633 10.754 -75.943 1.00 74.56 351 ASP A O 1
ATOM 2710 N N . PHE A 1 352 ? 59.886 12.975 -75.857 1.00 67.06 352 PHE A N 1
ATOM 2711 C CA . PHE A 1 352 ? 58.480 13.254 -75.528 1.00 67.06 352 PHE A CA 1
ATOM 2712 C C . PHE A 1 352 ? 57.508 13.199 -76.722 1.00 67.06 352 PHE A C 1
ATOM 2714 O O . PHE A 1 352 ? 56.299 13.194 -76.492 1.00 67.06 352 PHE A O 1
ATOM 2721 N N . ALA A 1 353 ? 57.990 13.155 -77.967 1.00 66.38 353 ALA A N 1
ATOM 2722 C CA . ALA A 1 353 ? 57.162 13.024 -79.169 1.00 66.38 353 ALA A CA 1
ATOM 2723 C C . ALA A 1 353 ? 56.940 11.558 -79.579 1.00 66.38 353 ALA A C 1
ATOM 2725 O O . ALA A 1 353 ? 55.898 11.248 -80.155 1.00 66.38 353 ALA A O 1
ATOM 2726 N N . GLU A 1 354 ? 57.867 10.650 -79.251 1.00 63.72 354 GLU A N 1
ATOM 2727 C CA . GLU A 1 354 ? 57.622 9.201 -79.338 1.00 63.72 354 GLU A CA 1
ATOM 2728 C C . GLU A 1 354 ? 56.655 8.709 -78.243 1.00 63.72 354 GLU A C 1
ATOM 2730 O O . GLU A 1 354 ? 55.974 7.694 -78.407 1.00 63.72 354 GLU A O 1
ATOM 2735 N N . PHE A 1 355 ? 56.556 9.439 -77.129 1.00 66.88 355 PHE A N 1
ATOM 2736 C CA . PHE A 1 355 ? 55.669 9.116 -76.017 1.00 66.88 355 PHE A CA 1
ATOM 2737 C C . PHE A 1 355 ? 54.268 9.724 -76.203 1.00 66.88 355 PHE A C 1
ATOM 2739 O O . PHE A 1 355 ? 54.104 10.944 -76.200 1.00 66.88 355 PHE A O 1
ATOM 2746 N N . ASP A 1 356 ? 53.223 8.890 -76.290 1.00 76.19 356 ASP A N 1
ATOM 2747 C CA . ASP A 1 356 ? 51.834 9.366 -76.403 1.00 76.19 356 ASP A CA 1
ATOM 2748 C C . ASP A 1 356 ? 51.324 9.972 -75.078 1.00 76.19 356 ASP A C 1
ATOM 2750 O O . ASP A 1 356 ? 50.628 9.356 -74.260 1.00 76.19 356 ASP A O 1
ATOM 2754 N N . THR A 1 357 ? 51.684 11.238 -74.877 1.00 76.69 357 THR A N 1
ATOM 2755 C CA . THR A 1 357 ? 51.244 12.073 -73.757 1.00 76.69 357 THR A CA 1
ATOM 2756 C C . THR A 1 357 ? 49.722 12.238 -73.710 1.00 76.69 357 THR A C 1
ATOM 2758 O O . THR A 1 357 ? 49.168 12.372 -72.616 1.00 76.69 357 THR A O 1
ATOM 2761 N N . ALA A 1 358 ? 49.019 12.168 -74.847 1.00 79.19 358 ALA A N 1
ATOM 2762 C CA . ALA A 1 358 ? 47.562 12.257 -74.890 1.00 79.19 358 ALA A CA 1
ATOM 2763 C C . ALA A 1 358 ? 46.909 10.976 -74.348 1.00 79.19 358 ALA A C 1
ATOM 2765 O O . ALA A 1 358 ? 46.003 11.066 -73.515 1.00 79.19 358 ALA A O 1
ATOM 2766 N N . ALA A 1 359 ? 47.409 9.794 -74.721 1.00 83.06 359 ALA A N 1
ATOM 2767 C CA . ALA A 1 359 ? 46.964 8.520 -74.158 1.00 83.06 359 ALA A CA 1
ATOM 2768 C C . ALA A 1 359 ? 47.219 8.438 -72.645 1.00 83.06 359 ALA A C 1
ATOM 2770 O O . ALA A 1 359 ? 46.346 7.987 -71.899 1.00 83.06 359 ALA A O 1
ATOM 2771 N N . VAL A 1 360 ? 48.366 8.923 -72.156 1.00 84.56 360 VAL A N 1
ATOM 2772 C CA . VAL A 1 360 ? 48.653 8.950 -70.709 1.00 84.56 360 VAL A CA 1
ATOM 2773 C C . VAL A 1 360 ? 47.743 9.932 -69.967 1.00 84.56 360 VAL A C 1
ATOM 2775 O O . VAL A 1 360 ? 47.189 9.574 -68.926 1.00 84.56 360 VAL A O 1
ATOM 2778 N N . LEU A 1 361 ? 47.490 11.128 -70.509 1.00 85.00 361 LEU A N 1
ATOM 2779 C CA . LEU A 1 361 ? 46.510 12.060 -69.938 1.00 85.00 361 LEU A CA 1
ATOM 2780 C C . LEU A 1 361 ? 45.085 11.477 -69.945 1.00 85.00 361 LEU A C 1
ATOM 2782 O O . LEU A 1 361 ? 44.353 11.643 -68.967 1.00 85.00 361 LEU A O 1
ATOM 2786 N N . GLN A 1 362 ? 44.702 10.735 -70.989 1.00 89.50 362 GLN A N 1
ATOM 2787 C CA . GLN A 1 362 ? 43.415 10.040 -71.063 1.00 89.50 362 GLN A CA 1
ATOM 2788 C C . GLN A 1 362 ? 43.307 8.911 -70.023 1.00 89.50 362 GLN A C 1
ATOM 2790 O O . GLN A 1 362 ? 42.262 8.765 -69.382 1.00 89.50 362 GLN A O 1
ATOM 2795 N N . GLN A 1 363 ? 44.376 8.139 -69.798 1.00 89.75 363 GLN A N 1
ATOM 2796 C CA . GLN A 1 363 ? 44.416 7.120 -68.744 1.00 89.75 363 GLN A CA 1
ATOM 2797 C C . GLN A 1 363 ? 44.354 7.742 -67.344 1.00 89.75 363 GLN A C 1
ATOM 2799 O O . GLN A 1 363 ? 43.577 7.274 -66.513 1.00 89.75 363 GLN A O 1
ATOM 2804 N N . LEU A 1 364 ? 45.084 8.833 -67.089 1.00 90.31 364 LEU A N 1
ATOM 2805 C CA . LEU A 1 364 ? 45.012 9.572 -65.822 1.00 90.31 364 LEU A CA 1
ATOM 2806 C C . LEU A 1 364 ? 43.612 10.155 -65.576 1.00 90.31 364 LEU A C 1
ATOM 2808 O O . LEU A 1 364 ? 43.105 10.071 -64.457 1.00 90.31 364 LEU A O 1
ATOM 2812 N N . ALA A 1 365 ? 42.948 10.684 -66.608 1.00 91.38 365 ALA A N 1
ATOM 2813 C CA . ALA A 1 365 ? 41.563 11.146 -66.514 1.00 91.38 365 ALA A CA 1
ATOM 2814 C C . ALA A 1 365 ? 40.588 9.997 -66.194 1.00 91.38 365 ALA A C 1
ATOM 2816 O O . ALA A 1 365 ? 39.734 10.142 -65.317 1.00 91.38 365 ALA A O 1
ATOM 2817 N N . LYS A 1 366 ? 40.750 8.832 -66.839 1.00 93.88 366 LYS A N 1
ATOM 2818 C CA . LYS A 1 366 ? 39.942 7.633 -66.567 1.00 93.88 366 LYS A CA 1
ATOM 2819 C C . LYS A 1 366 ? 40.139 7.121 -65.136 1.00 93.88 366 LYS A C 1
ATOM 2821 O O . LYS A 1 366 ? 39.155 6.887 -64.437 1.00 93.88 366 LYS A O 1
ATOM 2826 N N . LEU A 1 367 ? 41.388 7.010 -64.679 1.00 93.44 367 LEU A N 1
ATOM 2827 C CA . LEU A 1 367 ? 41.721 6.607 -63.309 1.00 93.44 367 LEU A CA 1
ATOM 2828 C C . LEU A 1 367 ? 41.165 7.595 -62.275 1.00 93.44 367 LEU A C 1
ATOM 2830 O O . LEU A 1 367 ? 40.653 7.169 -61.243 1.00 93.44 367 LEU A O 1
ATOM 2834 N N . LYS A 1 368 ? 41.201 8.903 -62.560 1.00 93.75 368 LYS A N 1
ATOM 2835 C CA . LYS A 1 368 ? 40.622 9.942 -61.695 1.00 93.75 368 LYS A CA 1
ATOM 2836 C C . LYS A 1 368 ? 39.107 9.787 -61.530 1.00 93.75 368 LYS A C 1
ATOM 2838 O O . LYS A 1 368 ? 38.616 9.897 -60.409 1.00 93.75 368 LYS A O 1
ATOM 2843 N N . GLU A 1 369 ? 38.374 9.504 -62.606 1.00 94.00 369 GLU A N 1
ATOM 2844 C CA . GLU A 1 369 ? 36.917 9.315 -62.533 1.00 94.00 369 GLU A CA 1
ATOM 2845 C C . GLU A 1 369 ? 36.538 7.978 -61.866 1.00 94.00 369 GLU A C 1
ATOM 2847 O O . GLU A 1 369 ? 35.576 7.921 -61.099 1.00 94.00 369 GLU A O 1
ATOM 2852 N N . GLN A 1 370 ? 37.339 6.920 -62.050 1.00 95.12 370 GLN A N 1
ATOM 2853 C CA . GLN A 1 370 ? 37.196 5.676 -61.280 1.00 95.12 370 GLN A CA 1
ATOM 2854 C C . GLN A 1 370 ? 37.447 5.904 -59.780 1.00 95.12 370 GLN A C 1
ATOM 2856 O O . GLN A 1 370 ? 36.645 5.474 -58.955 1.00 95.12 370 GLN A O 1
ATOM 2861 N N . LEU A 1 371 ? 38.510 6.630 -59.414 1.00 93.69 371 LEU A N 1
ATOM 2862 C CA . LEU A 1 371 ? 38.832 6.948 -58.018 1.00 93.69 371 LEU A CA 1
ATOM 2863 C C . LEU A 1 371 ? 37.738 7.801 -57.354 1.00 93.69 371 LEU A C 1
ATOM 2865 O O . LEU A 1 371 ? 37.398 7.576 -56.194 1.00 93.69 371 LEU A O 1
ATOM 2869 N N . LYS A 1 372 ? 37.153 8.745 -58.102 1.00 94.88 372 LYS A N 1
ATOM 2870 C CA . LYS A 1 372 ? 35.982 9.524 -57.681 1.00 94.88 372 LYS A CA 1
ATOM 2871 C C . LYS A 1 372 ? 34.759 8.628 -57.462 1.00 94.88 372 LYS A C 1
ATOM 2873 O O . LYS A 1 372 ? 34.165 8.698 -56.395 1.00 94.88 372 LYS A O 1
ATOM 2878 N N . THR A 1 373 ? 34.443 7.739 -58.406 1.00 95.31 373 THR A N 1
ATOM 2879 C CA . THR A 1 373 ? 33.318 6.790 -58.284 1.00 95.31 373 THR A CA 1
ATOM 2880 C C . THR A 1 373 ? 33.447 5.933 -57.018 1.00 95.31 373 THR A C 1
ATOM 2882 O O . THR A 1 373 ? 32.520 5.885 -56.213 1.00 95.31 373 THR A O 1
ATOM 2885 N N . ILE A 1 374 ? 34.632 5.357 -56.781 1.00 95.00 374 ILE A N 1
ATOM 2886 C CA . ILE A 1 374 ? 34.947 4.561 -55.582 1.00 95.00 374 ILE A CA 1
ATOM 2887 C C . ILE A 1 374 ? 34.822 5.400 -54.298 1.00 95.00 374 ILE A C 1
ATOM 2889 O O . ILE A 1 374 ? 34.362 4.908 -53.268 1.00 95.00 374 ILE A O 1
ATOM 2893 N N . ASN A 1 375 ? 35.220 6.675 -54.331 1.00 93.31 375 ASN A N 1
ATOM 2894 C CA . ASN A 1 375 ? 35.072 7.576 -53.189 1.00 93.31 375 ASN A CA 1
ATOM 2895 C C . ASN A 1 375 ? 33.598 7.917 -52.901 1.00 93.31 375 ASN A C 1
ATOM 2897 O O . ASN A 1 375 ? 33.202 7.952 -51.737 1.00 93.31 375 ASN A O 1
ATOM 2901 N N . ASP A 1 376 ? 32.788 8.126 -53.939 1.00 94.06 376 ASP A N 1
ATOM 2902 C CA . ASP A 1 376 ? 31.359 8.429 -53.821 1.00 94.06 376 ASP A CA 1
ATOM 2903 C C . ASP A 1 376 ? 30.560 7.204 -53.333 1.00 94.06 376 ASP A C 1
ATOM 2905 O O . ASP A 1 376 ? 29.620 7.345 -52.550 1.00 94.06 376 ASP A O 1
ATOM 2909 N N . GLU A 1 377 ? 30.947 5.989 -53.734 1.00 94.38 377 GLU A N 1
ATOM 2910 C CA . GLU A 1 377 ? 30.434 4.725 -53.179 1.00 94.38 377 GLU A CA 1
ATOM 2911 C C . GLU A 1 377 ? 30.815 4.566 -51.703 1.00 94.38 377 GLU A C 1
ATOM 2913 O O . GLU A 1 377 ? 29.937 4.435 -50.849 1.00 94.38 377 GLU A O 1
ATOM 2918 N N . LYS A 1 378 ? 32.100 4.731 -51.369 1.00 92.81 378 LYS A N 1
ATOM 2919 C CA . LYS A 1 378 ? 32.596 4.718 -49.985 1.00 92.81 378 LYS A CA 1
ATOM 2920 C C . LYS A 1 378 ? 31.899 5.752 -49.087 1.00 92.81 378 LYS A C 1
ATOM 2922 O O . LYS A 1 378 ? 31.757 5.522 -47.885 1.00 92.81 378 LYS A O 1
ATOM 2927 N N . HIS A 1 379 ? 31.456 6.886 -49.636 1.00 94.38 379 HIS A N 1
ATOM 2928 C CA . HIS A 1 379 ? 30.686 7.880 -48.884 1.00 94.38 379 HIS A CA 1
ATOM 2929 C C . HIS A 1 379 ? 29.260 7.391 -48.578 1.00 94.38 379 HIS A C 1
ATOM 2931 O O . HIS A 1 379 ? 28.814 7.500 -47.435 1.00 94.38 379 HIS A O 1
ATOM 2937 N N . LYS A 1 380 ? 28.578 6.769 -49.553 1.00 94.19 380 LYS A N 1
ATOM 2938 C CA . LYS A 1 380 ? 27.253 6.140 -49.365 1.00 94.19 380 LYS A CA 1
ATOM 2939 C C . LYS A 1 380 ? 27.307 4.997 -48.347 1.00 94.19 380 LYS A C 1
ATOM 2941 O O . LYS A 1 380 ? 26.420 4.906 -47.498 1.00 94.19 380 LYS A O 1
ATOM 2946 N N . ASP A 1 381 ? 28.363 4.183 -48.380 1.00 94.88 381 ASP A N 1
ATOM 2947 C CA . ASP A 1 381 ? 28.618 3.135 -47.383 1.00 94.88 381 ASP A CA 1
ATOM 2948 C C . ASP A 1 381 ? 28.852 3.731 -45.990 1.00 94.88 381 ASP A C 1
ATOM 2950 O O . ASP A 1 381 ? 28.294 3.254 -45.001 1.00 94.88 381 ASP A O 1
ATOM 2954 N N . GLY A 1 382 ? 29.621 4.822 -45.904 1.00 95.69 382 GLY A N 1
ATOM 2955 C CA . GLY A 1 382 ? 29.823 5.580 -44.669 1.00 95.69 382 GLY A CA 1
ATOM 2956 C C . GLY A 1 382 ? 28.510 6.095 -44.070 1.00 95.69 382 GLY A C 1
ATOM 2957 O O . GLY A 1 382 ? 28.265 5.919 -42.875 1.00 95.69 382 GLY A O 1
ATOM 2958 N N . GLU A 1 383 ? 27.623 6.660 -44.893 1.00 95.38 383 GLU A N 1
ATOM 2959 C CA . GLU A 1 383 ? 26.277 7.039 -44.456 1.00 95.38 383 GLU A CA 1
ATOM 2960 C C . GLU A 1 383 ? 25.416 5.836 -44.051 1.00 95.38 383 GLU A C 1
ATOM 2962 O O . GLU A 1 383 ? 24.649 5.930 -43.095 1.00 95.38 383 GLU A O 1
ATOM 2967 N N . PHE A 1 384 ? 25.492 4.718 -44.778 1.00 96.12 384 PHE A N 1
ATOM 2968 C CA . PHE A 1 384 ? 24.696 3.517 -44.513 1.00 96.12 384 PHE A CA 1
ATOM 2969 C C . PHE A 1 384 ? 25.096 2.861 -43.189 1.00 96.12 384 PHE A C 1
ATOM 2971 O O . PHE A 1 384 ? 24.240 2.600 -42.344 1.00 96.12 384 PHE A O 1
ATOM 2978 N N . LEU A 1 385 ? 26.398 2.733 -42.932 1.00 96.94 385 LEU A N 1
ATOM 2979 C CA . LEU A 1 385 ? 26.935 2.353 -41.625 1.00 96.94 385 LEU A CA 1
ATOM 2980 C C . LEU A 1 385 ? 26.593 3.395 -40.543 1.00 96.94 385 LEU A C 1
ATOM 2982 O O . LEU A 1 385 ? 26.398 3.036 -39.382 1.00 96.94 385 LEU A O 1
ATOM 2986 N N . GLY A 1 386 ? 26.472 4.675 -40.907 1.00 96.81 386 GLY A N 1
ATOM 2987 C CA . GLY A 1 386 ? 25.985 5.755 -40.042 1.00 96.81 386 GLY A CA 1
ATOM 2988 C C . GLY A 1 386 ? 24.471 5.745 -39.776 1.00 96.81 386 GLY A C 1
ATOM 2989 O O . GLY A 1 386 ? 24.032 6.328 -38.783 1.00 96.81 386 GLY A O 1
ATOM 2990 N N . ARG A 1 387 ? 23.667 5.088 -40.625 1.00 97.69 387 ARG A N 1
ATOM 2991 C CA . ARG A 1 387 ? 22.252 4.754 -40.382 1.00 97.69 387 ARG A CA 1
ATOM 2992 C C . ARG A 1 387 ? 22.181 3.567 -39.419 1.00 97.69 387 ARG A C 1
ATOM 2994 O O . ARG A 1 387 ? 21.819 3.776 -38.266 1.00 97.69 387 ARG A O 1
ATOM 3001 N N . ILE A 1 388 ? 22.743 2.417 -39.808 1.00 97.69 388 ILE A N 1
ATOM 3002 C CA . ILE A 1 388 ? 22.791 1.186 -38.994 1.00 97.69 388 ILE A CA 1
ATOM 3003 C C . ILE A 1 388 ? 23.311 1.443 -37.571 1.00 97.69 388 ILE A C 1
ATOM 3005 O O . ILE A 1 388 ? 22.752 0.932 -36.604 1.00 97.69 388 ILE A O 1
ATOM 3009 N N . ARG A 1 389 ? 24.362 2.258 -37.401 1.00 97.19 389 ARG A N 1
ATOM 3010 C CA . ARG A 1 389 ? 24.902 2.591 -36.071 1.00 97.19 389 ARG A CA 1
ATOM 3011 C C . ARG A 1 389 ? 23.886 3.308 -35.177 1.00 97.19 389 ARG A C 1
ATOM 3013 O O . ARG A 1 389 ? 23.853 3.022 -33.984 1.00 97.19 389 ARG A O 1
ATOM 3020 N N . ARG A 1 390 ? 23.072 4.211 -35.732 1.00 97.69 390 ARG A N 1
ATOM 3021 C CA . ARG A 1 390 ? 22.002 4.898 -34.990 1.00 97.69 390 ARG A CA 1
ATOM 3022 C C . ARG A 1 390 ? 20.846 3.955 -34.693 1.00 97.69 390 ARG A C 1
ATOM 3024 O O . ARG A 1 390 ? 20.344 3.979 -33.577 1.00 97.69 390 ARG A O 1
ATOM 3031 N N . ASP A 1 391 ? 20.492 3.091 -35.637 1.00 97.94 391 ASP A N 1
ATOM 3032 C CA . ASP A 1 391 ? 19.418 2.109 -35.467 1.00 97.94 391 ASP A CA 1
ATOM 3033 C C . ASP A 1 391 ? 19.774 1.096 -34.355 1.00 97.94 391 ASP A C 1
ATOM 3035 O O . ASP A 1 391 ? 18.953 0.797 -33.489 1.00 97.94 391 ASP A O 1
ATOM 3039 N N . ILE A 1 392 ? 21.040 0.655 -34.293 1.00 97.75 392 ILE A N 1
ATOM 3040 C CA . ILE A 1 392 ? 21.586 -0.162 -33.193 1.00 97.75 392 ILE A CA 1
ATOM 3041 C C . ILE A 1 392 ? 21.564 0.602 -31.861 1.00 97.75 392 ILE A C 1
ATOM 3043 O O . ILE A 1 392 ? 21.147 0.039 -30.851 1.00 97.75 392 ILE A O 1
ATOM 3047 N N . GLN A 1 393 ? 21.984 1.872 -31.837 1.00 97.75 393 GLN A N 1
ATOM 3048 C CA . GLN A 1 393 ? 21.965 2.698 -30.620 1.00 97.75 393 GLN A CA 1
ATOM 3049 C C . GLN A 1 393 ? 20.540 2.944 -30.105 1.00 97.75 393 GLN A C 1
ATOM 3051 O O . GLN A 1 393 ? 20.311 2.899 -28.896 1.00 97.75 393 GLN A O 1
ATOM 3056 N N . GLN A 1 394 ? 19.570 3.148 -31.003 1.00 98.19 394 GLN A N 1
ATOM 3057 C CA . GLN A 1 394 ? 18.159 3.216 -30.639 1.00 98.19 394 GLN A CA 1
ATOM 3058 C C . GLN A 1 394 ? 17.699 1.875 -30.064 1.00 98.19 394 GLN A C 1
ATOM 3060 O O . GLN A 1 394 ? 17.192 1.852 -28.948 1.00 98.19 394 GLN A O 1
ATOM 3065 N N . LEU A 1 395 ? 17.935 0.754 -30.754 1.00 97.88 395 LEU A N 1
ATOM 3066 C CA . LEU A 1 395 ? 17.532 -0.573 -30.278 1.00 97.88 395 LEU A CA 1
ATOM 3067 C C . LEU A 1 395 ? 18.140 -0.918 -28.905 1.00 97.88 395 LEU A C 1
ATOM 3069 O O . LEU A 1 395 ? 17.462 -1.507 -28.066 1.00 97.88 395 LEU A O 1
ATOM 3073 N N . GLN A 1 396 ? 19.381 -0.503 -28.637 1.00 97.62 396 GLN A N 1
ATOM 3074 C CA . GLN A 1 396 ? 20.011 -0.618 -27.316 1.00 97.62 396 GLN A CA 1
ATOM 3075 C C . GLN A 1 396 ? 19.243 0.180 -26.250 1.00 97.62 396 GLN A C 1
ATOM 3077 O O . GLN A 1 396 ? 18.840 -0.395 -25.238 1.00 97.62 396 GLN A O 1
ATOM 3082 N N . ALA A 1 397 ? 18.956 1.461 -26.500 1.00 96.94 397 ALA A N 1
ATOM 3083 C CA . ALA A 1 397 ? 18.164 2.293 -25.591 1.00 96.94 397 ALA A CA 1
ATOM 3084 C C . ALA A 1 397 ? 16.724 1.772 -25.395 1.00 96.94 397 ALA A C 1
ATOM 3086 O O . ALA A 1 397 ? 16.159 1.887 -24.306 1.00 96.94 397 ALA A O 1
ATOM 3087 N N . GLU A 1 398 ? 16.118 1.161 -26.416 1.00 97.81 398 GLU A N 1
ATOM 3088 C CA . GLU A 1 398 ? 14.793 0.544 -26.305 1.00 97.81 398 GLU A CA 1
ATOM 3089 C C . GLU A 1 398 ? 14.819 -0.754 -25.487 1.00 97.81 398 GLU A C 1
ATOM 3091 O O . GLU A 1 398 ? 13.939 -0.951 -24.647 1.00 97.81 398 GLU A O 1
ATOM 3096 N N . CYS A 1 399 ? 15.856 -1.583 -25.633 1.00 97.19 399 CYS A N 1
ATOM 3097 C CA . CYS A 1 399 ? 16.100 -2.740 -24.770 1.00 97.19 399 CYS A CA 1
ATOM 3098 C C . CYS A 1 399 ? 16.340 -2.333 -23.304 1.00 97.19 399 CYS A C 1
ATOM 3100 O O . CYS A 1 399 ? 15.810 -2.972 -22.395 1.00 97.19 399 CYS A O 1
ATOM 3102 N N . GLU A 1 400 ? 17.080 -1.252 -23.043 1.00 97.75 400 GLU A N 1
ATOM 3103 C CA . GLU A 1 400 ? 17.280 -0.711 -21.689 1.00 97.75 400 GLU A CA 1
ATOM 3104 C C . GLU A 1 400 ? 15.979 -0.152 -21.085 1.00 97.75 400 GLU A C 1
ATOM 3106 O O . GLU A 1 400 ? 15.650 -0.428 -19.924 1.00 97.75 400 GLU A O 1
ATOM 3111 N N . ARG A 1 401 ? 15.182 0.570 -21.882 1.00 98.06 401 ARG A N 1
ATOM 3112 C CA . ARG A 1 401 ? 13.844 1.060 -21.505 1.00 98.06 401 ARG A CA 1
ATOM 3113 C C . ARG A 1 401 ? 12.875 -0.092 -21.210 1.00 98.06 401 ARG A C 1
ATOM 3115 O O . ARG A 1 401 ? 12.123 -0.035 -20.236 1.00 98.06 401 ARG A O 1
ATOM 3122 N N . LEU A 1 402 ? 12.913 -1.161 -22.005 1.00 97.62 402 LEU A N 1
ATOM 3123 C CA . LEU A 1 402 ? 12.117 -2.367 -21.779 1.00 97.62 402 LEU A CA 1
ATOM 3124 C C . LEU A 1 402 ? 12.565 -3.107 -20.509 1.00 97.62 402 LEU A C 1
ATOM 3126 O O . LEU A 1 402 ? 11.724 -3.477 -19.696 1.00 97.62 402 LEU A O 1
ATOM 3130 N N . ASN A 1 403 ? 13.873 -3.254 -20.284 1.00 96.94 403 ASN A N 1
ATOM 3131 C CA . ASN A 1 403 ? 14.450 -3.887 -19.092 1.00 96.94 403 ASN A CA 1
ATOM 3132 C C . ASN A 1 403 ? 14.091 -3.122 -17.803 1.00 96.94 403 ASN A C 1
ATOM 3134 O O . ASN A 1 403 ? 13.638 -3.716 -16.827 1.00 96.94 403 ASN A O 1
ATOM 3138 N N . THR A 1 404 ? 14.212 -1.791 -17.801 1.00 97.81 404 THR A N 1
ATOM 3139 C CA . THR A 1 404 ? 13.809 -0.952 -16.654 1.00 97.81 404 THR A CA 1
ATOM 3140 C C . THR A 1 404 ? 12.299 -0.981 -16.395 1.00 97.81 404 THR A C 1
ATOM 3142 O O . THR A 1 404 ? 11.881 -0.963 -15.237 1.00 97.81 404 THR A O 1
ATOM 3145 N N . THR A 1 405 ? 11.477 -1.101 -17.442 1.00 97.38 405 THR A N 1
ATOM 3146 C CA . THR A 1 405 ? 10.023 -1.310 -17.307 1.00 97.38 405 THR A CA 1
ATOM 3147 C C . THR A 1 405 ? 9.703 -2.706 -16.761 1.00 97.38 405 THR A C 1
ATOM 3149 O O . THR A 1 405 ? 8.905 -2.832 -15.836 1.00 97.38 405 THR A O 1
ATOM 3152 N N . GLY A 1 406 ? 10.370 -3.750 -17.264 1.00 98.12 406 GLY A N 1
ATOM 3153 C CA . GLY A 1 406 ? 10.225 -5.132 -16.798 1.00 98.12 406 GLY A CA 1
ATOM 3154 C C . GLY A 1 406 ? 10.597 -5.305 -15.327 1.00 98.12 406 GLY A C 1
ATOM 3155 O O . GLY A 1 406 ? 9.841 -5.921 -14.581 1.00 98.12 406 GLY A O 1
ATOM 3156 N N . LYS A 1 407 ? 11.702 -4.686 -14.886 1.00 97.56 407 LYS A N 1
ATOM 3157 C CA . LYS A 1 407 ? 12.085 -4.624 -13.466 1.00 97.56 407 LYS A CA 1
ATOM 3158 C C . LYS A 1 407 ? 10.997 -3.970 -12.620 1.00 97.56 407 LYS A C 1
ATOM 3160 O O . LYS A 1 407 ? 10.519 -4.602 -11.692 1.00 97.56 407 LYS A O 1
ATOM 3165 N N . ARG A 1 408 ? 10.506 -2.787 -13.013 1.00 98.12 408 ARG A N 1
ATOM 3166 C CA . ARG A 1 408 ? 9.426 -2.095 -12.288 1.00 98.12 408 ARG A CA 1
ATOM 3167 C C . ARG A 1 408 ? 8.165 -2.955 -12.142 1.00 98.12 408 ARG A C 1
ATOM 3169 O O . ARG A 1 408 ? 7.582 -2.981 -11.066 1.00 98.12 408 ARG A O 1
ATOM 3176 N N . MET A 1 409 ? 7.753 -3.665 -13.196 1.00 97.19 409 MET A N 1
ATOM 3177 C C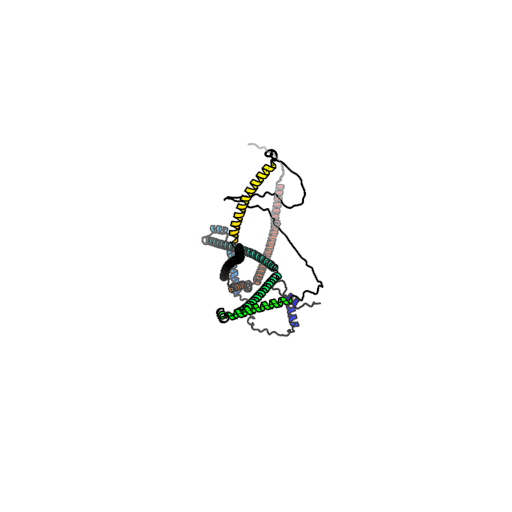A . MET A 1 409 ? 6.600 -4.578 -13.129 1.00 97.19 409 MET A CA 1
ATOM 3178 C C . MET A 1 409 ? 6.863 -5.792 -12.224 1.00 97.19 409 MET A C 1
ATOM 3180 O O . MET A 1 409 ? 5.940 -6.286 -11.582 1.00 97.19 409 MET A O 1
ATOM 3184 N N . MET A 1 410 ? 8.110 -6.267 -12.150 1.00 97.12 410 MET A N 1
ATOM 3185 C CA . MET A 1 410 ? 8.521 -7.336 -11.238 1.00 97.12 410 MET A CA 1
ATOM 3186 C C . MET A 1 410 ? 8.510 -6.861 -9.775 1.00 97.12 410 MET A C 1
ATOM 3188 O O . MET A 1 410 ? 7.914 -7.527 -8.932 1.00 97.12 410 MET A O 1
ATOM 3192 N N . ASP A 1 411 ? 9.067 -5.678 -9.500 1.00 97.94 411 ASP A N 1
ATOM 3193 C CA . ASP A 1 411 ? 9.048 -5.034 -8.181 1.00 97.94 411 ASP A CA 1
ATOM 3194 C C . ASP A 1 411 ? 7.603 -4.763 -7.709 1.00 97.94 411 ASP A C 1
ATOM 3196 O O . ASP A 1 411 ? 7.256 -4.989 -6.548 1.00 97.94 411 ASP A O 1
ATOM 3200 N N . GLU A 1 412 ? 6.732 -4.307 -8.618 1.00 98.00 412 GLU A N 1
ATOM 3201 C CA . GLU A 1 412 ? 5.318 -4.057 -8.327 1.00 98.00 412 GLU A CA 1
ATOM 3202 C C . GLU A 1 412 ? 4.545 -5.356 -8.062 1.00 98.00 412 GLU A C 1
ATOM 3204 O O . GLU A 1 412 ? 3.796 -5.415 -7.085 1.00 98.00 412 GLU A O 1
ATOM 3209 N N . ARG A 1 413 ? 4.762 -6.415 -8.857 1.00 97.88 413 ARG A N 1
ATOM 3210 C CA . ARG A 1 413 ? 4.204 -7.755 -8.596 1.00 97.88 413 ARG A CA 1
ATOM 3211 C C . ARG A 1 413 ? 4.596 -8.249 -7.205 1.00 97.88 413 ARG A C 1
ATOM 3213 O O . ARG A 1 413 ? 3.734 -8.702 -6.457 1.00 97.88 413 ARG A O 1
ATOM 3220 N N . ASP A 1 414 ? 5.870 -8.138 -6.843 1.00 97.62 414 ASP A N 1
ATOM 3221 C CA . ASP A 1 414 ? 6.372 -8.652 -5.565 1.00 97.62 414 ASP A CA 1
ATOM 3222 C C . ASP A 1 414 ? 5.824 -7.839 -4.383 1.00 97.62 414 ASP A C 1
ATOM 3224 O O . ASP A 1 414 ? 5.487 -8.400 -3.337 1.00 97.62 414 ASP A O 1
ATOM 3228 N N . GLN A 1 415 ? 5.609 -6.532 -4.567 1.00 97.81 415 GLN A N 1
ATOM 3229 C CA . GLN A 1 415 ? 4.890 -5.716 -3.591 1.00 97.81 415 GLN A CA 1
ATOM 3230 C C . GLN A 1 415 ? 3.388 -6.059 -3.521 1.00 97.81 415 GLN A C 1
ATOM 3232 O O . GLN A 1 415 ? 2.816 -6.056 -2.429 1.00 97.81 415 GLN A O 1
ATOM 3237 N N . GLN A 1 416 ? 2.732 -6.379 -4.641 1.00 96.81 416 GLN A N 1
ATOM 3238 C CA . GLN A 1 416 ? 1.341 -6.850 -4.647 1.00 96.81 416 GLN A CA 1
ATOM 3239 C C . GLN A 1 416 ? 1.204 -8.203 -3.928 1.00 96.81 416 GLN A C 1
ATOM 3241 O O . GLN A 1 416 ? 0.283 -8.367 -3.130 1.00 96.81 416 GLN A O 1
ATOM 3246 N N . GLU A 1 417 ? 2.144 -9.134 -4.116 1.00 97.25 417 GLU A N 1
ATOM 3247 C CA . GLU A 1 417 ? 2.166 -10.423 -3.412 1.00 97.25 417 GLU A CA 1
ATOM 3248 C C . GLU A 1 417 ? 2.338 -10.246 -1.891 1.00 97.25 417 GLU A C 1
ATOM 3250 O O . GLU A 1 417 ? 1.640 -10.887 -1.103 1.00 97.25 417 GLU A O 1
ATOM 3255 N N . GLN A 1 418 ? 3.205 -9.323 -1.459 1.00 97.94 418 GLN A N 1
ATOM 3256 C CA . GLN A 1 418 ? 3.370 -8.969 -0.042 1.00 97.94 418 GLN A CA 1
ATOM 3257 C C . GLN A 1 418 ? 2.091 -8.361 0.557 1.00 97.94 418 GLN A C 1
ATOM 3259 O O . GLN A 1 418 ? 1.675 -8.751 1.650 1.00 97.94 418 GLN A O 1
ATOM 3264 N N . ARG A 1 419 ? 1.425 -7.445 -0.165 1.00 98.06 419 ARG A N 1
ATOM 3265 C CA . ARG A 1 419 ? 0.129 -6.879 0.254 1.00 98.06 419 ARG A CA 1
ATOM 3266 C C . ARG A 1 419 ? -0.946 -7.965 0.355 1.00 98.06 419 ARG A C 1
ATOM 3268 O O . ARG A 1 419 ? -1.698 -7.980 1.325 1.00 98.06 419 ARG A O 1
ATOM 3275 N N . LEU A 1 420 ? -0.994 -8.888 -0.608 1.00 97.69 420 LEU A N 1
ATOM 3276 C CA . LEU A 1 420 ? -1.938 -10.005 -0.625 1.00 97.69 420 LEU A CA 1
ATOM 3277 C C . LEU A 1 420 ? -1.722 -10.947 0.570 1.00 97.69 420 LEU A C 1
ATOM 3279 O O . LEU A 1 420 ? -2.686 -11.290 1.249 1.00 97.69 420 LEU A O 1
ATOM 3283 N N . LYS A 1 421 ? -0.467 -11.295 0.887 1.00 97.81 421 LYS A N 1
ATOM 3284 C CA . LYS A 1 421 ? -0.104 -12.068 2.089 1.00 97.81 421 LYS A CA 1
ATOM 3285 C C . LYS A 1 421 ? -0.566 -11.383 3.378 1.00 97.81 421 LYS A C 1
ATOM 3287 O O . LYS A 1 421 ? -1.232 -12.016 4.191 1.00 97.81 421 LYS A O 1
ATOM 3292 N N . HIS A 1 422 ? -0.309 -10.082 3.526 1.00 97.94 422 HIS A N 1
ATOM 3293 C CA . HIS A 1 422 ? -0.772 -9.315 4.687 1.00 97.94 422 HIS A CA 1
ATOM 3294 C C . HIS A 1 422 ? -2.309 -9.264 4.792 1.00 97.94 422 HIS A C 1
ATOM 3296 O O . HIS A 1 422 ? -2.855 -9.314 5.893 1.00 97.94 422 HIS A O 1
ATOM 3302 N N . ILE A 1 423 ? -3.027 -9.191 3.665 1.00 97.19 423 ILE A N 1
ATOM 3303 C CA . ILE A 1 423 ? -4.497 -9.255 3.646 1.00 97.19 423 ILE A CA 1
ATOM 3304 C C . ILE A 1 423 ? -4.989 -10.644 4.078 1.00 97.19 423 ILE A C 1
ATOM 3306 O O . ILE A 1 423 ? -5.878 -10.710 4.922 1.00 97.19 423 ILE A O 1
ATOM 3310 N N . TYR A 1 424 ? -4.395 -11.738 3.587 1.00 97.00 424 TYR A N 1
ATOM 3311 C CA . TYR A 1 424 ? -4.740 -13.092 4.044 1.00 97.00 424 TYR A CA 1
ATOM 3312 C C . TYR A 1 424 ? -4.489 -13.280 5.545 1.00 97.00 424 TYR A C 1
ATOM 3314 O O . TYR A 1 424 ? -5.372 -13.762 6.249 1.00 97.00 424 TYR A O 1
ATOM 3322 N N . GLU A 1 425 ? -3.345 -12.826 6.063 1.00 97.38 425 GLU A N 1
ATOM 3323 C CA . GLU A 1 425 ? -3.074 -12.838 7.505 1.00 97.38 425 GLU A CA 1
ATOM 3324 C C . GLU A 1 425 ? -4.098 -12.023 8.310 1.00 97.38 425 GLU A C 1
ATOM 3326 O O . GLU A 1 425 ? -4.482 -12.425 9.406 1.00 97.38 425 GLU A O 1
ATOM 3331 N N . ALA A 1 426 ? -4.526 -10.865 7.800 1.00 94.81 426 ALA A N 1
ATOM 3332 C CA . ALA A 1 426 ? -5.525 -10.028 8.459 1.00 94.81 426 ALA A CA 1
ATOM 3333 C C . ALA A 1 426 ? -6.926 -10.662 8.426 1.00 94.81 426 ALA A C 1
ATOM 3335 O O . ALA A 1 426 ? -7.658 -10.553 9.408 1.00 94.81 426 ALA A O 1
ATOM 3336 N N . VAL A 1 427 ? -7.287 -11.352 7.338 1.00 95.00 427 VAL A N 1
ATOM 3337 C CA . VAL A 1 427 ? -8.532 -12.128 7.232 1.00 95.00 427 VAL A CA 1
ATOM 3338 C C . VAL A 1 427 ? -8.512 -13.306 8.204 1.00 95.00 427 VAL A C 1
ATOM 3340 O O . VAL A 1 427 ? -9.441 -13.416 8.997 1.00 95.00 427 VAL A O 1
ATOM 3343 N N . GLN A 1 428 ? -7.435 -14.097 8.250 1.00 94.56 428 GLN A N 1
ATOM 3344 C CA . GLN A 1 428 ? -7.296 -15.198 9.210 1.00 94.56 428 GLN A CA 1
ATOM 3345 C C . GLN A 1 428 ? -7.407 -14.695 10.661 1.00 94.56 428 GLN A C 1
ATOM 3347 O O . GLN A 1 428 ? -8.204 -15.210 11.438 1.00 94.56 428 GLN A O 1
ATOM 3352 N N . LYS A 1 429 ? -6.691 -13.619 11.019 1.00 92.50 429 LYS A N 1
ATOM 3353 C CA . LYS A 1 429 ? -6.765 -13.004 12.361 1.00 92.50 429 LYS A CA 1
ATOM 3354 C C . LYS A 1 429 ? -8.143 -12.403 12.676 1.00 92.50 429 LYS A C 1
ATOM 3356 O O . LYS A 1 429 ? -8.444 -12.180 13.846 1.00 92.50 429 LYS A O 1
ATOM 3361 N N . LEU A 1 430 ? -8.968 -12.111 11.666 1.00 88.81 430 LEU A N 1
ATOM 3362 C CA . LEU A 1 430 ? -10.369 -11.713 11.834 1.00 88.81 430 LEU A CA 1
ATOM 3363 C C . LEU A 1 430 ? -11.300 -12.922 11.957 1.00 88.81 430 LEU A C 1
ATOM 3365 O O . LEU A 1 430 ? -12.265 -12.837 12.703 1.00 88.81 430 LEU A O 1
ATOM 3369 N N . GLU A 1 431 ? -11.037 -14.031 11.272 1.00 86.75 431 GLU A N 1
ATOM 3370 C CA . GLU A 1 431 ? -11.776 -15.290 11.436 1.00 86.75 431 GLU A CA 1
ATOM 3371 C C . GLU A 1 431 ? -11.522 -15.899 12.824 1.00 86.75 431 GLU A C 1
ATOM 3373 O O . GLU A 1 431 ? -12.470 -16.259 13.510 1.00 86.75 431 GLU A O 1
ATOM 3378 N N . GLU A 1 432 ? -10.275 -15.881 13.304 1.00 88.12 432 GLU A N 1
ATOM 3379 C CA . GLU A 1 432 ? -9.887 -16.314 14.658 1.00 88.12 432 GLU A CA 1
ATOM 3380 C C . GLU A 1 432 ? -10.482 -15.453 15.792 1.00 88.12 432 GLU A C 1
ATOM 3382 O O . GLU A 1 432 ? -10.576 -15.917 16.928 1.00 88.12 432 GLU A O 1
ATOM 3387 N N . LYS A 1 433 ? -10.836 -14.187 15.519 1.00 84.31 433 LYS A N 1
ATOM 3388 C CA . LYS A 1 433 ? -11.269 -13.207 16.541 1.00 84.31 433 LYS A CA 1
ATOM 3389 C C . LYS A 1 433 ? -12.718 -12.742 16.428 1.00 84.31 433 LYS A C 1
ATOM 3391 O O . LYS A 1 433 ? -13.201 -12.068 17.338 1.00 84.31 433 LYS A O 1
ATOM 3396 N N . LYS A 1 434 ? -13.420 -13.048 15.337 1.00 85.25 434 LYS A N 1
ATOM 3397 C CA . LYS A 1 434 ? -14.857 -12.781 15.231 1.00 85.25 434 LYS A CA 1
ATOM 3398 C C . LYS A 1 434 ? -15.597 -13.760 16.132 1.00 85.25 434 LYS A C 1
ATOM 3400 O O . LYS A 1 434 ? -15.666 -14.945 15.832 1.00 85.25 434 LYS A O 1
ATOM 3405 N N . ALA A 1 435 ? -16.202 -13.246 17.197 1.00 71.12 435 ALA A N 1
ATOM 3406 C CA . ALA A 1 435 ? -17.283 -13.963 17.855 1.00 71.12 435 ALA A CA 1
ATOM 3407 C C . ALA A 1 435 ? -18.400 -14.228 16.829 1.00 71.12 435 ALA A C 1
ATOM 3409 O O . ALA A 1 435 ? -18.745 -13.334 16.046 1.00 71.12 435 ALA A O 1
ATOM 3410 N N . ASP A 1 436 ? -18.944 -15.446 16.819 1.00 80.00 436 ASP A N 1
ATOM 3411 C CA . ASP A 1 436 ? -20.011 -15.831 15.895 1.00 80.00 436 ASP A CA 1
ATOM 3412 C C . ASP A 1 436 ? -21.182 -14.853 15.977 1.00 80.00 436 ASP A C 1
ATOM 3414 O O . ASP A 1 436 ? -21.657 -14.547 17.074 1.00 80.00 436 ASP A O 1
ATOM 3418 N N . LYS A 1 437 ? -21.705 -14.412 14.820 1.00 81.44 437 LYS A N 1
ATOM 3419 C CA . LYS A 1 437 ? -22.862 -13.499 14.772 1.00 81.44 437 LYS A CA 1
ATOM 3420 C C . LYS A 1 437 ? -23.998 -14.022 15.652 1.00 81.44 437 LYS A C 1
ATOM 3422 O O . LYS A 1 437 ? -24.505 -13.275 16.472 1.00 81.44 437 LYS A O 1
ATOM 3427 N N . VAL A 1 438 ? -24.320 -15.310 15.527 1.00 79.25 438 VAL A N 1
ATOM 3428 C CA . VAL A 1 438 ? -25.386 -15.982 16.288 1.00 79.25 438 VAL A CA 1
ATOM 3429 C C . VAL A 1 438 ? -25.098 -16.002 17.794 1.00 79.25 438 VAL A C 1
ATOM 3431 O O . VAL A 1 438 ? -26.023 -15.875 18.587 1.00 79.25 438 VAL A O 1
ATOM 3434 N N . HIS A 1 439 ? -23.832 -16.122 18.210 1.00 84.19 439 HIS A N 1
ATOM 3435 C CA . HIS A 1 439 ? -23.466 -16.081 19.627 1.00 84.19 439 HIS A CA 1
ATOM 3436 C C . HIS A 1 439 ? -23.632 -14.672 20.209 1.00 84.19 439 HIS A C 1
ATOM 3438 O O . HIS A 1 439 ? -24.220 -14.528 21.276 1.00 84.19 439 HIS A O 1
ATOM 3444 N N . VAL A 1 440 ? -23.176 -13.640 19.489 1.00 83.62 440 VAL A N 1
ATOM 3445 C CA . VAL A 1 440 ? -23.322 -12.233 19.902 1.00 83.62 440 VAL A CA 1
ATOM 3446 C C . VAL A 1 440 ? -24.789 -11.802 19.899 1.00 83.62 440 VAL A C 1
ATOM 3448 O O . VAL A 1 440 ? -25.229 -11.146 20.832 1.00 83.62 440 VAL A O 1
ATOM 3451 N N . GLU A 1 441 ? -25.551 -12.193 18.881 1.00 84.62 441 GLU A N 1
ATOM 3452 C CA . GLU A 1 441 ? -26.985 -11.912 18.735 1.00 84.62 441 GLU A CA 1
ATOM 3453 C C . GLU A 1 441 ? -27.779 -12.569 19.878 1.00 84.62 441 GLU A C 1
ATOM 3455 O O . GLU A 1 441 ? -28.468 -11.872 20.614 1.00 84.62 441 GLU A O 1
ATOM 3460 N N . MET A 1 442 ? -27.541 -13.857 20.160 1.00 80.44 442 MET A N 1
ATOM 3461 C CA . MET A 1 442 ? -28.146 -14.559 21.300 1.00 80.44 442 MET A CA 1
ATOM 3462 C C . MET A 1 442 ? -27.728 -13.982 22.666 1.00 80.44 442 MET A C 1
ATOM 3464 O O . MET A 1 442 ? -28.551 -13.915 23.578 1.00 80.44 442 MET A O 1
ATOM 3468 N N . GLU A 1 443 ? -26.466 -13.574 22.852 1.00 80.62 443 GLU A N 1
ATOM 3469 C CA . GLU A 1 443 ? -26.027 -12.977 24.123 1.00 80.62 443 GLU A CA 1
ATOM 3470 C C . GLU A 1 443 ? -26.548 -11.540 24.305 1.00 80.62 443 GLU A C 1
ATOM 3472 O O . GLU A 1 443 ? -26.760 -11.108 25.440 1.00 80.62 443 GLU A O 1
ATOM 3477 N N . ILE A 1 444 ? -26.794 -10.812 23.209 1.00 79.44 444 ILE A N 1
ATOM 3478 C CA . ILE A 1 444 ? -27.517 -9.538 23.223 1.00 79.44 444 ILE A CA 1
ATOM 3479 C C . ILE A 1 444 ? -28.974 -9.785 23.598 1.00 79.44 444 ILE A C 1
ATOM 3481 O O . ILE A 1 444 ? -29.412 -9.191 24.575 1.00 79.44 444 ILE A O 1
ATOM 3485 N N . ASP A 1 445 ? -29.694 -10.682 22.922 1.00 78.69 445 ASP A N 1
ATOM 3486 C CA . ASP A 1 445 ? -31.113 -10.956 23.195 1.00 78.69 445 ASP A CA 1
ATOM 3487 C C . ASP A 1 445 ? -31.339 -11.353 24.667 1.00 78.69 445 ASP A C 1
ATOM 3489 O O . ASP A 1 445 ? -32.173 -10.768 25.356 1.00 78.69 445 ASP A O 1
ATOM 3493 N N . VAL A 1 446 ? -30.510 -12.255 25.209 1.00 75.25 446 VAL A N 1
ATOM 3494 C CA . VAL A 1 446 ? -30.577 -12.694 26.620 1.00 75.25 446 VAL A CA 1
ATOM 3495 C C . VAL A 1 446 ? -30.264 -11.569 27.626 1.00 75.25 446 VAL A C 1
ATOM 3497 O O . VAL A 1 446 ? -30.715 -11.629 28.771 1.00 75.25 446 VAL A O 1
ATOM 3500 N N . LYS A 1 447 ? -29.507 -10.534 27.234 1.00 74.25 447 LYS A N 1
ATOM 3501 C CA . LYS A 1 447 ? -29.215 -9.348 28.069 1.00 74.25 447 LYS A CA 1
ATOM 3502 C C . LYS A 1 447 ? -30.182 -8.181 27.828 1.00 74.25 447 LYS A C 1
ATOM 3504 O O . LYS A 1 447 ? -30.308 -7.320 28.697 1.00 74.25 447 LYS A O 1
ATOM 3509 N N . ALA A 1 448 ? -30.822 -8.138 26.662 1.00 70.19 448 ALA A N 1
ATOM 3510 C CA . ALA A 1 448 ? -31.724 -7.088 26.201 1.00 70.19 448 ALA A CA 1
ATOM 3511 C C . ALA A 1 448 ? -33.208 -7.434 26.404 1.00 70.19 448 ALA A C 1
ATOM 3513 O O . ALA A 1 448 ? -34.057 -6.585 26.132 1.00 70.19 448 ALA A O 1
ATOM 3514 N N . ASP A 1 449 ? -33.513 -8.629 26.926 1.00 72.62 449 ASP A N 1
ATOM 3515 C CA . ASP A 1 449 ? -34.826 -9.038 27.435 1.00 72.62 449 ASP A CA 1
ATOM 3516 C C . ASP A 1 449 ? -35.262 -8.152 28.622 1.00 72.62 449 ASP A C 1
ATOM 3518 O O . ASP A 1 449 ? -35.174 -8.485 29.812 1.00 72.62 449 ASP A O 1
ATOM 3522 N N . LYS A 1 450 ? -35.712 -6.953 28.249 1.00 65.00 450 LYS A N 1
ATOM 3523 C CA . LYS A 1 450 ? -36.272 -5.913 29.104 1.00 65.00 450 LYS A CA 1
ATOM 3524 C C . LYS A 1 450 ? -37.487 -6.435 29.861 1.00 65.00 450 LYS A C 1
ATOM 3526 O O . LYS A 1 450 ? -37.686 -6.065 31.015 1.00 65.00 450 LYS A O 1
ATOM 3531 N N . ASP A 1 451 ? -38.276 -7.303 29.246 1.00 68.56 451 ASP A N 1
ATOM 3532 C CA . ASP A 1 451 ? -39.550 -7.749 29.797 1.00 68.56 451 ASP A CA 1
ATOM 3533 C C . ASP A 1 451 ? -39.313 -8.796 30.901 1.00 68.56 451 ASP A C 1
ATOM 3535 O O . ASP A 1 451 ? -39.946 -8.749 31.961 1.00 68.56 451 ASP A O 1
ATOM 3539 N N . ALA A 1 452 ? -38.276 -9.631 30.767 1.00 67.19 452 ALA A N 1
ATOM 3540 C CA . ALA A 1 452 ? -37.761 -10.449 31.860 1.00 67.19 452 ALA A CA 1
ATOM 3541 C C . ALA A 1 452 ? -37.019 -9.652 32.951 1.00 67.19 452 ALA A C 1
ATOM 3543 O O . ALA A 1 452 ? -36.717 -10.234 33.998 1.00 67.19 452 ALA A O 1
ATOM 3544 N N . LEU A 1 453 ? -36.723 -8.362 32.769 1.00 63.38 453 LEU A N 1
ATOM 3545 C CA . LEU A 1 453 ? -36.288 -7.468 33.852 1.00 63.38 453 LEU A CA 1
ATOM 3546 C C . LEU A 1 453 ? -37.495 -6.795 34.527 1.00 63.38 453 LEU A C 1
ATOM 3548 O O . LEU A 1 453 ? -37.592 -6.794 35.754 1.00 63.38 453 LEU A O 1
ATOM 3552 N N . GLU A 1 454 ? -38.449 -6.308 33.733 1.00 64.06 454 GLU A N 1
ATOM 3553 C CA . GLU A 1 454 ? -39.693 -5.662 34.171 1.00 64.06 454 GLU A CA 1
ATOM 3554 C C . GLU A 1 454 ? -40.564 -6.610 35.018 1.00 64.06 454 GLU A C 1
ATOM 3556 O O . GLU A 1 454 ? -41.073 -6.222 36.070 1.00 64.06 454 GLU A O 1
ATOM 3561 N N . GLY A 1 455 ? -40.619 -7.897 34.652 1.00 66.94 455 GLY A N 1
ATOM 3562 C CA . GLY A 1 455 ? -41.258 -8.952 35.446 1.00 66.94 455 GLY A CA 1
ATOM 3563 C C . GLY A 1 455 ? -40.498 -9.389 36.711 1.00 66.94 455 GLY A C 1
ATOM 3564 O O . GLY A 1 455 ? -41.072 -10.092 37.542 1.00 66.94 455 GLY A O 1
ATOM 3565 N N . LYS A 1 456 ? -39.225 -8.997 36.887 1.00 67.44 456 LYS A N 1
ATOM 3566 C CA . LYS A 1 456 ? -38.413 -9.308 38.088 1.00 67.44 456 LYS A CA 1
ATOM 3567 C C . LYS A 1 456 ? -38.314 -8.141 39.071 1.00 67.44 456 LYS A C 1
ATOM 3569 O O . LYS A 1 456 ? -38.108 -8.375 40.259 1.00 67.44 456 LYS A O 1
ATOM 3574 N N . VAL A 1 457 ? -38.456 -6.904 38.596 1.00 63.00 457 VAL A N 1
ATOM 3575 C CA . VAL A 1 457 ? -38.478 -5.689 39.422 1.00 63.00 457 VAL A CA 1
ATOM 3576 C C . VAL A 1 457 ? -39.684 -4.850 39.012 1.00 63.00 457 VAL A C 1
ATOM 3578 O O . VAL A 1 457 ? -39.563 -3.865 38.284 1.00 63.00 457 VAL A O 1
ATOM 3581 N N . SER A 1 458 ? -40.869 -5.237 39.494 1.00 75.69 458 SER A N 1
ATOM 3582 C CA . SER A 1 458 ? -42.078 -4.439 39.290 1.00 75.69 458 SER A CA 1
ATOM 3583 C C . SER A 1 458 ? -41.932 -3.108 40.027 1.00 75.69 458 SER A C 1
ATOM 3585 O O . SER A 1 458 ? -42.115 -3.020 41.244 1.00 75.69 458 SER A O 1
ATOM 3587 N N . ARG A 1 459 ? -41.592 -2.054 39.278 1.00 78.06 459 ARG A N 1
ATOM 3588 C CA . ARG A 1 459 ? -41.384 -0.702 39.813 1.00 78.06 459 ARG A CA 1
ATOM 3589 C C . ARG A 1 459 ? -42.591 -0.223 40.628 1.00 78.06 459 ARG A C 1
ATOM 3591 O O . ARG A 1 459 ? -42.419 0.315 41.714 1.00 78.06 459 ARG A O 1
ATOM 3598 N N . MET A 1 460 ? -43.796 -0.545 40.155 1.00 80.88 460 MET A N 1
ATOM 3599 C CA . MET A 1 460 ? -45.071 -0.279 40.826 1.00 80.88 460 MET A CA 1
ATOM 3600 C C . MET A 1 460 ? -45.163 -0.896 42.233 1.00 80.88 460 MET A C 1
ATOM 3602 O O . MET A 1 460 ? -45.671 -0.251 43.144 1.00 80.88 460 MET A O 1
ATOM 3606 N N . GLN A 1 461 ? -44.656 -2.116 42.441 1.00 80.25 461 GLN A N 1
ATOM 3607 C CA . GLN A 1 461 ? -44.652 -2.760 43.763 1.00 80.25 461 GLN A CA 1
ATOM 3608 C C . GLN A 1 461 ? -43.618 -2.128 44.705 1.00 80.25 461 GLN A C 1
ATOM 3610 O O . GLN A 1 461 ? -43.889 -1.968 45.896 1.00 80.25 461 GLN A O 1
ATOM 3615 N N . PHE A 1 462 ? -42.452 -1.739 44.182 1.00 84.75 462 PHE A N 1
ATOM 3616 C CA . PHE A 1 462 ? -41.436 -1.019 44.954 1.00 84.75 462 PHE A CA 1
ATOM 3617 C C . PHE A 1 462 ? -41.933 0.366 45.393 1.00 84.75 462 PHE A C 1
ATOM 3619 O O . PHE A 1 462 ? -41.808 0.727 46.562 1.00 84.75 462 PHE A O 1
ATOM 3626 N N . ASP A 1 463 ? -42.546 1.124 44.483 1.00 88.81 463 ASP A N 1
ATOM 3627 C CA . ASP A 1 463 ? -43.092 2.444 44.800 1.00 88.81 463 ASP A CA 1
ATOM 3628 C C . ASP A 1 463 ? -44.278 2.338 45.776 1.00 88.81 463 ASP A C 1
ATOM 3630 O O . ASP A 1 463 ? -44.306 3.065 46.766 1.00 88.81 463 ASP A O 1
ATOM 3634 N N . ALA A 1 464 ? -45.186 1.368 45.600 1.00 88.25 464 ALA A N 1
ATOM 3635 C CA . ALA A 1 464 ? -46.304 1.147 46.525 1.00 88.25 464 ALA A CA 1
ATOM 3636 C C . ALA A 1 464 ? -45.859 0.706 47.936 1.00 88.25 464 ALA A C 1
ATOM 3638 O O . ALA A 1 464 ? -46.410 1.170 48.933 1.00 88.25 464 ALA A O 1
ATOM 3639 N N . THR A 1 465 ? -44.844 -0.160 48.054 1.00 86.31 465 THR A N 1
ATOM 3640 C CA . THR A 1 465 ? -44.297 -0.548 49.372 1.00 86.31 465 THR A CA 1
ATOM 3641 C C . THR A 1 465 ? -43.504 0.584 50.026 1.00 86.31 465 THR A C 1
ATOM 3643 O O . THR A 1 465 ? -43.569 0.747 51.245 1.00 86.31 465 THR A O 1
ATOM 3646 N N . THR A 1 466 ? -42.835 1.423 49.230 1.00 91.31 466 THR A N 1
ATOM 3647 C CA . THR A 1 466 ? -42.183 2.657 49.697 1.00 91.31 466 THR A CA 1
ATOM 3648 C C . THR A 1 466 ? -43.214 3.668 50.210 1.00 91.31 466 THR A C 1
ATOM 3650 O O . THR A 1 466 ? -43.028 4.242 51.282 1.00 91.31 466 THR A O 1
ATOM 3653 N N . GLU A 1 467 ? -44.328 3.853 49.497 1.00 94.19 467 GLU A N 1
ATOM 3654 C CA . GLU A 1 467 ? -45.429 4.730 49.905 1.00 94.19 467 GLU A CA 1
ATOM 3655 C C . GLU A 1 467 ? -46.113 4.222 51.185 1.00 94.19 467 GLU A C 1
ATOM 3657 O O . GLU A 1 467 ? -46.313 5.000 52.120 1.00 94.19 467 GLU A O 1
ATOM 3662 N N . GLN A 1 468 ? -46.373 2.912 51.293 1.00 95.31 468 GLN A N 1
ATOM 3663 C CA . GLN A 1 468 ? -46.900 2.296 52.516 1.00 95.31 468 GLN A CA 1
ATOM 3664 C C . GLN A 1 468 ? -45.956 2.500 53.714 1.00 95.31 468 GLN A C 1
ATOM 3666 O O . GLN A 1 468 ? -46.413 2.874 54.797 1.00 95.31 468 GLN A O 1
ATOM 3671 N N . LEU A 1 469 ? -44.648 2.283 53.536 1.00 95.44 469 LEU A N 1
ATOM 3672 C CA . LEU A 1 469 ? -43.652 2.473 54.594 1.00 95.44 469 LEU A CA 1
ATOM 3673 C C . LEU A 1 469 ? -43.545 3.947 55.015 1.00 95.44 469 LEU A C 1
ATOM 3675 O O . LEU A 1 469 ? -43.503 4.241 56.209 1.00 95.44 469 LEU A O 1
ATOM 3679 N N . ASN A 1 470 ? -43.557 4.874 54.054 1.00 96.06 470 ASN A N 1
ATOM 3680 C CA . ASN A 1 470 ? -43.556 6.310 54.323 1.00 96.06 470 ASN A CA 1
ATOM 3681 C C . ASN A 1 470 ? -44.828 6.746 55.071 1.00 96.06 470 ASN A C 1
ATOM 3683 O O . ASN A 1 470 ? -44.742 7.490 56.048 1.00 96.06 470 ASN A O 1
ATOM 3687 N N . GLY A 1 471 ? -45.991 6.216 54.679 1.00 96.06 471 GLY A N 1
ATOM 3688 C CA . GLY A 1 471 ? -47.250 6.398 55.400 1.00 96.06 471 GLY A CA 1
ATOM 3689 C C . GLY A 1 471 ? -47.149 5.915 56.847 1.00 96.06 471 GLY A C 1
ATOM 3690 O O . GLY A 1 471 ? -47.412 6.687 57.763 1.00 96.06 471 GLY A O 1
ATOM 3691 N N . MET A 1 472 ? -46.674 4.684 57.074 1.00 95.12 472 MET A N 1
ATOM 3692 C CA . MET A 1 472 ? -46.449 4.137 58.421 1.00 95.12 472 MET A CA 1
ATOM 3693 C C . MET A 1 472 ? -45.465 4.972 59.255 1.00 95.12 472 MET A C 1
ATOM 3695 O O . MET A 1 472 ? -45.681 5.145 60.455 1.00 95.12 472 MET A O 1
ATOM 3699 N N . PHE A 1 473 ? -44.408 5.513 58.643 1.00 94.56 473 PHE A N 1
ATOM 3700 C CA . PHE A 1 473 ? -43.455 6.392 59.321 1.00 94.56 473 PHE A CA 1
ATOM 3701 C C . PHE A 1 473 ? -44.096 7.728 59.719 1.00 94.56 473 PHE A C 1
ATOM 3703 O O . PHE A 1 473 ? -43.949 8.166 60.858 1.00 94.56 473 PHE A O 1
ATOM 3710 N N . GLN A 1 474 ? -44.866 8.352 58.826 1.00 95.69 474 GLN A N 1
ATOM 3711 C CA . GLN A 1 474 ? -45.579 9.599 59.112 1.00 95.69 474 GLN A CA 1
ATOM 3712 C C . GLN A 1 474 ? -46.662 9.405 60.191 1.00 95.69 474 GLN A C 1
ATOM 3714 O O . GLN A 1 474 ? -46.843 10.258 61.064 1.00 95.69 474 GLN A O 1
ATOM 3719 N N . ASP A 1 475 ? -47.311 8.240 60.195 1.00 94.81 475 ASP A N 1
ATOM 3720 C CA . ASP A 1 475 ? -48.276 7.812 61.209 1.00 94.81 475 ASP A CA 1
ATOM 3721 C C . ASP A 1 475 ? -47.612 7.544 62.577 1.00 94.81 475 ASP A C 1
ATOM 3723 O O . ASP A 1 475 ? -48.203 7.808 63.624 1.00 94.81 475 ASP A O 1
ATOM 3727 N N . LEU A 1 476 ? -46.370 7.046 62.593 1.00 96.25 476 LEU A N 1
ATOM 3728 C CA . LEU A 1 476 ? -45.570 6.864 63.809 1.00 96.25 476 LEU A CA 1
ATOM 3729 C C . LEU A 1 476 ? -45.072 8.208 64.359 1.00 96.25 476 LEU A C 1
ATOM 3731 O O . LEU A 1 476 ? -45.202 8.462 65.555 1.00 96.25 476 LEU A O 1
ATOM 3735 N N . MET A 1 477 ? -44.567 9.088 63.490 1.00 93.38 477 MET A N 1
ATOM 3736 C CA . MET A 1 477 ? -44.139 10.443 63.849 1.00 93.38 477 MET A CA 1
ATOM 3737 C C . MET A 1 477 ? -45.290 11.251 64.460 1.00 93.38 477 MET A C 1
ATOM 3739 O O . MET A 1 477 ? -45.101 11.878 65.501 1.00 93.38 477 MET A O 1
ATOM 3743 N N . SER A 1 478 ? -46.501 11.186 63.890 1.00 94.44 478 SER A N 1
ATOM 3744 C CA . SER A 1 478 ? -47.665 11.890 64.453 1.00 94.44 478 SER A CA 1
ATOM 3745 C C . SER A 1 478 ? -48.019 11.405 65.869 1.00 94.44 478 SER A C 1
ATOM 3747 O O . SER A 1 478 ? -48.318 12.218 66.746 1.00 94.44 478 SER A O 1
ATOM 3749 N N . LYS A 1 479 ? -47.906 10.095 66.130 1.00 96.19 479 LYS A N 1
ATOM 3750 C CA . LYS A 1 479 ? -48.129 9.486 67.453 1.00 96.19 479 LYS A CA 1
ATOM 3751 C C . LYS A 1 479 ? -47.039 9.858 68.457 1.00 96.19 479 LYS A C 1
ATOM 3753 O O . LYS A 1 479 ? -47.367 10.146 69.605 1.00 96.19 479 LYS A O 1
ATOM 3758 N N . ILE A 1 480 ? -45.773 9.898 68.034 1.00 94.38 480 ILE A N 1
ATOM 3759 C CA . ILE A 1 480 ? -44.644 10.319 68.878 1.00 94.38 480 ILE A CA 1
ATOM 3760 C C . ILE A 1 480 ? -44.786 11.796 69.263 1.00 94.38 480 ILE A C 1
ATOM 3762 O O . ILE A 1 480 ? -44.779 12.098 70.452 1.00 94.38 480 ILE A O 1
ATOM 3766 N N . SER A 1 481 ? -45.017 12.704 68.309 1.00 93.19 481 SER A N 1
ATOM 3767 C CA . SER A 1 481 ? -45.221 14.129 68.615 1.00 93.19 481 SER A CA 1
ATOM 3768 C C . SER A 1 481 ? -46.501 14.397 69.421 1.00 93.19 481 SER A C 1
ATOM 3770 O O . SER A 1 481 ? -46.544 15.332 70.217 1.00 93.19 481 SER A O 1
ATOM 3772 N N . GLY A 1 482 ? -47.540 13.566 69.275 1.00 93.69 482 GLY A N 1
ATOM 3773 C CA . GLY A 1 482 ? -48.714 13.598 70.153 1.00 93.69 482 GLY A CA 1
ATOM 3774 C C . GLY A 1 482 ? -48.369 13.239 71.603 1.00 93.69 482 GLY A C 1
ATOM 3775 O O . GLY A 1 482 ? -48.710 13.984 72.522 1.00 93.69 482 GLY A O 1
ATOM 3776 N N . GLN A 1 483 ? -47.628 12.144 71.809 1.00 94.69 483 GLN A N 1
ATOM 3777 C CA . GLN A 1 483 ? -47.140 11.746 73.135 1.00 94.69 483 GLN A CA 1
ATOM 3778 C C . GLN A 1 483 ? -46.189 12.787 73.734 1.00 94.69 483 GLN A C 1
ATOM 3780 O O . GLN A 1 483 ? -46.309 13.100 74.912 1.00 94.69 483 GLN A O 1
ATOM 3785 N N . GLU A 1 484 ? -45.281 13.357 72.941 1.00 93.56 484 GLU A N 1
ATOM 3786 C CA . GLU A 1 484 ? -44.374 14.438 73.344 1.00 93.56 484 GLU A CA 1
ATOM 3787 C C . GLU A 1 484 ? -45.147 15.654 73.879 1.00 93.56 484 GLU A C 1
ATOM 3789 O O . GLU A 1 484 ? -44.852 16.142 74.970 1.00 93.56 484 GLU A O 1
ATOM 3794 N N . GLN A 1 485 ? -46.204 16.086 73.182 1.00 94.31 485 GLN A N 1
ATOM 3795 C CA . GLN A 1 485 ? -47.081 17.162 73.656 1.00 94.31 485 GLN A CA 1
ATOM 3796 C C . GLN A 1 485 ? -47.838 16.800 74.941 1.00 94.31 485 GLN A C 1
ATOM 3798 O O . GLN A 1 485 ? -48.071 17.675 75.773 1.00 94.31 485 GLN A O 1
ATOM 3803 N N . ASP A 1 486 ? -48.257 15.547 75.124 1.00 94.00 486 ASP A N 1
ATOM 3804 C CA . ASP A 1 486 ? -48.929 15.113 76.356 1.00 94.00 486 ASP A CA 1
ATOM 3805 C C . ASP A 1 486 ? -47.959 14.994 77.541 1.00 94.00 486 ASP A C 1
ATOM 3807 O O . ASP A 1 486 ? -48.290 15.436 78.644 1.00 94.00 486 ASP A O 1
ATOM 3811 N N . TRP A 1 487 ? -46.729 14.520 77.319 1.00 92.62 487 TRP A N 1
ATOM 3812 C CA . TRP A 1 487 ? -45.657 14.581 78.314 1.00 92.62 487 TRP A CA 1
ATOM 3813 C C . TRP A 1 487 ? -45.325 16.026 78.691 1.00 92.62 487 TRP A C 1
ATOM 3815 O O . TRP A 1 487 ? -45.229 16.328 79.880 1.00 92.62 487 TRP A O 1
ATOM 3825 N N . GLN A 1 488 ? -45.239 16.934 77.717 1.00 93.25 488 GLN A N 1
ATOM 3826 C CA . GLN A 1 488 ? -45.009 18.359 77.957 1.00 93.25 488 GLN A CA 1
ATOM 3827 C C . GLN A 1 488 ? -46.126 18.980 78.819 1.00 93.25 488 GLN A C 1
ATOM 3829 O O . GLN A 1 488 ? -45.827 19.629 79.820 1.00 93.25 488 GLN A O 1
ATOM 3834 N N . LYS A 1 489 ? -47.408 18.696 78.534 1.00 94.94 489 LYS A N 1
ATOM 3835 C CA . LYS A 1 489 ? -48.547 19.124 79.380 1.00 94.94 489 LYS A CA 1
ATOM 3836 C C . LYS A 1 489 ? -48.462 18.564 80.805 1.00 94.94 489 LYS A C 1
ATOM 3838 O O . LYS A 1 489 ? -48.822 19.251 81.761 1.00 94.94 489 LYS A O 1
ATOM 3843 N N . VAL A 1 490 ? -48.005 17.319 80.972 1.00 93.75 490 VAL A N 1
ATOM 3844 C CA . VAL A 1 490 ? -47.806 16.701 82.295 1.00 93.75 490 VAL A CA 1
ATOM 3845 C C . VAL A 1 490 ? -46.653 17.371 83.048 1.00 93.75 490 VAL A C 1
ATOM 3847 O O . VAL A 1 490 ? -46.812 17.674 84.230 1.00 93.75 490 VAL A O 1
ATOM 3850 N N . VAL A 1 491 ? -45.536 17.672 82.379 1.00 90.12 491 VAL A N 1
ATOM 3851 C CA . VAL A 1 491 ? -44.399 18.411 82.954 1.00 90.12 491 VAL A CA 1
ATOM 3852 C C . VAL A 1 491 ? -44.813 19.827 83.358 1.00 90.12 491 VAL A C 1
ATOM 3854 O O . VAL A 1 491 ? -44.565 20.224 84.495 1.00 90.12 491 VAL A O 1
ATOM 3857 N N . GLU A 1 492 ? -45.521 20.560 82.497 1.00 93.19 492 GLU A N 1
ATOM 3858 C CA . GLU A 1 492 ? -46.070 21.886 82.807 1.00 93.19 492 GLU A CA 1
ATOM 3859 C C . GLU A 1 492 ? -47.031 21.837 83.998 1.00 93.19 492 GLU A C 1
ATOM 3861 O O . GLU A 1 492 ? -46.929 22.654 84.912 1.00 93.19 492 GLU A O 1
ATOM 3866 N N . LYS A 1 493 ? -47.927 20.842 84.056 1.00 94.00 493 LYS A N 1
ATOM 3867 C CA . LYS A 1 493 ? -48.828 20.666 85.201 1.00 94.00 493 LYS A CA 1
ATOM 3868 C C . LYS A 1 493 ? -48.065 20.372 86.497 1.00 94.00 493 LYS A C 1
ATOM 3870 O O . LYS A 1 493 ? -48.400 20.951 87.528 1.00 94.00 493 LYS A O 1
ATOM 3875 N N . ILE A 1 494 ? -47.048 19.508 86.461 1.00 90.62 494 ILE A N 1
ATOM 3876 C CA . ILE A 1 494 ? -46.202 19.206 87.627 1.00 90.62 494 ILE A CA 1
ATOM 3877 C C . ILE A 1 494 ? -45.425 20.454 88.064 1.00 90.62 494 ILE A C 1
ATOM 3879 O O . ILE A 1 494 ? -45.373 20.730 89.260 1.00 90.62 494 ILE A O 1
ATOM 3883 N N . SER A 1 495 ? -44.890 21.235 87.120 1.00 86.19 495 SER A N 1
ATOM 3884 C CA . SER A 1 495 ? -44.210 22.506 87.393 1.00 86.19 495 SER A CA 1
ATOM 3885 C C . SER A 1 495 ? -45.152 23.503 88.072 1.00 86.19 495 SER A C 1
ATOM 3887 O O . SER A 1 495 ? -44.845 23.995 89.154 1.00 86.19 495 SER A O 1
ATOM 3889 N N . ASN A 1 496 ? -46.345 23.714 87.508 1.00 89.12 496 ASN A N 1
ATOM 3890 C CA . ASN A 1 496 ? -47.370 24.599 88.065 1.00 89.12 496 ASN A CA 1
ATOM 3891 C C . ASN A 1 496 ? -47.834 24.142 89.461 1.00 89.12 496 ASN A C 1
ATOM 3893 O O . ASN A 1 496 ? -47.993 24.961 90.365 1.00 89.12 496 ASN A O 1
ATOM 3897 N N . GLU A 1 497 ? -48.030 22.835 89.677 1.00 84.19 497 GLU A N 1
ATOM 3898 C CA . GLU A 1 497 ? -48.356 22.293 91.002 1.00 84.19 497 GLU A CA 1
ATOM 3899 C C . GLU A 1 497 ? -47.207 22.461 92.005 1.00 84.19 497 GLU A C 1
ATOM 3901 O O . GLU A 1 497 ? -47.469 22.742 93.176 1.00 84.19 497 GLU A O 1
ATOM 3906 N N . MET A 1 498 ? -45.955 22.283 91.578 1.00 77.88 498 MET A N 1
ATOM 3907 C CA . MET A 1 498 ? -44.771 22.443 92.423 1.00 77.88 498 MET A CA 1
ATOM 3908 C C . MET A 1 498 ? -44.585 23.907 92.826 1.00 77.88 498 MET A C 1
ATOM 3910 O O . MET A 1 498 ? -44.479 24.197 94.015 1.00 77.88 498 MET A O 1
ATOM 3914 N N . GLU A 1 499 ? -44.653 24.829 91.867 1.00 80.06 499 GLU A N 1
ATOM 3915 C CA . GLU A 1 499 ? -44.603 26.273 92.094 1.00 80.06 499 GLU A CA 1
ATOM 3916 C C . GLU A 1 499 ? -45.741 26.741 93.018 1.00 80.06 499 GLU A C 1
ATOM 3918 O O . GLU A 1 499 ? -45.504 27.482 93.974 1.00 80.06 499 GLU A O 1
ATOM 3923 N N . CYS A 1 500 ? -46.970 26.246 92.828 1.00 74.00 500 CYS A N 1
ATOM 3924 C CA . CYS A 1 500 ? -48.091 26.549 93.725 1.00 74.00 500 CYS A CA 1
ATOM 3925 C C . CYS A 1 500 ? -47.900 25.997 95.150 1.00 74.00 500 CYS A C 1
ATOM 3927 O O . CYS A 1 500 ? -48.276 26.666 96.118 1.00 74.00 500 CYS A O 1
ATOM 3929 N N . LYS A 1 501 ? -47.335 24.790 95.303 1.00 77.81 501 LYS A N 1
ATOM 3930 C CA . LYS A 1 501 ? -47.052 24.185 96.619 1.00 77.81 501 LYS A CA 1
ATOM 3931 C C . LYS A 1 501 ? -45.968 24.979 97.352 1.00 77.81 501 LYS A C 1
ATOM 3933 O O . LYS A 1 501 ? -46.201 25.396 98.490 1.00 77.81 501 LYS A O 1
ATOM 3938 N N . LEU A 1 502 ? -44.861 25.273 96.667 1.00 67.19 502 LEU A N 1
ATOM 3939 C CA . LEU A 1 502 ? -43.724 26.038 97.184 1.00 67.19 502 LEU A CA 1
ATOM 3940 C C . LEU A 1 502 ? -44.154 27.442 97.647 1.00 67.19 502 LEU A C 1
ATOM 3942 O O . LEU A 1 502 ? -43.880 27.840 98.778 1.00 67.19 502 LEU A O 1
ATOM 3946 N N . ASN A 1 503 ? -44.916 28.159 96.813 1.00 64.19 503 ASN A N 1
ATOM 3947 C CA . ASN A 1 503 ? -45.343 29.533 97.090 1.00 64.19 503 ASN A CA 1
ATOM 3948 C C . ASN A 1 503 ? -46.373 29.674 98.227 1.00 64.19 503 ASN A C 1
ATOM 3950 O O . ASN A 1 503 ? -46.511 30.769 98.773 1.00 64.19 503 ASN A O 1
ATOM 3954 N N . ARG A 1 504 ? -47.134 28.621 98.579 1.00 65.25 504 ARG A N 1
ATOM 3955 C CA . ARG A 1 504 ? -48.311 28.767 99.464 1.00 65.25 504 ARG A CA 1
ATOM 3956 C C . ARG A 1 504 ? -48.372 27.837 100.673 1.00 65.25 504 ARG A C 1
ATOM 3958 O O . ARG A 1 504 ? -48.939 28.243 101.687 1.00 65.25 504 ARG A O 1
ATOM 3965 N N . ILE A 1 505 ? -47.857 26.611 100.588 1.00 62.34 505 ILE A N 1
ATOM 3966 C CA . ILE A 1 505 ? -48.073 25.601 101.640 1.00 62.34 505 ILE A CA 1
ATOM 3967 C C . ILE A 1 505 ? -46.959 25.633 102.691 1.00 62.34 505 ILE A C 1
ATOM 3969 O O . ILE A 1 505 ? -47.249 25.494 103.875 1.00 62.34 505 ILE A O 1
ATOM 3973 N N . GLU A 1 506 ? -45.710 25.864 102.286 1.00 61.59 506 GLU A N 1
ATOM 3974 C CA . GLU A 1 506 ? -44.552 25.712 103.179 1.00 61.59 506 GLU A CA 1
ATOM 3975 C C . GLU A 1 506 ? -44.070 27.04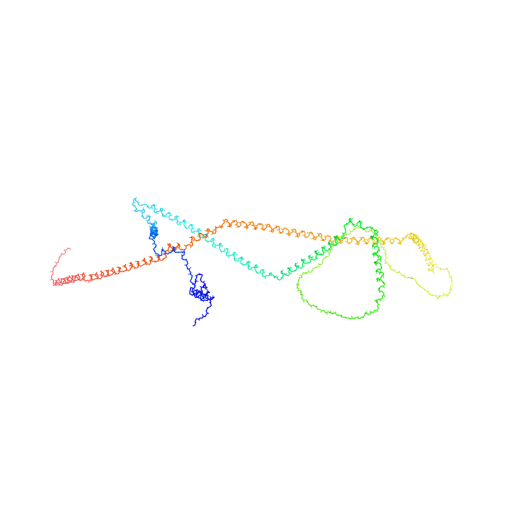5 103.775 1.00 61.59 506 GLU A C 1
ATOM 3977 O O . GLU A 1 506 ? -43.850 27.131 104.985 1.00 61.59 506 GLU A O 1
ATOM 3982 N N . LEU A 1 507 ? -43.979 28.120 102.977 1.00 67.56 507 LEU A N 1
ATOM 3983 C CA . LEU A 1 507 ? -43.472 29.411 103.467 1.00 67.56 507 LEU A CA 1
ATOM 3984 C C . LEU A 1 507 ? -44.406 30.124 104.458 1.00 67.56 507 LEU A C 1
ATOM 3986 O O . LEU A 1 507 ? -43.930 30.658 105.458 1.00 67.56 507 LEU A O 1
ATOM 3990 N N . GLU A 1 508 ? -45.718 30.168 104.213 1.00 74.25 508 GLU A N 1
ATOM 3991 C CA . GLU A 1 508 ? -46.637 30.971 105.039 1.00 74.25 508 GLU A CA 1
ATOM 3992 C C . GLU A 1 508 ? -46.792 30.460 106.487 1.00 74.25 508 GLU A C 1
ATOM 3994 O O . GLU A 1 508 ? -46.720 31.279 107.406 1.00 74.25 508 GLU A O 1
ATOM 3999 N N . PRO A 1 509 ? -46.943 29.146 106.761 1.00 75.19 509 PRO A N 1
ATOM 4000 C CA . PRO A 1 509 ? -46.949 28.638 108.135 1.00 75.19 509 PRO A CA 1
ATOM 4001 C C . PRO A 1 509 ? -45.635 28.913 108.878 1.00 75.19 509 PRO A C 1
ATOM 4003 O O . PRO A 1 509 ? -45.669 29.310 110.043 1.00 75.19 509 PRO A O 1
ATOM 4006 N N . VAL A 1 510 ? -44.487 28.758 108.206 1.00 73.19 510 VAL A N 1
ATOM 4007 C CA . VAL A 1 510 ? -43.161 29.017 108.792 1.00 73.19 510 VAL A CA 1
ATOM 4008 C C . VAL A 1 510 ? -42.979 30.503 109.090 1.00 73.19 510 VAL A C 1
ATOM 4010 O O . VAL A 1 510 ? -42.598 30.853 110.205 1.00 73.19 510 VAL A O 1
ATOM 4013 N N . LYS A 1 511 ? -43.318 31.387 108.144 1.00 78.06 511 LYS A N 1
ATOM 4014 C CA . LYS A 1 511 ? -43.307 32.845 108.332 1.00 78.06 511 LYS A CA 1
ATOM 4015 C C . LYS A 1 511 ? -44.170 33.260 109.525 1.00 78.06 511 LYS A C 1
ATOM 4017 O O . LYS A 1 511 ? -43.701 34.015 110.370 1.00 78.06 511 LYS A O 1
ATOM 4022 N N . ARG A 1 512 ? -45.388 32.723 109.643 1.00 81.75 512 ARG A N 1
ATOM 4023 C CA . ARG A 1 512 ? -46.309 33.037 110.748 1.00 81.75 512 ARG A CA 1
ATOM 4024 C C . ARG A 1 512 ? -45.769 32.582 112.103 1.00 81.75 512 ARG A C 1
ATOM 4026 O O . ARG A 1 512 ? -45.777 33.366 113.045 1.00 81.75 512 ARG A O 1
ATOM 4033 N N . GLN A 1 513 ? -45.197 31.378 112.185 1.00 80.25 513 GLN A N 1
ATOM 4034 C CA . GLN A 1 513 ? -44.481 30.929 113.386 1.00 80.25 513 GLN A CA 1
ATOM 4035 C C . GLN A 1 513 ? -43.262 31.812 113.700 1.00 80.25 513 GLN A C 1
ATOM 4037 O O . GLN A 1 513 ? -42.960 32.050 114.870 1.00 80.25 513 GLN A O 1
ATOM 4042 N N . LEU A 1 514 ? -42.555 32.313 112.684 1.00 80.75 514 LEU A N 1
ATOM 4043 C CA . LEU A 1 514 ? -41.418 33.212 112.870 1.00 80.75 514 LEU A CA 1
ATOM 4044 C C . LEU A 1 514 ? -41.866 34.580 113.406 1.00 80.75 514 LEU A C 1
ATOM 4046 O O . LEU A 1 514 ? -41.259 35.087 114.346 1.00 80.75 514 LEU A O 1
ATOM 4050 N N . GLU A 1 515 ? -42.956 35.138 112.876 1.00 87.69 515 GLU A N 1
ATOM 4051 C CA . GLU A 1 515 ? -43.586 36.374 113.355 1.00 87.69 515 GLU A CA 1
ATOM 4052 C C . GLU A 1 515 ? -44.138 36.220 114.782 1.00 87.69 515 GLU A C 1
ATOM 4054 O O . GLU A 1 515 ? -43.921 37.096 115.621 1.00 87.69 515 GLU A O 1
ATOM 4059 N N . GLU A 1 516 ? -44.784 35.097 115.108 1.00 89.31 516 GLU A N 1
ATOM 4060 C CA . GLU A 1 516 ? -45.242 34.775 116.467 1.00 89.31 516 GLU A CA 1
ATOM 4061 C C . GLU A 1 516 ? -44.071 34.663 117.451 1.00 89.31 516 GLU A C 1
ATOM 4063 O O . GLU A 1 516 ? -44.087 35.303 118.506 1.00 89.31 516 GLU A O 1
ATOM 4068 N N . ARG A 1 517 ? -43.013 33.913 117.109 1.00 86.44 517 ARG A N 1
ATOM 4069 C CA . ARG A 1 517 ? -41.823 33.779 117.969 1.00 86.44 517 ARG A CA 1
ATOM 4070 C C . ARG A 1 517 ? -41.060 35.095 118.094 1.00 86.44 517 ARG A C 1
ATOM 4072 O O . ARG A 1 517 ? -40.603 35.412 119.189 1.00 86.44 517 ARG A O 1
ATOM 4079 N N . TRP A 1 518 ? -40.968 35.891 117.030 1.00 85.25 518 TRP A N 1
ATOM 4080 C CA . TRP A 1 518 ? -40.372 37.227 117.064 1.00 85.25 518 TRP A CA 1
ATOM 4081 C C . TRP A 1 518 ? -41.169 38.186 117.954 1.00 85.25 518 TRP A C 1
ATOM 4083 O O . TRP A 1 518 ? -40.583 38.880 118.783 1.00 85.25 518 TRP A O 1
ATOM 4093 N N . ASN A 1 519 ? -42.501 38.182 117.864 1.00 85.38 519 ASN A N 1
ATOM 4094 C CA . ASN A 1 519 ? -43.357 38.977 118.743 1.00 85.38 519 ASN A CA 1
ATOM 4095 C C . ASN A 1 519 ? -43.305 38.492 120.201 1.00 85.38 519 ASN A C 1
ATOM 4097 O O . ASN A 1 519 ? -43.284 39.322 121.107 1.00 85.38 519 ASN A O 1
ATOM 4101 N N . ALA A 1 520 ? -43.195 37.184 120.450 1.00 84.69 520 ALA A N 1
ATOM 4102 C CA . ALA A 1 520 ? -42.986 36.637 121.792 1.00 84.69 520 ALA A CA 1
ATOM 4103 C C . ALA A 1 520 ? -41.611 37.019 122.377 1.00 84.69 520 ALA A C 1
ATOM 4105 O O . ALA A 1 520 ? -41.521 37.347 123.559 1.00 84.69 520 ALA A O 1
ATOM 4106 N N . ILE A 1 521 ? -40.549 37.031 121.562 1.00 85.06 521 ILE A N 1
ATOM 4107 C CA . ILE A 1 521 ? -39.212 37.507 121.955 1.00 85.06 521 ILE A CA 1
ATOM 4108 C C . ILE A 1 521 ? -39.238 39.016 122.226 1.00 85.06 521 ILE A C 1
ATOM 4110 O O . ILE A 1 521 ? -38.784 39.445 123.282 1.00 85.06 521 ILE A O 1
ATOM 4114 N N . ARG A 1 522 ? -39.833 39.818 121.333 1.00 80.62 522 ARG A N 1
ATOM 4115 C CA . ARG A 1 522 ? -40.032 41.268 121.506 1.00 80.62 522 ARG A CA 1
ATOM 4116 C C . ARG A 1 522 ? -40.793 41.577 122.797 1.00 80.62 522 ARG A C 1
ATOM 4118 O O . ARG A 1 522 ? -40.340 42.414 123.573 1.00 80.62 522 ARG A O 1
ATOM 4125 N N . LYS A 1 523 ? -41.899 40.868 123.048 1.00 82.50 523 LYS A N 1
ATOM 4126 C CA . LYS A 1 523 ? -42.680 40.991 124.281 1.00 82.50 523 LYS A CA 1
ATOM 4127 C C . LYS A 1 523 ? -41.838 40.625 125.505 1.00 82.50 523 LYS A C 1
ATOM 4129 O O . LYS A 1 523 ? -41.800 41.404 126.449 1.00 82.50 523 LYS A O 1
ATOM 4134 N N . LYS A 1 524 ? -41.088 39.515 125.470 1.00 78.06 524 LYS A N 1
ATOM 4135 C CA . LYS A 1 524 ? -40.171 39.162 126.564 1.00 78.06 524 LYS A CA 1
ATOM 4136 C C . LYS A 1 524 ? -39.077 40.204 126.788 1.00 78.06 524 LYS A C 1
ATOM 4138 O O . LYS A 1 524 ? -38.783 40.477 127.943 1.00 78.06 524 LYS A O 1
ATOM 4143 N N . LEU A 1 525 ? -38.505 40.821 125.749 1.00 71.94 525 LEU A N 1
ATOM 4144 C CA . LEU A 1 525 ? -37.556 41.928 125.934 1.00 71.94 525 LEU A CA 1
ATOM 4145 C C . LEU A 1 525 ? -38.220 43.122 126.638 1.00 71.94 525 LEU A C 1
ATOM 4147 O O . LEU A 1 525 ? -37.641 43.650 127.580 1.00 71.94 525 LEU A O 1
ATOM 4151 N N . GLN A 1 526 ? -39.438 43.496 126.236 1.00 69.56 526 GLN A N 1
ATOM 4152 C CA . GLN A 1 526 ? -40.202 44.586 126.862 1.00 69.56 526 GLN A CA 1
ATOM 4153 C C . GLN A 1 526 ? -40.616 44.276 128.314 1.00 69.56 526 GLN A C 1
ATOM 4155 O O . GLN A 1 526 ? -40.598 45.168 129.157 1.00 69.56 526 GLN A O 1
ATOM 4160 N N . GLU A 1 527 ? -40.939 43.019 128.629 1.00 61.88 527 GLU A N 1
ATOM 4161 C CA . GLU A 1 527 ? -41.253 42.563 129.994 1.00 61.88 527 GLU A CA 1
ATOM 4162 C C . GLU A 1 527 ? -39.998 42.343 130.865 1.00 61.88 527 GLU A C 1
ATOM 4164 O O . GLU A 1 527 ? -40.100 42.345 132.088 1.00 61.88 527 GLU A O 1
ATOM 4169 N N . THR A 1 528 ? -38.809 42.184 130.266 1.00 53.69 528 THR A N 1
ATOM 4170 C CA . THR A 1 528 ? -37.532 41.990 130.994 1.00 53.69 528 THR A CA 1
ATOM 4171 C C . THR A 1 528 ? -36.810 43.315 131.285 1.00 53.69 528 THR A C 1
ATOM 4173 O O . THR A 1 528 ? -35.932 43.360 132.146 1.00 53.69 528 THR A O 1
ATOM 4176 N N . THR A 1 529 ? -37.186 44.425 130.640 1.00 55.25 529 THR A N 1
ATOM 4177 C CA . THR A 1 529 ? -36.697 45.771 130.993 1.00 55.25 529 THR A CA 1
ATOM 4178 C C . THR A 1 529 ? -37.361 46.319 132.262 1.00 55.25 529 THR A C 1
ATOM 4180 O O . THR A 1 529 ? -38.243 47.173 132.196 1.00 55.25 529 THR A O 1
ATOM 4183 N N . VAL A 1 530 ? -36.905 45.859 133.432 1.00 46.53 530 VAL A N 1
ATOM 4184 C CA . VAL A 1 530 ? -37.219 46.478 134.735 1.00 46.53 530 VAL A CA 1
ATOM 4185 C C . VAL A 1 530 ? -36.235 47.633 135.013 1.00 46.53 530 VAL A C 1
ATOM 4187 O O . VAL A 1 530 ? -35.025 47.407 134.933 1.00 46.53 530 VAL A O 1
ATOM 4190 N N . PRO A 1 531 ? -36.686 48.865 135.338 1.00 49.44 531 PRO A N 1
ATOM 4191 C CA . PRO A 1 531 ? -35.777 49.999 135.522 1.00 49.44 531 PRO A CA 1
ATOM 4192 C C . PRO A 1 531 ? -35.118 50.078 136.911 1.00 49.44 531 PRO A C 1
ATOM 4194 O O . PRO A 1 531 ? -35.799 50.076 137.929 1.00 49.44 531 PRO A O 1
ATOM 4197 N N . TYR A 1 532 ? -33.793 50.251 136.900 1.00 38.97 532 TYR A N 1
ATOM 4198 C CA . TYR A 1 532 ? -32.997 51.195 137.708 1.00 38.97 532 TYR A CA 1
ATOM 4199 C C . TYR A 1 532 ? -33.411 51.497 139.170 1.00 38.97 532 TYR A C 1
ATOM 4201 O O . TYR A 1 532 ? -34.382 52.215 139.407 1.00 38.97 532 TYR A O 1
ATOM 4209 N N . ASN A 1 533 ? -32.548 51.135 140.132 1.00 41.78 533 ASN A N 1
ATOM 4210 C CA . ASN A 1 533 ? -31.992 52.072 141.131 1.00 41.78 533 ASN A CA 1
ATOM 4211 C C . ASN A 1 533 ? -30.786 51.471 141.886 1.00 41.78 533 ASN A C 1
ATOM 4213 O O . ASN A 1 533 ? -30.567 50.261 141.852 1.00 41.78 533 ASN A O 1
ATOM 4217 N N . SER A 1 534 ? -29.992 52.340 142.514 1.00 42.62 534 SER A N 1
ATOM 4218 C CA . SER A 1 534 ? -28.718 52.031 143.188 1.00 42.62 534 SER A CA 1
ATOM 4219 C C . SER A 1 534 ? -28.881 51.560 144.639 1.00 42.62 534 SER A C 1
ATOM 4221 O O . SER A 1 534 ? -29.842 51.959 145.290 1.00 42.62 534 SER A O 1
ATOM 4223 N N . ASP A 1 535 ? -27.865 50.874 145.182 1.00 39.00 535 ASP A N 1
ATOM 4224 C CA . ASP A 1 535 ? -27.091 51.444 146.305 1.00 39.00 535 ASP A CA 1
ATOM 4225 C C . ASP A 1 535 ? -25.653 50.866 146.377 1.00 39.00 535 ASP A C 1
ATOM 4227 O O . ASP A 1 535 ? -25.317 49.942 145.632 1.00 39.00 535 ASP A O 1
ATOM 4231 N N . ASP A 1 536 ? -24.799 51.463 147.213 1.00 48.19 536 ASP A N 1
ATOM 4232 C CA . ASP A 1 536 ? -23.338 51.266 147.274 1.00 48.19 536 ASP A CA 1
ATOM 4233 C C . ASP A 1 536 ? -22.873 50.162 148.258 1.00 48.19 536 ASP A C 1
ATOM 4235 O O . ASP A 1 536 ? -23.457 49.951 149.322 1.00 48.19 536 ASP A O 1
ATOM 4239 N N . ALA A 1 537 ? -21.771 49.476 147.922 1.00 46.62 537 ALA A N 1
ATOM 4240 C CA . ALA A 1 537 ? -21.056 48.550 148.806 1.00 46.62 537 ALA A CA 1
ATOM 4241 C C . ALA A 1 537 ? -19.595 48.337 148.351 1.00 46.62 537 ALA A C 1
ATOM 4243 O O . ALA A 1 537 ? -19.324 47.847 147.253 1.00 46.62 537 ALA A O 1
ATOM 4244 N N . ALA A 1 538 ? -18.632 48.648 149.225 1.00 46.06 538 ALA A N 1
ATOM 4245 C CA . ALA A 1 538 ? -17.203 48.536 148.923 1.00 46.06 538 ALA A CA 1
ATOM 4246 C C . ALA A 1 538 ? -16.700 47.075 148.851 1.00 46.06 538 ALA A C 1
ATOM 4248 O O . ALA A 1 538 ? -17.099 46.222 149.643 1.00 46.06 538 ALA A O 1
ATOM 4249 N N . GLY A 1 539 ? -15.769 46.789 147.931 1.00 43.22 539 GLY A N 1
ATOM 4250 C CA . GLY A 1 539 ? -15.117 45.473 147.803 1.00 43.22 539 GLY A CA 1
ATOM 4251 C C . GLY A 1 539 ? -13.778 45.367 148.547 1.00 43.22 539 GLY A C 1
ATOM 4252 O O . GLY A 1 539 ? -13.375 46.303 149.231 1.00 43.22 539 GLY A O 1
ATOM 4253 N N . ILE A 1 540 ? -13.029 44.269 148.346 1.00 44.81 540 ILE A N 1
ATOM 4254 C CA . ILE A 1 540 ? -11.559 44.247 148.502 1.00 44.81 540 ILE A CA 1
ATOM 4255 C C . ILE A 1 540 ? -10.894 43.101 147.707 1.00 44.81 540 ILE A C 1
ATOM 4257 O O . ILE A 1 540 ? -11.225 41.930 147.848 1.00 44.81 540 ILE A O 1
ATOM 4261 N N . ARG A 1 541 ? -9.937 43.516 146.869 1.00 43.81 541 ARG A N 1
ATOM 4262 C CA . ARG A 1 541 ? -8.698 42.869 146.383 1.00 43.81 541 ARG A CA 1
ATOM 4263 C C . ARG A 1 541 ? -8.484 41.362 146.636 1.00 43.81 541 ARG A C 1
ATOM 4265 O O . ARG A 1 541 ? -8.333 40.936 147.781 1.00 43.81 541 ARG A O 1
ATOM 4272 N N . LYS A 1 542 ? -8.061 40.674 145.573 1.00 38.78 542 LYS A N 1
ATOM 4273 C CA . LYS A 1 542 ? -6.644 40.285 145.486 1.00 38.78 542 LYS A CA 1
ATOM 4274 C C . LYS A 1 542 ? -6.088 40.592 144.097 1.00 38.78 542 LYS A C 1
ATOM 4276 O O . LYS A 1 542 ? -6.924 40.678 143.174 1.00 38.78 542 LYS A O 1
#